Protein AF-A0A3N4II08-F1 (afdb_monomer_lite)

pLDDT: mean 75.91, std 25.66, range [23.97, 98.81]

Organism: NCBI:txid1160509

Structure (mmCIF, N/CA/C/O backbone):
data_AF-A0A3N4II08-F1
#
_entry.id   AF-A0A3N4II08-F1
#
loop_
_atom_site.group_PDB
_atom_site.id
_atom_site.type_symbol
_atom_site.label_atom_id
_atom_site.label_alt_id
_atom_site.label_comp_id
_atom_site.label_asym_id
_atom_site.label_entity_id
_atom_site.label_seq_id
_atom_site.pdbx_PDB_ins_code
_atom_site.Cartn_x
_atom_site.Cartn_y
_atom_site.Cartn_z
_atom_site.occupancy
_atom_site.B_iso_or_equiv
_atom_site.auth_seq_id
_atom_site.auth_comp_id
_atom_site.auth_asym_id
_atom_site.auth_atom_id
_atom_site.pdbx_PDB_model_num
ATOM 1 N N . MET A 1 1 ? 19.572 -27.615 -9.759 1.00 36.31 1 MET A N 1
ATOM 2 C CA . MET A 1 1 ? 18.400 -26.920 -10.346 1.00 36.31 1 MET A CA 1
ATOM 3 C C . MET A 1 1 ? 18.268 -25.563 -9.667 1.00 36.31 1 MET A C 1
ATOM 5 O O . MET A 1 1 ? 18.667 -25.467 -8.514 1.00 36.31 1 MET A O 1
ATOM 9 N N . ALA A 1 2 ? 17.788 -24.518 -10.346 1.00 41.88 2 ALA A N 1
ATOM 10 C CA . ALA A 1 2 ? 17.534 -23.240 -9.673 1.00 41.88 2 ALA A CA 1
ATOM 11 C C . ALA A 1 2 ? 16.287 -23.366 -8.784 1.00 41.88 2 ALA A C 1
ATOM 13 O O . ALA A 1 2 ? 15.303 -23.960 -9.222 1.00 41.88 2 ALA A O 1
ATOM 14 N N . ASN A 1 3 ? 16.321 -22.811 -7.568 1.00 57.97 3 ASN A N 1
ATOM 15 C CA . ASN A 1 3 ? 15.111 -22.661 -6.761 1.00 57.97 3 ASN A CA 1
ATOM 16 C C . ASN A 1 3 ? 14.089 -21.837 -7.569 1.00 57.97 3 ASN A C 1
ATOM 18 O O . ASN A 1 3 ? 14.426 -20.754 -8.053 1.00 57.97 3 ASN A O 1
ATOM 22 N N . SER A 1 4 ? 12.866 -22.346 -7.717 1.00 80.56 4 SER A N 1
ATOM 23 C CA . SER A 1 4 ? 11.749 -21.574 -8.267 1.00 80.56 4 SER A CA 1
ATOM 24 C C . SER A 1 4 ? 11.118 -20.726 -7.168 1.00 80.56 4 SER A C 1
ATOM 26 O O . SER A 1 4 ? 11.088 -21.140 -6.012 1.00 80.56 4 SER A O 1
ATOM 28 N N . THR A 1 5 ? 10.557 -19.581 -7.546 1.00 88.38 5 THR A N 1
ATOM 29 C CA . THR A 1 5 ? 9.548 -18.885 -6.742 1.00 88.38 5 THR A CA 1
ATOM 30 C C . THR A 1 5 ? 8.399 -19.847 -6.437 1.00 88.38 5 THR A C 1
ATOM 32 O O . THR A 1 5 ? 7.884 -20.476 -7.369 1.00 88.38 5 THR A O 1
ATOM 35 N N . THR A 1 6 ? 8.009 -19.975 -5.167 1.00 92.44 6 THR A N 1
ATOM 36 C CA . THR A 1 6 ? 6.783 -20.688 -4.758 1.00 92.44 6 THR A CA 1
ATOM 37 C C . THR A 1 6 ? 5.613 -19.710 -4.687 1.00 92.44 6 THR A C 1
ATOM 39 O O . THR A 1 6 ? 5.810 -18.489 -4.690 1.00 92.44 6 THR A O 1
ATOM 42 N N . SER A 1 7 ? 4.377 -20.205 -4.748 1.00 94.56 7 SER A N 1
ATOM 43 C CA . SER A 1 7 ? 3.178 -19.361 -4.789 1.00 94.56 7 SER A CA 1
ATOM 44 C C . SER A 1 7 ? 1.984 -20.107 -4.212 1.00 94.56 7 SER A C 1
ATOM 46 O O . SER A 1 7 ? 1.568 -21.103 -4.794 1.00 94.56 7 SER A O 1
ATOM 48 N N . GLU A 1 8 ? 1.440 -19.608 -3.107 1.00 96.25 8 GLU A N 1
ATOM 49 C CA . GLU A 1 8 ? 0.337 -20.236 -2.373 1.00 96.25 8 GLU A CA 1
ATOM 50 C C . GLU A 1 8 ? -0.864 -19.295 -2.265 1.00 96.25 8 GLU A C 1
ATOM 52 O O . GLU A 1 8 ? -0.706 -18.072 -2.235 1.00 96.25 8 GLU A O 1
ATOM 57 N N . LYS A 1 9 ? -2.077 -19.854 -2.204 1.00 96.81 9 LYS A N 1
ATOM 58 C CA . LYS A 1 9 ? -3.325 -19.082 -2.245 1.00 96.81 9 LYS A CA 1
ATOM 59 C C . LYS A 1 9 ? -4.321 -19.529 -1.181 1.00 96.81 9 LYS A C 1
ATOM 61 O O . LYS A 1 9 ? -4.574 -20.719 -1.031 1.00 96.81 9 LYS A O 1
ATOM 66 N N . LEU A 1 10 ? -4.954 -18.553 -0.535 1.00 98.19 10 LEU A N 1
ATOM 67 C CA . LEU A 1 10 ? -6.048 -18.744 0.418 1.00 98.19 10 LEU A CA 1
ATOM 68 C C . LEU A 1 10 ? -7.271 -17.918 0.000 1.00 98.19 10 LEU A C 1
ATOM 70 O O . LEU A 1 10 ? -7.139 -16.828 -0.562 1.00 98.19 10 LEU A O 1
ATOM 74 N N . THR A 1 11 ? -8.460 -18.440 0.293 1.00 98.25 11 THR A N 1
ATOM 75 C CA . THR A 1 11 ? -9.747 -17.754 0.123 1.00 98.25 11 THR A CA 1
ATOM 76 C C . THR A 1 11 ? -10.347 -17.511 1.505 1.00 98.25 11 THR A C 1
ATOM 78 O O . THR A 1 11 ? -10.408 -18.438 2.308 1.00 98.25 11 THR A O 1
ATOM 81 N N . LEU A 1 12 ? -10.781 -16.280 1.779 1.00 97.81 12 LEU A N 1
ATOM 82 C CA . LEU A 1 12 ? -11.348 -15.845 3.059 1.00 97.81 12 LEU A CA 1
ATOM 83 C C . LEU A 1 12 ? -12.847 -15.517 2.939 1.00 97.81 12 LEU A C 1
ATOM 85 O O . LEU A 1 12 ? -13.435 -15.558 1.858 1.00 97.81 12 LEU A O 1
ATOM 89 N N . SER A 1 13 ? -13.480 -15.197 4.066 1.00 95.50 13 SER A N 1
ATOM 90 C CA . SER A 1 13 ? -14.927 -14.958 4.180 1.00 95.50 13 SER A CA 1
ATOM 91 C C . SER A 1 13 ? -15.421 -13.626 3.600 1.00 95.50 13 SER A C 1
ATOM 93 O O . SER A 1 13 ? -16.626 -13.464 3.419 1.00 95.50 13 SER A O 1
ATOM 95 N N . CYS A 1 14 ? -14.535 -12.665 3.328 1.00 96.19 14 CYS A N 1
ATOM 96 C CA . CYS A 1 14 ? -14.899 -11.319 2.878 1.00 96.19 14 CYS A CA 1
ATOM 97 C C . CYS A 1 14 ? -13.927 -10.760 1.820 1.00 96.19 14 CYS A C 1
ATOM 99 O O . CYS A 1 14 ? -12.774 -11.199 1.757 1.00 96.19 14 CYS A O 1
ATOM 101 N N . PRO A 1 15 ? -14.358 -9.780 0.997 1.00 97.31 15 PRO A N 1
ATOM 102 C CA . PRO A 1 15 ? -13.470 -8.945 0.190 1.00 97.31 15 PRO A CA 1
ATOM 103 C C . PRO A 1 15 ? -12.305 -8.396 1.008 1.00 97.31 15 PRO A C 1
ATOM 105 O O . PRO A 1 15 ? -12.484 -8.019 2.165 1.00 97.31 15 PRO A O 1
ATOM 108 N N . LEU A 1 16 ? -11.121 -8.329 0.402 1.00 98.19 16 LEU A N 1
ATOM 109 C CA . LEU A 1 16 ? -9.926 -7.797 1.047 1.00 98.19 16 LEU A CA 1
ATOM 110 C C . LEU A 1 16 ? -9.505 -6.509 0.350 1.00 98.19 16 LEU A C 1
ATOM 112 O O . LEU A 1 16 ? -9.415 -6.463 -0.879 1.00 98.19 16 LEU A O 1
ATOM 116 N N . PHE A 1 17 ? -9.195 -5.484 1.135 1.00 97.81 17 PHE A N 1
ATOM 117 C CA . PHE A 1 17 ? -8.649 -4.212 0.648 1.00 97.81 17 PHE A CA 1
ATOM 118 C C . PHE A 1 17 ? -7.240 -3.958 1.190 1.00 97.81 17 PHE A C 1
ATOM 120 O O . PHE A 1 17 ? -6.463 -3.222 0.586 1.00 97.81 17 PHE A O 1
ATOM 127 N N . CYS A 1 18 ? -6.891 -4.622 2.293 1.00 98.25 18 CYS A N 1
ATOM 128 C CA . CYS A 1 18 ? -5.690 -4.368 3.064 1.00 98.25 18 CYS A CA 1
ATOM 129 C C . CYS A 1 18 ? -4.860 -5.638 3.282 1.00 98.25 18 CYS A C 1
ATOM 131 O O . CYS A 1 18 ? -5.403 -6.722 3.506 1.00 98.25 18 CYS A O 1
ATOM 133 N N . ALA A 1 19 ? -3.539 -5.474 3.264 1.00 98.38 19 ALA A N 1
ATOM 134 C CA . ALA A 1 19 ? -2.553 -6.486 3.620 1.00 98.38 19 ALA A CA 1
ATOM 135 C C . ALA A 1 19 ? -1.270 -5.783 4.080 1.00 98.38 19 ALA A C 1
ATOM 137 O O . ALA A 1 19 ? -0.840 -4.846 3.402 1.00 98.38 19 ALA A O 1
ATOM 138 N N . GLU A 1 20 ? -0.684 -6.236 5.191 1.00 97.75 20 GLU A N 1
ATOM 139 C CA . GLU A 1 20 ? 0.557 -5.699 5.765 1.00 97.75 20 GLU A CA 1
ATOM 140 C C . GLU A 1 20 ? 1.294 -6.792 6.570 1.00 97.75 20 GLU A C 1
ATOM 142 O O . GLU A 1 20 ? 0.680 -7.525 7.351 1.00 97.75 20 GLU A O 1
ATOM 147 N N . PHE A 1 21 ? 2.606 -6.946 6.368 1.00 96.31 21 PHE A N 1
ATOM 148 C CA . PHE A 1 21 ? 3.403 -8.005 7.005 1.00 96.31 21 PHE A CA 1
ATOM 149 C C . PHE A 1 21 ? 3.892 -7.621 8.410 1.00 96.31 21 PHE A C 1
ATOM 151 O O . PHE A 1 21 ? 4.597 -6.624 8.590 1.00 96.31 21 PHE A O 1
ATOM 158 N N . LEU A 1 22 ? 3.612 -8.470 9.405 1.00 93.38 22 LEU A N 1
ATOM 159 C CA . LEU A 1 22 ? 4.205 -8.351 10.741 1.00 93.38 22 LEU A CA 1
ATOM 160 C C . LEU A 1 22 ? 5.618 -8.955 10.779 1.00 93.38 22 LEU A C 1
ATOM 162 O O . LEU A 1 22 ? 6.529 -8.361 11.351 1.00 93.38 22 LEU A O 1
ATOM 166 N N . THR A 1 23 ? 5.821 -10.102 10.131 1.00 91.75 23 THR A N 1
ATOM 167 C CA . THR A 1 23 ? 7.131 -10.759 9.963 1.00 91.75 23 THR A CA 1
ATOM 168 C C . THR A 1 23 ? 7.268 -11.275 8.525 1.00 91.75 23 THR A C 1
ATOM 170 O O . THR A 1 23 ? 6.438 -10.972 7.676 1.00 91.75 23 THR A O 1
ATOM 173 N N . ASP A 1 24 ? 8.294 -12.066 8.214 1.00 90.44 24 ASP A N 1
ATOM 174 C CA . ASP A 1 24 ? 8.406 -12.793 6.935 1.00 90.44 24 ASP A CA 1
ATOM 175 C C . ASP A 1 24 ? 7.344 -13.908 6.773 1.00 90.44 24 ASP A C 1
ATOM 177 O O . ASP A 1 24 ? 7.155 -14.466 5.690 1.00 90.44 24 ASP A O 1
ATOM 181 N N . SER A 1 25 ? 6.680 -14.233 7.882 1.00 93.00 25 SER A N 1
ATOM 182 C CA . SER A 1 25 ? 5.889 -15.434 8.138 1.00 93.00 25 SER A CA 1
ATOM 183 C C . SER A 1 25 ? 4.483 -15.133 8.667 1.00 93.00 25 SER A C 1
ATOM 185 O O . SER A 1 25 ? 3.627 -16.011 8.612 1.00 93.00 25 SER A O 1
ATOM 187 N N . LEU A 1 26 ? 4.227 -13.909 9.135 1.00 95.81 26 LEU A N 1
ATOM 188 C CA . LEU A 1 26 ? 2.947 -13.448 9.667 1.00 95.81 26 LEU A CA 1
ATOM 189 C C . LEU A 1 26 ? 2.437 -12.253 8.861 1.00 95.81 26 LEU A C 1
ATOM 191 O O . LEU A 1 26 ? 3.111 -11.223 8.763 1.00 95.81 26 LEU A O 1
ATOM 195 N N . LEU A 1 27 ? 1.232 -12.384 8.311 1.00 98.25 27 LEU A N 1
ATOM 196 C CA . LEU A 1 27 ? 0.577 -11.376 7.478 1.00 98.25 27 LEU A CA 1
ATOM 197 C C . LEU A 1 27 ? -0.772 -10.993 8.090 1.00 98.25 27 LEU A C 1
ATOM 199 O O . LEU A 1 27 ? -1.617 -11.860 8.299 1.00 98.25 27 LEU A O 1
ATOM 203 N N . VAL A 1 28 ? -1.005 -9.701 8.317 1.00 98.69 28 VAL A N 1
ATOM 204 C CA . VAL A 1 28 ? -2.339 -9.193 8.655 1.00 98.69 28 VAL A CA 1
ATOM 205 C C . VAL A 1 28 ? -3.047 -8.812 7.360 1.00 98.69 28 VAL A C 1
ATOM 207 O O . VAL A 1 28 ? -2.496 -8.077 6.539 1.00 98.69 28 VAL A O 1
ATOM 210 N N . VAL A 1 29 ? -4.270 -9.301 7.169 1.00 98.81 29 VAL A N 1
ATOM 211 C CA . VAL A 1 29 ? -5.155 -8.912 6.062 1.00 98.81 29 VAL A CA 1
ATOM 212 C C . VAL A 1 29 ? -6.479 -8.396 6.605 1.00 98.81 29 VAL A C 1
ATOM 214 O O . VAL A 1 29 ? -6.922 -8.811 7.675 1.00 98.81 29 VAL A O 1
ATOM 217 N N . ALA A 1 30 ? -7.114 -7.479 5.879 1.00 98.62 30 ALA A N 1
ATOM 218 C CA . ALA A 1 30 ? -8.387 -6.912 6.304 1.00 98.62 30 ALA A CA 1
ATOM 219 C C . ALA A 1 30 ? -9.261 -6.444 5.133 1.00 98.62 30 ALA A C 1
ATOM 221 O O . ALA A 1 30 ? -8.777 -6.139 4.034 1.00 98.62 30 ALA A O 1
ATOM 222 N N . GLY A 1 31 ? -10.562 -6.372 5.393 1.00 98.06 31 GLY A N 1
ATOM 223 C CA . GLY A 1 31 ? -11.557 -5.844 4.469 1.00 98.06 31 GLY A CA 1
ATOM 224 C C . GLY A 1 31 ? -12.973 -6.103 4.970 1.00 98.06 31 GLY A C 1
ATOM 225 O O . GLY A 1 31 ? -13.214 -6.138 6.179 1.00 98.06 31 GLY A O 1
ATOM 226 N N . GLY A 1 32 ? -13.928 -6.254 4.056 1.00 97.25 32 GLY A N 1
ATOM 227 C CA . GLY A 1 32 ? -15.315 -6.462 4.443 1.00 97.25 32 GLY A CA 1
ATOM 228 C C . GLY A 1 32 ? -16.348 -6.289 3.339 1.00 97.25 32 GLY A C 1
ATOM 229 O O . GLY A 1 32 ? -16.014 -6.010 2.189 1.00 97.25 32 GLY A O 1
ATOM 230 N N . GLY A 1 33 ? -17.615 -6.468 3.712 1.00 94.69 33 GLY A N 1
ATOM 231 C CA . GLY A 1 33 ? -18.780 -6.191 2.866 1.00 94.69 33 GLY A CA 1
ATOM 232 C C . GLY A 1 33 ? -19.330 -4.762 2.981 1.00 94.69 33 GLY A C 1
ATOM 233 O O . GLY A 1 33 ? -20.227 -4.416 2.211 1.00 94.69 33 GLY A O 1
ATOM 234 N N . GLY A 1 34 ? -18.823 -3.961 3.925 1.00 92.06 34 GLY A N 1
ATOM 235 C CA . GLY A 1 34 ? -19.355 -2.642 4.276 1.00 92.06 34 GLY A CA 1
ATOM 236 C C . GLY A 1 34 ? -20.670 -2.720 5.060 1.00 92.06 34 GLY A C 1
ATOM 237 O O . GLY A 1 34 ? -21.149 -3.811 5.373 1.00 92.06 34 GLY A O 1
ATOM 238 N N . ALA A 1 35 ? -21.288 -1.565 5.321 1.00 84.38 35 ALA A N 1
ATOM 239 C CA . ALA A 1 35 ? -22.511 -1.415 6.129 1.00 84.38 35 ALA A CA 1
ATOM 240 C C . ALA A 1 35 ? -23.804 -1.939 5.447 1.00 84.38 35 ALA A C 1
ATOM 242 O O . ALA A 1 35 ? -24.910 -1.441 5.670 1.00 84.38 35 ALA A O 1
ATOM 243 N N . GLY A 1 36 ? -23.675 -2.890 4.519 1.00 76.56 36 GLY A N 1
ATOM 244 C CA . GLY A 1 36 ? -24.751 -3.379 3.665 1.00 76.56 36 GLY A CA 1
ATOM 245 C C . GLY A 1 36 ? -25.385 -4.677 4.164 1.00 76.56 36 GLY A C 1
ATOM 246 O O . GLY A 1 36 ? -24.736 -5.539 4.751 1.00 76.56 36 GLY A O 1
ATOM 247 N N . LYS A 1 37 ? -26.652 -4.905 3.795 1.00 72.94 37 LYS A N 1
ATOM 248 C CA . LYS A 1 37 ? -27.383 -6.169 4.041 1.00 72.94 37 LYS A CA 1
ATOM 249 C C . LYS A 1 37 ? -26.904 -7.341 3.157 1.00 72.94 37 LYS A C 1
ATOM 251 O O . LYS A 1 37 ? -27.694 -8.203 2.787 1.00 72.94 37 LYS A O 1
ATOM 256 N N . SER A 1 38 ? -25.619 -7.374 2.801 1.00 81.44 38 SER A N 1
ATOM 257 C CA . SER A 1 38 ? -24.989 -8.409 1.968 1.00 81.44 38 SER A CA 1
ATOM 258 C C . SER A 1 38 ? -24.777 -9.734 2.710 1.00 81.44 38 SER A C 1
ATOM 260 O O . SER A 1 38 ? -24.566 -10.767 2.082 1.00 81.44 38 SER A O 1
ATOM 262 N N . GLY A 1 39 ? -24.788 -9.707 4.048 1.00 86.44 39 GLY A N 1
ATOM 263 C CA . GLY A 1 39 ? -24.458 -10.852 4.903 1.00 86.44 39 GLY A CA 1
ATOM 264 C C . GLY A 1 39 ? -22.953 -11.122 5.045 1.00 86.44 39 GLY A C 1
ATOM 265 O O . GLY A 1 39 ? -22.561 -11.872 5.943 1.00 86.44 39 GLY A O 1
ATOM 266 N N . ILE A 1 40 ? -22.115 -10.472 4.234 1.00 93.44 40 ILE A N 1
ATOM 267 C CA . ILE A 1 40 ? -20.651 -10.580 4.253 1.00 93.44 40 ILE A CA 1
ATOM 268 C C . ILE A 1 40 ? -20.107 -9.843 5.494 1.00 93.44 40 ILE A C 1
ATOM 270 O O . ILE A 1 40 ? -20.506 -8.703 5.726 1.00 93.44 40 ILE A O 1
ATOM 274 N N . PRO A 1 41 ? -19.225 -10.453 6.309 1.00 95.00 41 PRO A N 1
ATOM 275 C CA . PRO A 1 41 ? -18.659 -9.796 7.487 1.00 95.00 41 PRO A CA 1
ATOM 276 C C . PRO A 1 41 ? -17.615 -8.732 7.113 1.00 95.00 41 PRO A C 1
ATOM 278 O O . PRO A 1 41 ? -16.980 -8.813 6.061 1.00 95.00 41 PRO A O 1
ATOM 281 N N . ASN A 1 42 ? -17.399 -7.775 8.015 1.00 97.38 42 ASN A N 1
ATOM 282 C CA . ASN A 1 42 ? -16.216 -6.912 8.053 1.00 97.38 42 ASN A CA 1
ATOM 283 C C . ASN A 1 42 ? -15.208 -7.547 9.023 1.00 97.38 42 ASN A C 1
ATOM 285 O O . ASN A 1 42 ? -15.614 -7.969 10.106 1.00 97.38 42 ASN A O 1
ATOM 289 N N . ARG A 1 43 ? -13.928 -7.679 8.649 1.00 97.81 43 ARG A N 1
ATOM 290 C CA . ARG A 1 43 ? -12.989 -8.541 9.391 1.00 97.81 43 ARG A CA 1
ATOM 291 C C . ARG A 1 43 ? -11.525 -8.115 9.259 1.00 97.81 43 ARG A C 1
ATOM 293 O O . ARG A 1 43 ? -11.101 -7.626 8.208 1.00 97.81 43 ARG A O 1
ATOM 300 N N . ILE A 1 44 ? -10.757 -8.365 10.320 1.00 98.69 44 ILE A N 1
ATOM 301 C CA . ILE A 1 44 ? -9.285 -8.333 10.336 1.00 98.69 44 ILE A CA 1
ATOM 302 C C . ILE A 1 44 ? -8.791 -9.732 10.726 1.00 98.69 44 ILE A C 1
ATOM 304 O O . ILE A 1 44 ? -9.275 -10.293 11.710 1.00 98.69 44 ILE A O 1
ATOM 308 N N . SER A 1 45 ? -7.834 -10.279 9.976 1.00 98.69 45 SER A N 1
ATOM 309 C CA . SER A 1 45 ? -7.325 -11.647 10.140 1.00 98.69 45 SER A CA 1
ATOM 310 C C . SER A 1 45 ? -5.796 -11.661 10.188 1.00 98.69 45 SER A C 1
ATOM 312 O O . SER A 1 45 ? -5.142 -11.073 9.323 1.00 98.69 45 SER A O 1
ATOM 314 N N . LEU A 1 46 ? -5.217 -12.378 11.154 1.00 98.56 46 LEU A N 1
ATOM 315 C CA . LEU A 1 46 ? -3.798 -12.743 11.159 1.00 98.56 46 LEU A CA 1
ATOM 316 C C . LEU A 1 46 ? -3.623 -14.097 10.467 1.00 98.56 46 LEU A C 1
ATOM 318 O O . LEU A 1 46 ? -4.258 -15.084 10.849 1.00 98.56 46 LEU A O 1
ATOM 322 N N . LEU A 1 47 ? -2.721 -14.153 9.492 1.00 98.50 47 LEU A N 1
ATOM 323 C CA . LEU A 1 47 ? -2.374 -15.360 8.751 1.00 98.50 47 LEU A CA 1
ATOM 324 C C . LEU A 1 47 ? -0.942 -15.806 9.060 1.00 98.50 47 LEU A C 1
ATOM 326 O O . LEU A 1 47 ? -0.020 -14.989 9.036 1.00 98.50 47 LEU A O 1
ATOM 330 N N . ASP A 1 48 ? -0.752 -17.110 9.252 1.00 96.62 48 ASP A N 1
ATOM 331 C CA . ASP A 1 48 ? 0.548 -17.762 9.082 1.00 96.62 48 ASP A CA 1
ATOM 332 C C . ASP A 1 48 ? 0.745 -18.058 7.598 1.00 96.62 48 ASP A C 1
ATOM 334 O O . ASP A 1 48 ? -0.109 -18.682 6.968 1.00 96.62 48 ASP A O 1
ATOM 338 N N . VAL A 1 49 ? 1.864 -17.605 7.039 1.00 95.81 49 VAL A N 1
ATOM 339 C CA . VAL A 1 49 ? 2.226 -17.777 5.629 1.00 95.81 49 VAL A CA 1
ATOM 340 C C . VAL A 1 49 ? 3.573 -18.487 5.455 1.00 95.81 49 VAL A C 1
ATOM 342 O O . VAL A 1 49 ? 4.226 -18.327 4.422 1.00 95.81 49 VAL A O 1
ATOM 345 N N . ARG A 1 50 ? 4.035 -19.260 6.450 1.00 91.00 50 ARG A N 1
ATOM 346 C CA . ARG A 1 50 ? 5.265 -20.080 6.358 1.00 91.00 50 ARG A CA 1
ATOM 347 C C . ARG A 1 50 ? 5.167 -21.171 5.297 1.00 91.00 50 ARG A C 1
ATOM 349 O O . ARG A 1 50 ? 6.076 -21.271 4.472 1.00 91.00 50 ARG A O 1
ATOM 356 N N . ASP A 1 51 ? 4.041 -21.866 5.263 1.00 88.94 51 ASP A N 1
ATOM 357 C CA . ASP A 1 51 ? 3.708 -22.886 4.269 1.00 88.94 51 ASP A CA 1
ATOM 358 C C . ASP A 1 51 ? 2.476 -22.434 3.461 1.00 88.94 51 ASP A C 1
ATOM 360 O O . ASP A 1 51 ? 2.381 -21.263 3.079 1.00 88.94 51 ASP A O 1
ATOM 364 N N . ALA A 1 52 ? 1.520 -23.333 3.206 1.00 92.56 52 ALA A N 1
ATOM 365 C CA . ALA A 1 52 ? 0.193 -22.954 2.732 1.00 92.56 52 ALA A CA 1
ATOM 366 C C . ALA A 1 52 ? -0.464 -21.992 3.750 1.00 92.56 52 ALA A C 1
ATOM 368 O O . ALA A 1 52 ? -0.509 -22.331 4.935 1.00 92.56 52 ALA A O 1
ATOM 369 N N . PRO A 1 53 ? -0.965 -20.810 3.337 1.00 96.25 53 PRO A N 1
ATOM 370 C CA . PRO A 1 53 ? -1.488 -19.827 4.272 1.00 96.25 53 PRO A CA 1
ATOM 371 C C . PRO A 1 53 ? -2.654 -20.354 5.108 1.00 96.25 53 PRO A C 1
ATOM 373 O O . PRO A 1 53 ? -3.629 -20.876 4.564 1.00 96.25 53 PRO A O 1
ATOM 376 N N . THR A 1 54 ? -2.582 -20.155 6.422 1.00 97.56 54 THR A N 1
ATOM 377 C CA . THR A 1 54 ? -3.642 -20.525 7.371 1.00 97.56 54 THR A CA 1
ATOM 378 C C . THR A 1 54 ? -4.024 -19.342 8.251 1.00 97.56 54 THR A C 1
ATOM 380 O O . THR A 1 54 ? -3.206 -18.471 8.541 1.00 97.56 54 THR A O 1
ATOM 383 N N . VAL A 1 55 ? -5.289 -19.296 8.663 1.00 98.19 55 VAL A N 1
ATOM 384 C CA . VAL A 1 55 ? -5.800 -18.289 9.599 1.00 98.19 55 VAL A CA 1
ATOM 385 C C . VAL A 1 55 ? -5.392 -18.681 11.019 1.00 98.19 55 VAL A C 1
ATOM 387 O O . VAL A 1 55 ? -5.710 -19.784 11.458 1.00 98.19 55 VAL A O 1
ATOM 390 N N . LEU A 1 56 ? -4.718 -17.780 11.736 1.00 97.44 56 LEU A N 1
ATOM 391 C CA . LEU A 1 56 ? -4.353 -17.972 13.145 1.00 97.44 56 LEU A CA 1
ATOM 392 C C . LEU A 1 56 ? -5.407 -17.402 14.097 1.00 97.44 56 LEU A C 1
ATOM 394 O O . LEU A 1 56 ? -5.752 -18.035 15.090 1.00 97.44 56 LEU A O 1
ATOM 398 N N . THR A 1 57 ? -5.890 -16.193 13.811 1.00 98.06 57 THR A N 1
ATOM 399 C CA . THR A 1 57 ? -6.896 -15.490 14.614 1.00 98.06 57 THR A CA 1
ATOM 400 C C . THR A 1 57 ? -7.577 -14.416 13.773 1.00 98.06 57 THR A C 1
ATOM 402 O O . THR A 1 57 ? -6.982 -13.896 12.826 1.00 98.06 57 THR A O 1
ATOM 405 N N . GLU A 1 58 ? -8.823 -14.090 14.101 1.00 98.06 58 GLU A N 1
ATOM 406 C CA . GLU A 1 58 ? -9.622 -13.079 13.409 1.00 98.06 58 GLU A CA 1
ATOM 407 C C . GLU A 1 58 ? -10.478 -12.308 14.415 1.00 98.06 58 GLU A C 1
ATOM 409 O O . GLU A 1 58 ? -10.891 -12.861 15.436 1.00 98.06 58 GLU A O 1
ATOM 414 N N . ILE A 1 59 ? -10.797 -11.056 14.094 1.00 98.19 59 ILE A N 1
ATOM 415 C CA . ILE A 1 59 ? -11.835 -10.280 14.775 1.00 98.19 59 ILE A CA 1
ATOM 416 C C . ILE A 1 59 ? -12.918 -9.888 13.767 1.00 98.19 59 ILE A C 1
ATOM 418 O O . ILE A 1 59 ? -12.636 -9.278 12.732 1.00 98.19 59 ILE A O 1
ATOM 422 N N . ASP A 1 60 ? -14.164 -10.252 14.075 1.00 97.44 60 ASP A N 1
ATOM 423 C CA . ASP A 1 60 ? -15.337 -9.742 13.369 1.00 97.44 60 ASP A CA 1
ATOM 424 C C . ASP A 1 60 ? -15.651 -8.324 13.854 1.00 97.44 60 ASP A C 1
ATOM 426 O O . ASP A 1 60 ? -15.741 -8.056 15.053 1.00 97.44 60 ASP A O 1
ATOM 430 N N . LEU A 1 61 ? -15.817 -7.416 12.899 1.00 96.88 61 LEU A N 1
ATOM 431 C CA . LEU A 1 61 ? -16.203 -6.027 13.121 1.00 96.88 61 LEU A CA 1
ATOM 432 C C . LEU A 1 61 ? -17.724 -5.876 12.970 1.00 96.88 61 LEU A C 1
ATOM 434 O O . LEU A 1 61 ? -18.414 -6.784 12.494 1.00 96.88 61 LEU A O 1
ATOM 438 N N . SER A 1 62 ? -18.263 -4.715 13.353 1.00 94.75 62 SER A N 1
ATOM 439 C CA . SER A 1 62 ? -19.695 -4.457 13.194 1.00 94.75 62 SER A CA 1
ATOM 440 C C . SER A 1 62 ? -20.133 -4.547 11.728 1.00 94.75 62 SER A C 1
ATOM 442 O O . SER A 1 62 ? -19.414 -4.148 10.807 1.00 94.75 62 SER A O 1
ATOM 444 N N . ARG A 1 63 ? -21.350 -5.057 11.524 1.00 93.00 63 ARG A N 1
ATOM 445 C CA . ARG A 1 63 ? -22.024 -5.141 10.218 1.00 93.00 63 ARG A CA 1
ATOM 446 C C . ARG A 1 63 ? -22.727 -3.840 9.828 1.00 93.00 63 ARG A C 1
ATOM 448 O O . ARG A 1 63 ? -23.083 -3.682 8.667 1.00 93.00 63 ARG A O 1
ATOM 455 N N . ASP A 1 64 ? -22.914 -2.932 10.784 1.00 93.00 64 ASP A N 1
ATOM 456 C CA . ASP A 1 64 ? -23.531 -1.616 10.569 1.00 93.00 64 ASP A CA 1
ATOM 457 C C . ASP A 1 64 ? -22.494 -0.542 10.188 1.00 93.00 64 ASP A C 1
ATOM 459 O O . ASP A 1 64 ? -22.838 0.617 9.966 1.00 93.00 64 ASP A O 1
ATOM 463 N N . GLU A 1 65 ? -21.216 -0.922 10.135 1.00 93.81 65 GLU A N 1
ATOM 464 C CA . GLU A 1 65 ? -20.063 -0.059 9.876 1.00 93.81 65 GLU A CA 1
ATOM 465 C C . GLU A 1 65 ? -19.407 -0.404 8.536 1.00 93.81 65 GLU A C 1
ATOM 467 O O . GLU A 1 65 ? -19.704 -1.432 7.920 1.00 93.81 65 GLU A O 1
ATOM 472 N N . ASP A 1 66 ? -18.529 0.472 8.050 1.00 94.38 66 ASP A N 1
ATOM 473 C CA . ASP A 1 66 ? -17.863 0.249 6.770 1.00 94.38 66 ASP A CA 1
ATOM 474 C C . ASP A 1 66 ? -16.780 -0.847 6.857 1.00 94.38 66 ASP A C 1
ATOM 476 O O . ASP A 1 66 ? -16.392 -1.323 7.926 1.00 94.38 66 ASP A O 1
ATOM 480 N N . SER A 1 67 ? -16.292 -1.276 5.700 1.00 96.00 67 SER A N 1
ATOM 481 C CA . SER A 1 67 ? -15.183 -2.214 5.571 1.00 96.00 67 SER A CA 1
ATOM 482 C C . SER A 1 67 ? -13.833 -1.573 5.925 1.00 96.00 67 SER A C 1
ATOM 484 O O . SER A 1 67 ? -13.688 -0.351 5.986 1.00 96.00 67 SER A O 1
ATOM 486 N N . VAL A 1 68 ? -12.811 -2.403 6.159 1.00 98.00 68 VAL A N 1
ATOM 487 C CA . VAL A 1 68 ? -11.450 -1.917 6.443 1.00 98.00 68 VAL A CA 1
ATOM 488 C C . VAL A 1 68 ? -10.781 -1.426 5.155 1.00 98.00 68 VAL A C 1
ATOM 490 O O . VAL A 1 68 ? -10.342 -2.239 4.339 1.00 98.00 68 VAL A O 1
ATOM 493 N N . MET A 1 69 ? -10.684 -0.105 4.983 1.00 96.88 69 MET A N 1
ATOM 494 C CA . MET A 1 69 ? -10.225 0.542 3.741 1.00 96.88 69 MET A CA 1
ATOM 495 C C . MET A 1 69 ? -8.743 0.938 3.737 1.00 96.88 69 MET A C 1
ATOM 497 O O . MET A 1 69 ? -8.161 1.136 2.671 1.00 96.88 69 MET A O 1
ATOM 501 N N . SER A 1 70 ? -8.116 1.039 4.909 1.00 98.00 70 SER A N 1
ATOM 502 C CA . SER A 1 70 ? -6.667 1.220 5.049 1.00 98.00 70 SER A CA 1
ATOM 503 C C . SER A 1 70 ? -6.145 0.525 6.309 1.00 98.00 70 SER A C 1
ATOM 505 O O . SER A 1 70 ? -6.892 0.331 7.268 1.00 98.00 70 SER A O 1
ATOM 507 N N . LEU A 1 71 ? -4.871 0.119 6.292 1.00 98.12 71 LEU A N 1
ATOM 508 C CA . LEU A 1 71 ? -4.234 -0.694 7.331 1.00 98.12 71 LEU A CA 1
ATOM 509 C C . LEU A 1 71 ? -2.756 -0.313 7.476 1.00 98.12 71 LEU A C 1
ATOM 511 O O . LEU A 1 71 ? -2.100 0.004 6.482 1.00 98.12 71 LEU A O 1
ATOM 515 N N . GLY A 1 72 ? -2.232 -0.402 8.695 1.00 97.25 72 GLY A N 1
ATOM 516 C CA . GLY A 1 72 ? -0.802 -0.395 8.993 1.00 97.25 72 GLY A CA 1
ATOM 517 C C . GLY A 1 72 ? -0.514 -1.106 10.312 1.00 97.25 72 GLY A C 1
ATOM 518 O O . GLY A 1 72 ? -1.431 -1.405 11.075 1.00 97.25 72 GLY A O 1
ATOM 519 N N . LEU A 1 73 ? 0.761 -1.376 10.586 1.00 95.44 73 LEU A N 1
ATOM 520 C CA . LEU A 1 73 ? 1.207 -2.034 11.814 1.00 95.44 73 LEU A CA 1
ATOM 521 C C . LEU A 1 73 ? 2.208 -1.136 12.540 1.00 95.44 73 LEU A C 1
ATOM 523 O O . LEU A 1 73 ? 3.277 -0.839 12.006 1.00 95.44 73 LEU A O 1
ATOM 527 N N . SER A 1 74 ? 1.879 -0.734 13.765 1.00 90.94 74 SER A N 1
ATOM 528 C CA . SER A 1 74 ? 2.823 -0.089 14.673 1.00 90.94 74 SER A CA 1
ATOM 529 C C . SER A 1 74 ? 3.381 -1.135 15.627 1.00 90.94 74 SER A C 1
ATOM 531 O O . SER A 1 74 ? 2.637 -1.764 16.376 1.00 90.94 74 SER A O 1
ATOM 533 N N . ARG A 1 75 ? 4.698 -1.333 15.612 1.00 82.19 75 ARG A N 1
ATOM 534 C CA . ARG A 1 75 ? 5.378 -2.217 16.565 1.00 82.19 75 ARG A CA 1
ATOM 535 C C . ARG A 1 75 ? 5.753 -1.402 17.796 1.00 82.19 75 ARG A C 1
ATOM 537 O O . ARG A 1 75 ? 6.311 -0.314 17.650 1.00 82.19 75 ARG A O 1
ATOM 544 N N . THR A 1 76 ? 5.476 -1.923 18.983 1.00 58.22 76 THR A N 1
ATOM 545 C CA . THR A 1 76 ? 6.055 -1.418 20.230 1.00 58.22 76 THR A CA 1
ATOM 546 C C . THR A 1 76 ? 7.560 -1.659 20.184 1.00 58.22 76 THR A C 1
ATOM 548 O O . THR A 1 76 ? 8.026 -2.783 20.333 1.00 58.22 76 THR A O 1
ATOM 551 N N . ARG A 1 77 ? 8.324 -0.602 19.891 1.00 53.53 77 ARG A N 1
ATOM 552 C CA . ARG A 1 77 ? 9.756 -0.554 20.192 1.00 53.53 77 ARG A CA 1
ATOM 553 C C . ARG A 1 77 ? 9.876 -0.086 21.634 1.00 53.53 77 ARG A C 1
ATOM 555 O O . ARG A 1 77 ? 9.848 1.120 21.872 1.00 53.53 77 ARG A O 1
ATOM 562 N N . ASP A 1 78 ? 9.972 -1.028 22.561 1.00 46.28 78 ASP A N 1
ATOM 563 C CA . ASP A 1 78 ? 10.474 -0.703 23.890 1.00 46.28 78 ASP A CA 1
ATOM 564 C C . ASP A 1 78 ? 11.950 -0.320 23.732 1.00 46.28 78 ASP A C 1
ATOM 566 O O . ASP A 1 78 ? 12.705 -1.004 23.041 1.00 46.28 78 ASP A O 1
ATOM 570 N N . GLU A 1 79 ? 12.350 0.826 24.289 1.00 42.84 79 GLU A N 1
ATOM 571 C CA . GLU A 1 79 ? 13.662 1.438 24.009 1.00 42.84 79 GLU A CA 1
ATOM 572 C C . GLU A 1 79 ? 14.844 0.596 24.558 1.00 42.84 79 GLU A C 1
ATOM 574 O O . GLU A 1 79 ? 15.987 0.821 24.158 1.00 42.84 79 GLU A O 1
ATOM 579 N N . ASP A 1 80 ? 14.547 -0.423 25.380 1.00 40.53 80 ASP A N 1
ATOM 580 C CA . ASP A 1 80 ? 15.499 -1.306 26.067 1.00 40.53 80 ASP A CA 1
ATOM 581 C C . ASP A 1 80 ? 15.590 -2.752 25.511 1.00 40.53 80 ASP A C 1
ATOM 583 O O . ASP A 1 80 ? 16.552 -3.450 25.840 1.00 40.53 80 ASP A O 1
ATOM 587 N N . ASP A 1 81 ? 14.650 -3.232 24.673 1.00 39.81 81 ASP A N 1
ATOM 588 C CA . ASP A 1 81 ? 14.687 -4.608 24.122 1.00 39.81 81 ASP A CA 1
ATOM 589 C C . ASP A 1 81 ? 15.152 -4.636 22.655 1.00 39.81 81 ASP A C 1
ATOM 591 O O . ASP A 1 81 ? 14.391 -4.434 21.707 1.00 39.81 81 ASP A O 1
ATOM 595 N N . TYR A 1 82 ? 16.450 -4.892 22.471 1.00 42.25 82 TYR A N 1
ATOM 596 C CA . TYR A 1 82 ? 17.096 -5.016 21.161 1.00 42.25 82 TYR A CA 1
ATOM 597 C C . TYR A 1 82 ? 17.036 -6.438 20.559 1.00 42.25 82 TYR A C 1
ATOM 599 O O . TYR A 1 82 ? 17.666 -6.668 19.520 1.00 42.25 82 TYR A O 1
ATOM 607 N N . ASP A 1 83 ? 16.323 -7.405 21.156 1.00 43.31 83 ASP A N 1
ATOM 608 C CA . ASP A 1 83 ? 16.189 -8.738 20.550 1.00 43.31 83 ASP A CA 1
ATOM 609 C C . ASP A 1 83 ? 15.125 -8.734 19.432 1.00 43.31 83 ASP A C 1
ATOM 611 O O . ASP A 1 83 ? 13.923 -8.656 19.665 1.00 43.31 83 ASP A O 1
ATOM 615 N N . GLU A 1 84 ? 15.554 -8.900 18.173 1.00 46.62 84 GLU A N 1
ATOM 616 C CA . GLU A 1 84 ? 14.698 -8.976 16.962 1.00 46.62 84 GLU A CA 1
ATOM 617 C C . GLU A 1 84 ? 13.722 -10.193 16.981 1.00 46.62 84 GLU A C 1
ATOM 619 O O . GLU A 1 84 ? 13.060 -10.489 15.984 1.00 46.62 84 GLU A O 1
ATOM 624 N N . LYS A 1 85 ? 13.635 -10.924 18.106 1.00 44.66 85 LYS A N 1
ATOM 625 C CA . LYS A 1 85 ? 12.908 -12.189 18.311 1.00 44.66 85 LYS A CA 1
ATOM 626 C C . LYS A 1 85 ? 11.665 -12.108 19.200 1.00 44.66 85 LYS A C 1
ATOM 628 O O . LYS A 1 85 ? 10.865 -13.042 19.145 1.00 44.66 85 LYS A O 1
ATOM 633 N N . SER A 1 86 ? 11.473 -11.048 19.981 1.00 53.66 86 SER A N 1
ATOM 634 C CA . SER A 1 86 ? 10.350 -10.877 20.921 1.00 53.66 86 SER A CA 1
ATOM 635 C C . SER A 1 86 ? 9.175 -10.087 20.316 1.00 53.66 86 SER A C 1
ATOM 637 O O . SER A 1 86 ? 8.542 -9.273 20.984 1.00 53.66 86 SER A O 1
ATOM 639 N N . LEU A 1 87 ? 8.805 -10.351 19.051 1.00 66.25 87 LEU A N 1
ATOM 640 C CA . LEU A 1 87 ? 7.547 -9.840 18.467 1.00 66.25 87 LEU A CA 1
ATOM 641 C C . LEU A 1 87 ? 6.328 -10.595 19.024 1.00 66.25 87 LEU A C 1
ATOM 643 O O . LEU A 1 87 ? 5.618 -11.304 18.309 1.00 66.25 87 LEU A O 1
ATOM 647 N N . GLU A 1 88 ? 6.108 -10.448 20.329 1.00 77.81 88 GLU A N 1
ATOM 648 C CA . GLU A 1 88 ? 4.977 -11.022 21.055 1.00 77.81 88 GLU A CA 1
ATOM 649 C C . GLU A 1 88 ? 3.696 -10.203 20.859 1.00 77.81 88 GLU A C 1
ATOM 651 O O . GLU A 1 88 ? 2.603 -10.768 20.941 1.00 77.81 88 GLU A O 1
ATOM 656 N N . SER A 1 89 ? 3.814 -8.909 20.537 1.00 86.69 89 SER A N 1
ATOM 657 C CA . SER A 1 89 ? 2.683 -8.021 20.263 1.00 86.69 89 SER A CA 1
ATOM 658 C C . SER A 1 89 ? 2.974 -6.926 19.223 1.00 86.69 89 SER A C 1
ATOM 660 O O . SER A 1 89 ? 4.119 -6.650 18.854 1.00 86.69 89 SER A O 1
ATOM 662 N N . ALA A 1 90 ? 1.904 -6.316 18.711 1.00 92.50 90 ALA A N 1
ATOM 663 C CA . ALA A 1 90 ? 1.905 -5.109 17.886 1.00 92.50 90 ALA A CA 1
ATOM 664 C C . ALA A 1 90 ? 0.544 -4.394 17.997 1.00 92.50 90 ALA A C 1
ATOM 666 O O . ALA A 1 90 ? -0.426 -4.961 18.496 1.00 92.50 90 ALA A O 1
ATOM 667 N N . VAL A 1 91 ? 0.442 -3.171 17.476 1.00 94.81 91 VAL A N 1
ATOM 668 C CA . VAL A 1 91 ? -0.831 -2.454 17.319 1.00 94.81 91 VAL A CA 1
ATOM 669 C C . VAL A 1 91 ? -1.190 -2.386 15.836 1.00 94.81 91 VAL A C 1
ATOM 671 O O . VAL A 1 91 ? -0.440 -1.842 15.021 1.00 94.81 91 VAL A O 1
ATOM 674 N N . ILE A 1 92 ? -2.352 -2.927 15.479 1.00 97.81 92 ILE A N 1
ATOM 675 C CA . ILE A 1 92 ? -2.947 -2.776 14.151 1.00 97.81 92 ILE A CA 1
ATOM 676 C C . ILE A 1 92 ? -3.635 -1.414 14.094 1.00 97.81 92 ILE A C 1
ATOM 678 O O . ILE A 1 92 ? -4.446 -1.089 14.958 1.00 97.81 92 ILE A O 1
ATOM 682 N N . LEU A 1 93 ? -3.338 -0.638 13.057 1.00 98.31 93 LEU A N 1
ATOM 683 C CA . LEU A 1 93 ? -3.973 0.643 12.759 1.00 98.31 93 LEU A CA 1
ATOM 684 C C . LEU A 1 93 ? -4.901 0.450 11.559 1.00 98.31 93 LEU A C 1
ATOM 686 O O . LEU A 1 93 ? -4.468 -0.112 10.552 1.00 98.31 93 LEU A O 1
ATOM 690 N N . ALA A 1 94 ? -6.145 0.916 11.637 1.00 98.44 94 ALA A N 1
ATOM 691 C CA . ALA A 1 94 ? -7.158 0.665 10.616 1.00 98.44 94 ALA A CA 1
ATOM 692 C C . ALA A 1 94 ? -8.005 1.906 10.294 1.00 98.44 94 ALA A C 1
ATOM 694 O O . ALA A 1 94 ? -8.324 2.708 11.171 1.00 98.44 94 ALA A O 1
ATOM 695 N N . GLY A 1 95 ? -8.388 2.043 9.023 1.00 98.06 95 GLY A N 1
ATOM 696 C CA . GLY A 1 95 ? -9.379 3.009 8.546 1.00 98.06 95 GLY A CA 1
ATOM 697 C C . GLY A 1 95 ? -10.725 2.339 8.304 1.00 98.06 95 GLY A C 1
ATOM 698 O O . GLY A 1 95 ? -10.853 1.579 7.344 1.00 98.06 95 GLY A O 1
ATOM 699 N N . ILE A 1 96 ? -11.696 2.599 9.181 1.00 97.44 96 ILE A N 1
ATOM 700 C CA . ILE A 1 96 ? -13.017 1.952 9.221 1.00 97.44 96 ILE A CA 1
ATOM 701 C C . ILE A 1 96 ? -14.063 3.003 9.616 1.00 97.44 96 ILE A C 1
ATOM 703 O O . ILE A 1 96 ? -14.218 3.306 10.804 1.00 97.44 96 ILE A O 1
ATOM 707 N N . ASN A 1 97 ? -14.789 3.556 8.640 1.00 95.25 97 ASN A N 1
ATOM 708 C CA . ASN A 1 97 ? -15.849 4.531 8.913 1.00 95.25 97 ASN A CA 1
ATOM 709 C C . ASN A 1 97 ? -16.907 3.962 9.880 1.00 95.25 97 ASN A C 1
ATOM 711 O O . ASN A 1 97 ? -17.260 2.781 9.821 1.00 95.25 97 ASN A O 1
ATOM 715 N N . SER A 1 98 ? -17.414 4.814 10.773 1.00 94.56 98 SER A N 1
ATOM 716 C CA . SER A 1 98 ? -18.566 4.503 11.630 1.00 94.56 98 SER A CA 1
ATOM 717 C C . SER A 1 98 ? -19.843 4.282 10.806 1.00 94.56 98 SER A C 1
ATOM 719 O O . SER A 1 98 ? -19.868 4.508 9.595 1.00 94.56 98 SER A O 1
ATOM 721 N N . SER A 1 99 ? -20.923 3.853 11.466 1.00 93.19 99 SER A N 1
ATOM 722 C CA . SER A 1 99 ? -22.218 3.651 10.806 1.00 93.19 99 SER A CA 1
ATOM 723 C C . SER A 1 99 ? -22.706 4.902 10.066 1.00 93.19 99 SER A C 1
ATOM 725 O O . SER A 1 99 ? -22.443 6.025 10.500 1.00 93.19 99 SER A O 1
ATOM 727 N N . MET A 1 100 ? -23.468 4.712 8.984 1.00 89.88 100 MET A N 1
ATOM 728 C CA . MET A 1 100 ? -24.001 5.808 8.159 1.00 89.88 100 MET A CA 1
ATOM 729 C C . MET A 1 100 ? -24.729 6.875 8.995 1.00 89.88 100 MET A C 1
ATOM 731 O O . MET A 1 100 ? -24.466 8.060 8.819 1.00 89.88 100 MET A O 1
ATOM 735 N N . ALA A 1 101 ? -25.541 6.456 9.971 1.00 90.44 101 ALA A N 1
ATOM 736 C CA . ALA A 1 101 ? -26.238 7.361 10.887 1.00 90.44 101 ALA A CA 1
ATOM 737 C C . ALA A 1 101 ? -25.274 8.171 11.780 1.00 90.44 101 ALA A C 1
ATOM 739 O O . ALA A 1 101 ? -25.480 9.359 12.006 1.00 90.44 101 ALA A O 1
ATOM 740 N N . SER A 1 102 ? -24.185 7.559 12.260 1.00 91.19 102 SER A N 1
ATOM 741 C CA . SER A 1 102 ? -23.153 8.276 13.026 1.00 91.19 102 SER A CA 1
ATOM 742 C C . SER A 1 102 ? -22.422 9.308 12.162 1.00 91.19 102 SER A C 1
ATOM 744 O O . SER A 1 102 ? -22.181 10.430 12.609 1.00 91.19 102 SER A O 1
ATOM 746 N N . VAL A 1 103 ? -22.107 8.949 10.914 1.00 89.88 103 VAL A N 1
ATOM 747 C CA . VAL A 1 103 ? -21.452 9.845 9.950 1.00 89.88 103 VAL A CA 1
ATOM 748 C C . VAL A 1 103 ? -22.367 11.023 9.583 1.00 89.88 103 VAL A C 1
ATOM 750 O O . VAL A 1 103 ? -21.893 12.157 9.541 1.00 89.88 103 VAL A O 1
ATOM 753 N N . GLU A 1 104 ? -23.671 10.788 9.410 1.00 88.00 104 GLU A N 1
ATOM 754 C CA . GLU A 1 104 ? -24.695 11.829 9.202 1.00 88.00 104 GLU A CA 1
ATOM 755 C C . GLU A 1 104 ? -24.795 12.811 10.380 1.00 88.00 104 GLU A C 1
ATOM 757 O O . GLU A 1 104 ? -24.864 14.025 10.171 1.00 88.00 104 GLU A O 1
ATOM 762 N N . ASP A 1 105 ? -24.681 12.313 11.614 1.00 88.88 105 ASP A N 1
ATOM 763 C CA . ASP A 1 105 ? -24.577 13.125 12.836 1.00 88.88 105 ASP A CA 1
ATOM 764 C C . ASP A 1 105 ? -23.242 13.902 12.960 1.00 88.88 105 ASP A C 1
ATOM 766 O O . ASP A 1 105 ? -23.044 14.663 13.915 1.00 88.88 105 ASP A O 1
ATOM 770 N N . GLY A 1 106 ? -22.309 13.735 12.014 1.00 87.69 106 GLY A N 1
ATOM 771 C CA . GLY A 1 106 ? -20.975 14.348 12.024 1.00 87.69 106 GLY A CA 1
ATOM 772 C C . GLY A 1 106 ? -19.965 13.649 12.943 1.00 87.69 106 GLY A C 1
ATOM 773 O O . GLY A 1 106 ? -18.944 14.247 13.291 1.00 87.69 106 GLY A O 1
ATOM 774 N N . LYS A 1 107 ? -20.246 12.404 13.354 1.00 91.00 107 LYS A N 1
ATOM 775 C CA . LYS A 1 107 ? -19.421 11.580 14.251 1.00 91.00 107 LYS A CA 1
ATOM 776 C C . LYS A 1 107 ? -18.888 10.355 13.512 1.00 91.00 107 LYS A C 1
ATOM 778 O O . LYS A 1 107 ? -19.560 9.330 13.404 1.00 91.00 107 LYS A O 1
ATOM 783 N N . ASN A 1 108 ? -17.653 10.441 13.038 1.00 93.25 108 ASN A N 1
ATOM 784 C CA . ASN A 1 108 ? -16.982 9.360 12.330 1.00 93.25 108 ASN A CA 1
ATOM 785 C C . ASN A 1 108 ? -15.691 8.962 13.058 1.00 93.25 108 ASN A C 1
ATOM 787 O O . ASN A 1 108 ? -14.636 9.553 12.832 1.00 93.25 108 ASN A O 1
ATOM 791 N N . LEU A 1 109 ? -15.760 7.944 13.920 1.00 95.19 109 LEU A N 1
ATOM 792 C CA . LEU A 1 109 ? -14.604 7.373 14.626 1.00 95.19 109 LEU A CA 1
ATOM 793 C C . LEU A 1 109 ? -13.808 6.445 13.685 1.00 95.19 109 LEU A C 1
ATOM 795 O O . LEU A 1 109 ? -13.684 5.241 13.913 1.00 95.19 109 LEU A O 1
ATOM 799 N N . HIS A 1 110 ? -13.334 7.011 12.572 1.00 95.25 110 HIS A N 1
ATOM 800 C CA . HIS A 1 110 ? -12.793 6.258 11.440 1.00 95.25 110 HIS A CA 1
ATOM 801 C C . HIS A 1 110 ? -11.412 5.648 11.695 1.00 95.25 110 HIS A C 1
ATOM 803 O O . HIS A 1 110 ? -11.070 4.650 11.060 1.00 95.25 110 HIS A O 1
ATOM 809 N N . PHE A 1 111 ? -10.596 6.251 12.565 1.00 97.31 111 PHE A N 1
ATOM 810 C CA . PHE A 1 111 ? -9.259 5.758 12.868 1.00 97.31 111 PHE A CA 1
ATOM 811 C C . PHE A 1 111 ? -9.338 4.835 14.076 1.00 97.31 111 PHE A C 1
ATOM 813 O O . PHE A 1 111 ? -9.654 5.278 15.181 1.00 97.31 111 PHE A O 1
ATOM 820 N N . ARG A 1 112 ? -9.070 3.547 13.866 1.00 97.56 112 ARG A N 1
ATOM 821 C CA . ARG A 1 112 ? -9.200 2.520 14.903 1.00 97.56 112 ARG A CA 1
ATOM 822 C C . ARG A 1 112 ? -7.884 1.829 15.157 1.00 97.56 112 ARG A C 1
ATOM 824 O O . ARG A 1 112 ? -7.101 1.614 14.229 1.00 97.56 112 ARG A O 1
ATOM 831 N N . THR A 1 113 ? -7.682 1.434 16.402 1.00 97.25 113 THR A N 1
ATOM 832 C CA . THR A 1 113 ? -6.538 0.629 16.808 1.00 97.25 113 THR A CA 1
ATOM 833 C C . THR A 1 113 ? -7.000 -0.688 17.414 1.00 97.25 113 THR A C 1
ATOM 835 O O . THR A 1 113 ? -8.057 -0.777 18.044 1.00 97.25 113 THR A O 1
ATOM 838 N N . PHE A 1 114 ? -6.211 -1.732 17.188 1.00 97.88 114 PHE A N 1
ATOM 839 C CA . PHE A 1 114 ? -6.431 -3.055 17.755 1.00 97.88 114 PHE A CA 1
ATOM 840 C C . PHE A 1 114 ? -5.110 -3.571 18.308 1.00 97.88 114 PHE A C 1
ATOM 842 O O . PHE A 1 114 ? -4.091 -3.515 17.617 1.00 97.88 114 PHE A O 1
ATOM 849 N N . ASP A 1 115 ? -5.129 -4.094 19.527 1.00 96.00 115 ASP A N 1
ATOM 850 C CA . ASP A 1 115 ? -3.985 -4.811 20.073 1.00 96.00 115 ASP A CA 1
ATOM 851 C C . ASP A 1 115 ? -3.927 -6.201 19.427 1.00 96.00 115 ASP A C 1
ATOM 853 O O . ASP A 1 115 ? -4.916 -6.939 19.402 1.00 96.00 115 ASP A O 1
ATOM 857 N N . LEU A 1 116 ? -2.767 -6.533 18.866 1.00 96.00 116 LEU A N 1
ATOM 858 C CA . LEU A 1 116 ? -2.454 -7.823 18.270 1.00 96.00 116 LEU A CA 1
ATOM 859 C C . LEU A 1 116 ? -1.429 -8.518 19.159 1.00 96.00 116 LEU A C 1
ATOM 861 O O . LEU A 1 116 ? -0.279 -8.092 19.222 1.00 96.00 116 LEU A O 1
ATOM 865 N N . THR A 1 117 ? -1.831 -9.613 19.789 1.00 94.06 117 THR A N 1
ATOM 866 C CA . THR A 1 117 ? -0.930 -10.522 20.503 1.00 94.06 117 THR A CA 1
ATOM 867 C C . THR A 1 117 ? -0.637 -11.716 19.602 1.00 94.06 117 THR A C 1
ATOM 869 O O . THR A 1 117 ? -1.538 -12.237 18.947 1.00 94.06 117 THR A O 1
ATOM 872 N N . VAL A 1 118 ? 0.619 -12.157 19.549 1.00 90.69 118 VAL A N 1
ATOM 873 C CA . VAL A 1 118 ? 1.087 -13.300 18.741 1.00 90.69 118 VAL A CA 1
ATOM 874 C C . VAL A 1 118 ? 1.414 -14.508 19.624 1.00 90.69 118 VAL A C 1
ATOM 876 O O . VAL A 1 118 ? 1.151 -15.647 19.242 1.00 90.69 118 VAL A O 1
ATOM 879 N N . SER A 1 119 ? 1.975 -14.259 20.809 1.00 84.06 119 SER A N 1
ATOM 880 C CA . SER A 1 119 ? 2.443 -15.259 21.776 1.00 84.06 119 SER A CA 1
ATOM 881 C C . SER A 1 119 ? 1.814 -14.985 23.150 1.00 84.06 119 SER A C 1
ATOM 883 O O . SER A 1 119 ? 1.669 -13.819 23.505 1.00 84.06 119 SER A O 1
ATOM 885 N N . PRO A 1 120 ? 1.420 -16.004 23.942 1.00 82.06 120 PRO A N 1
ATOM 886 C CA . PRO A 1 120 ? 1.466 -17.440 23.646 1.00 82.06 120 PRO A CA 1
ATOM 887 C C . PRO A 1 120 ? 0.329 -17.927 22.732 1.00 82.06 120 PRO A C 1
ATOM 889 O O . PRO A 1 120 ? 0.418 -19.027 22.189 1.00 82.06 120 PRO A O 1
ATOM 892 N N . PHE A 1 121 ? -0.727 -17.127 22.556 1.00 89.19 121 PHE A N 1
ATOM 893 C CA . PHE A 1 121 ? -1.870 -17.431 21.695 1.00 89.19 121 PHE A CA 1
ATOM 894 C C . PHE A 1 121 ? -2.207 -16.209 20.831 1.00 89.19 121 PHE A C 1
ATOM 896 O O . PHE A 1 121 ? -2.383 -15.128 21.396 1.00 89.19 121 PHE A O 1
ATOM 903 N N . PRO A 1 122 ? -2.330 -16.355 19.498 1.00 94.69 122 PRO A N 1
ATOM 904 C CA . PRO A 1 122 ? -2.713 -15.251 18.632 1.00 94.69 122 PRO A CA 1
ATOM 905 C C . PRO A 1 122 ? -4.109 -14.696 18.951 1.00 94.69 122 PRO A C 1
ATOM 907 O O . PRO A 1 122 ? -5.106 -15.417 18.866 1.00 94.69 122 PRO A O 1
ATOM 910 N N . THR A 1 123 ? -4.205 -13.404 19.264 1.00 96.94 123 THR A N 1
ATOM 911 C CA . THR A 1 123 ? -5.478 -12.700 19.490 1.00 96.94 123 THR A CA 1
ATOM 912 C C . THR A 1 123 ? -5.449 -11.293 18.901 1.00 96.94 123 THR A C 1
ATOM 914 O O . THR A 1 123 ? -4.406 -10.645 18.860 1.00 96.94 123 THR A O 1
ATOM 917 N N . ILE A 1 124 ? -6.611 -10.814 18.449 1.00 98.06 124 ILE A N 1
ATOM 918 C CA . ILE A 1 124 ? -6.828 -9.417 18.056 1.00 98.06 124 ILE A CA 1
ATOM 919 C C . ILE A 1 124 ? -7.948 -8.863 18.936 1.00 98.06 124 ILE A C 1
ATOM 921 O O . ILE A 1 124 ? -9.031 -9.448 18.989 1.00 98.06 124 ILE A O 1
ATOM 925 N N . ALA A 1 125 ? -7.702 -7.744 19.614 1.00 97.44 125 ALA A N 1
ATOM 926 C CA . ALA A 1 125 ? -8.674 -7.068 20.470 1.00 97.44 125 ALA A CA 1
ATOM 927 C C . ALA A 1 125 ? -8.841 -5.606 20.042 1.00 97.44 125 ALA A C 1
ATOM 929 O O . ALA A 1 125 ? -7.859 -4.922 19.772 1.00 97.44 125 ALA A O 1
ATOM 930 N N . ALA A 1 126 ? -10.080 -5.112 19.979 1.00 97.38 126 ALA A N 1
ATOM 931 C CA . ALA A 1 126 ? -10.334 -3.693 19.732 1.00 97.38 126 ALA A CA 1
ATOM 932 C C . ALA A 1 126 ? -9.829 -2.845 20.910 1.00 97.38 126 ALA A C 1
ATOM 934 O O . ALA A 1 126 ? -10.058 -3.207 22.065 1.00 97.38 126 ALA A O 1
ATOM 935 N N . ARG A 1 127 ? -9.158 -1.731 20.601 1.00 94.62 127 ARG A N 1
ATOM 936 C CA . ARG A 1 127 ? -8.492 -0.869 21.580 1.00 94.62 127 ARG A CA 1
ATOM 937 C C . ARG A 1 127 ? -9.117 0.528 21.597 1.00 94.62 127 ARG A C 1
ATOM 939 O O . ARG A 1 127 ? -9.984 0.782 22.426 1.00 94.62 127 ARG A O 1
ATOM 946 N N . ASP A 1 128 ? -8.743 1.397 20.657 1.00 94.50 128 ASP A N 1
ATOM 947 C CA . ASP A 1 128 ? -9.238 2.776 20.566 1.00 94.50 128 ASP A CA 1
ATOM 948 C C . ASP A 1 128 ? -9.983 3.033 19.241 1.00 94.50 128 ASP A C 1
ATOM 950 O O . ASP A 1 128 ? -9.834 2.319 18.244 1.00 94.50 128 ASP A O 1
ATOM 954 N N . SER A 1 129 ? -10.820 4.071 19.211 1.00 95.81 129 SER A N 1
ATOM 955 C CA . SER A 1 129 ? -11.500 4.551 17.999 1.00 95.81 129 SER A CA 1
ATOM 956 C C . SER A 1 129 ? -11.664 6.067 18.069 1.00 95.81 129 SER A C 1
ATOM 958 O O . SER A 1 129 ? -12.282 6.591 18.994 1.00 95.81 129 SER A O 1
ATOM 960 N N . ILE A 1 130 ? -11.070 6.776 17.109 1.00 94.94 130 ILE A N 1
ATOM 961 C CA . ILE A 1 130 ? -10.843 8.224 17.151 1.00 94.94 130 ILE A CA 1
ATOM 962 C C . ILE A 1 130 ? -11.301 8.850 15.828 1.00 94.94 130 ILE A C 1
ATOM 964 O O . ILE A 1 130 ? -11.046 8.325 14.742 1.00 94.94 130 ILE A O 1
ATOM 968 N N . GLN A 1 131 ? -11.962 10.005 15.912 1.00 94.25 131 GLN A N 1
ATOM 969 C CA . GLN A 1 131 ? -12.190 10.879 14.762 1.00 94.25 131 GLN A CA 1
ATOM 970 C C . GLN A 1 131 ? -10.982 11.804 14.613 1.00 94.25 131 GLN A C 1
ATOM 972 O O . GLN A 1 131 ? -10.772 12.693 15.436 1.00 94.25 131 GLN A O 1
ATOM 977 N N . LEU A 1 132 ? -10.175 11.577 13.577 1.00 94.31 132 LEU A N 1
ATOM 978 C CA . LEU A 1 132 ? -9.004 12.403 13.280 1.00 94.31 132 LEU A CA 1
ATOM 979 C C . LEU A 1 132 ? -9.257 13.368 12.121 1.00 94.31 132 LEU A C 1
ATOM 981 O O . LEU A 1 132 ? -8.713 14.469 12.140 1.00 94.31 132 LEU A O 1
ATOM 985 N N . PHE A 1 133 ? -10.093 13.014 11.147 1.00 92.06 133 PHE A N 1
ATOM 986 C CA . PHE A 1 133 ? -10.503 13.913 10.074 1.00 92.06 133 PHE A CA 1
ATOM 987 C C . PHE A 1 133 ? -11.511 14.962 10.551 1.00 92.06 133 PHE A C 1
ATOM 989 O O . PHE A 1 133 ? -12.365 14.730 11.410 1.00 92.06 133 PHE A O 1
ATOM 996 N N . SER A 1 134 ? -11.414 16.129 9.932 1.00 85.81 134 SER A N 1
ATOM 997 C CA . SER A 1 134 ? -12.263 17.302 10.091 1.00 85.81 134 SER A CA 1
ATOM 998 C C . SER A 1 134 ? -13.582 17.101 9.339 1.00 85.81 134 SER A C 1
ATOM 1000 O O . SER A 1 134 ? -13.942 17.934 8.517 1.00 85.81 134 SER A O 1
ATOM 1002 N N . THR A 1 135 ? -14.272 15.976 9.568 1.00 69.75 135 THR A N 1
ATOM 1003 C CA . THR A 1 135 ? -15.450 15.542 8.795 1.00 69.75 135 THR A CA 1
ATOM 1004 C C . THR A 1 135 ? -16.513 16.646 8.738 1.00 69.75 135 THR A C 1
ATOM 1006 O O . THR A 1 135 ? -17.162 16.914 9.754 1.00 69.75 135 THR A O 1
ATOM 1009 N N . PRO A 1 136 ? -16.731 17.295 7.580 1.00 62.28 136 PRO A N 1
ATOM 1010 C CA . PRO A 1 136 ? -17.794 18.274 7.447 1.00 62.28 136 PRO A CA 1
ATOM 1011 C C . PRO A 1 136 ? -19.132 17.539 7.379 1.00 62.28 136 PRO A C 1
ATOM 1013 O O . PRO A 1 136 ? -19.226 16.438 6.825 1.00 62.28 136 PRO A O 1
ATOM 1016 N N . LYS A 1 137 ? -20.189 18.159 7.909 1.00 65.12 137 LYS A N 1
ATOM 1017 C CA . LYS A 1 137 ? -21.552 17.659 7.693 1.00 65.12 137 LYS A CA 1
ATOM 1018 C C . LYS A 1 137 ? -21.809 17.521 6.186 1.00 65.12 137 LYS A C 1
ATOM 1020 O O . LYS A 1 137 ? -21.287 18.307 5.400 1.00 65.12 137 LYS A O 1
ATOM 1025 N N . GLU A 1 138 ? -22.602 16.518 5.807 1.00 67.69 138 GLU A N 1
ATOM 1026 C CA . GLU A 1 138 ? -22.978 16.194 4.416 1.00 67.69 138 GLU A CA 1
ATOM 1027 C C . GLU A 1 138 ? -21.871 15.541 3.552 1.00 67.69 138 GLU A C 1
ATOM 1029 O O . GLU A 1 138 ? -22.104 15.232 2.376 1.00 67.69 138 GLU A O 1
ATOM 1034 N N . GLN A 1 139 ? -20.686 15.252 4.106 1.00 72.62 139 GLN A N 1
ATOM 1035 C CA . GLN A 1 139 ? -19.574 14.596 3.393 1.00 72.62 139 GLN A CA 1
ATOM 1036 C C . GLN A 1 139 ? -19.455 13.085 3.664 1.00 72.62 139 GLN A C 1
ATOM 1038 O O . GLN A 1 139 ? -18.362 12.526 3.725 1.00 72.62 139 GLN A O 1
ATOM 1043 N N . ASN A 1 140 ? -20.597 12.403 3.763 1.00 77.06 140 ASN A N 1
ATOM 1044 C CA . ASN A 1 140 ? -20.713 10.995 4.171 1.00 77.06 140 ASN A CA 1
ATOM 1045 C C . ASN A 1 140 ? -20.002 9.988 3.239 1.00 77.06 140 ASN A C 1
ATOM 1047 O O . ASN A 1 140 ? -19.820 8.831 3.600 1.00 77.06 140 ASN A O 1
ATOM 1051 N N . GLU A 1 141 ? -19.608 10.419 2.038 1.00 83.12 141 GLU A N 1
ATOM 1052 C CA . GLU A 1 141 ? -18.845 9.629 1.060 1.00 83.12 141 GLU A CA 1
ATOM 1053 C C . GLU A 1 141 ? -17.329 9.611 1.325 1.00 83.12 141 GLU A C 1
ATOM 1055 O O . GLU A 1 141 ? -16.596 8.930 0.606 1.00 83.12 141 GLU A O 1
ATOM 1060 N N . ILE A 1 142 ? -16.837 10.383 2.301 1.00 88.62 142 ILE A N 1
ATOM 1061 C CA . ILE A 1 142 ? -15.410 10.453 2.630 1.00 88.62 142 ILE A CA 1
ATOM 1062 C C . ILE A 1 142 ? -15.041 9.365 3.635 1.00 88.62 142 ILE A C 1
ATOM 1064 O O . ILE A 1 142 ? -15.671 9.207 4.681 1.00 88.62 142 ILE A O 1
ATOM 1068 N N . TYR A 1 143 ? -13.969 8.642 3.328 1.00 92.31 143 TYR A N 1
ATOM 1069 C CA . TYR A 1 143 ? -13.416 7.582 4.163 1.00 92.31 143 TYR A CA 1
ATOM 1070 C C . TYR A 1 143 ? -11.889 7.670 4.241 1.00 92.31 143 TYR A C 1
ATOM 1072 O O . TYR A 1 143 ? -11.229 8.362 3.459 1.00 92.31 143 TYR A O 1
ATOM 1080 N N . GLN A 1 144 ? -11.303 6.938 5.188 1.00 95.44 144 GLN A N 1
ATOM 1081 C CA . GLN A 1 144 ? -9.853 6.829 5.330 1.00 95.44 144 GLN A CA 1
ATOM 1082 C C . GLN A 1 144 ? -9.263 5.861 4.296 1.00 95.44 144 GLN A C 1
ATOM 1084 O O . GLN A 1 144 ? -9.119 4.661 4.547 1.00 95.44 144 GLN A O 1
ATOM 1089 N N . ARG A 1 145 ? -8.904 6.397 3.126 1.00 95.00 145 ARG A N 1
ATOM 1090 C CA . ARG A 1 145 ? -8.353 5.625 2.003 1.00 95.00 145 ARG A CA 1
ATOM 1091 C C . ARG A 1 145 ? -6.860 5.320 2.140 1.00 95.00 145 ARG A C 1
ATOM 1093 O O . ARG A 1 145 ? -6.390 4.336 1.575 1.00 95.00 145 ARG A O 1
ATOM 1100 N N . LEU A 1 146 ? -6.103 6.159 2.846 1.00 97.31 146 LEU A N 1
ATOM 1101 C CA . LEU A 1 146 ? -4.647 6.038 2.961 1.00 97.31 146 LEU A CA 1
ATOM 1102 C C . LEU A 1 146 ? -4.209 5.931 4.424 1.00 97.31 146 LEU A C 1
ATOM 1104 O O . LEU A 1 146 ? -4.749 6.624 5.283 1.00 97.31 146 LEU A O 1
ATOM 1108 N N . LEU A 1 147 ? -3.204 5.087 4.673 1.00 98.12 147 LEU A N 1
ATOM 1109 C CA . LEU A 1 147 ? -2.503 4.938 5.950 1.00 98.12 147 LEU A CA 1
ATOM 1110 C C . LEU A 1 147 ? -1.052 4.510 5.675 1.00 98.12 147 LEU A C 1
ATOM 1112 O O . LEU A 1 147 ? -0.810 3.543 4.944 1.00 98.12 147 LEU A O 1
ATOM 1116 N N . ARG A 1 148 ? -0.084 5.224 6.253 1.00 97.44 148 ARG A N 1
ATOM 1117 C CA . ARG A 1 148 ? 1.336 4.840 6.296 1.00 97.44 148 ARG A CA 1
ATOM 1118 C C . ARG A 1 148 ? 1.899 5.011 7.698 1.00 97.44 148 ARG A C 1
ATOM 1120 O O . ARG A 1 148 ? 1.544 5.955 8.399 1.00 97.44 148 ARG A O 1
ATOM 1127 N N . VAL A 1 149 ? 2.797 4.106 8.066 1.00 96.06 149 VAL A N 1
ATOM 1128 C CA . VAL A 1 149 ? 3.612 4.146 9.286 1.00 96.06 149 VAL A CA 1
ATOM 1129 C C . VAL A 1 149 ? 5.044 4.457 8.854 1.00 96.06 149 VAL A C 1
ATOM 1131 O O . VAL A 1 149 ? 5.520 3.876 7.880 1.00 96.06 149 VAL A O 1
ATOM 1134 N N . SER A 1 150 ? 5.723 5.380 9.533 1.00 94.31 150 SER A N 1
ATOM 1135 C CA . SER A 1 150 ? 7.119 5.705 9.234 1.00 94.31 150 SER A CA 1
ATOM 1136 C C . SER A 1 150 ? 8.060 4.523 9.527 1.00 94.31 150 SER A C 1
ATOM 1138 O O . SER A 1 150 ? 7.797 3.744 10.445 1.00 94.31 150 SER A O 1
ATOM 1140 N N . PRO A 1 151 ? 9.215 4.403 8.844 1.00 90.75 151 PRO A N 1
ATOM 1141 C CA . PRO A 1 151 ? 10.250 3.420 9.201 1.00 90.75 151 PRO A CA 1
ATOM 1142 C C . PRO A 1 151 ? 10.768 3.535 10.655 1.00 90.75 151 PRO A C 1
ATOM 1144 O O . PRO A 1 151 ? 11.195 2.546 11.269 1.00 90.75 151 PRO A O 1
ATOM 1147 N N . SER A 1 152 ? 10.707 4.734 11.244 1.00 88.50 152 SER A N 1
ATOM 1148 C CA . SER A 1 152 ? 10.965 4.973 12.671 1.00 88.50 152 SER A CA 1
ATOM 1149 C C . SER A 1 152 ? 9.862 4.451 13.604 1.00 88.50 152 SER A C 1
ATOM 1151 O O . SER A 1 152 ? 10.122 4.260 14.791 1.00 88.50 152 SER A O 1
ATOM 1153 N N . GLY A 1 153 ? 8.650 4.212 13.097 1.00 88.81 153 GLY A N 1
ATOM 1154 C CA . GLY A 1 153 ? 7.458 3.866 13.875 1.00 88.81 153 GLY A CA 1
ATOM 1155 C C . GLY A 1 153 ? 6.849 5.033 14.662 1.00 88.81 153 GLY A C 1
ATOM 1156 O O . GLY A 1 153 ? 5.799 4.853 15.266 1.00 88.81 153 GLY A O 1
ATOM 1157 N N . LEU A 1 154 ? 7.476 6.217 14.661 1.00 87.81 154 LEU A N 1
ATOM 1158 C CA . LEU A 1 154 ? 7.104 7.357 15.512 1.00 87.81 154 LEU A CA 1
ATOM 1159 C C . LEU A 1 154 ? 6.011 8.260 14.916 1.00 87.81 154 LEU A C 1
ATOM 1161 O O . LEU A 1 154 ? 5.356 9.001 15.657 1.00 87.81 154 LEU A O 1
ATOM 1165 N N . LEU A 1 155 ? 5.816 8.210 13.597 1.00 93.06 155 LEU A N 1
ATOM 1166 C CA . LEU A 1 155 ? 4.867 9.039 12.861 1.00 93.06 155 LEU A CA 1
ATOM 1167 C C . LEU A 1 155 ? 3.988 8.161 11.973 1.00 93.06 155 LEU A C 1
ATOM 1169 O O . LEU A 1 155 ? 4.487 7.321 11.222 1.00 93.06 155 LEU A O 1
ATOM 1173 N N . TRP A 1 156 ? 2.684 8.397 12.002 1.00 95.81 156 TRP A N 1
ATOM 1174 C CA . TRP A 1 156 ? 1.752 7.837 11.030 1.00 95.81 156 TRP A CA 1
ATOM 1175 C C . TRP A 1 156 ? 1.149 8.971 10.197 1.00 95.81 156 TRP A C 1
ATOM 1177 O O . TRP A 1 156 ? 1.030 10.102 10.669 1.00 95.81 156 TRP A O 1
ATOM 1187 N N . ALA A 1 157 ? 0.758 8.680 8.962 1.00 97.38 157 ALA A N 1
ATOM 1188 C CA . ALA A 1 157 ? -0.000 9.603 8.126 1.00 97.38 157 ALA A CA 1
ATOM 1189 C C . ALA A 1 157 ? -1.221 8.887 7.554 1.00 97.38 157 ALA A C 1
ATOM 1191 O O . ALA A 1 157 ? -1.098 7.803 6.977 1.00 97.38 157 ALA A O 1
ATOM 1192 N N . ILE A 1 158 ? -2.388 9.506 7.701 1.00 97.62 158 ILE A N 1
ATOM 1193 C CA . ILE A 1 158 ? -3.653 9.034 7.136 1.00 97.62 158 ILE A CA 1
ATOM 1194 C C . ILE A 1 158 ? -4.205 10.055 6.148 1.00 97.62 158 ILE A C 1
ATOM 1196 O O . ILE A 1 158 ? -4.010 11.255 6.327 1.00 97.62 158 ILE A O 1
ATOM 1200 N N . GLY A 1 159 ? -4.893 9.586 5.109 1.00 95.62 159 GLY A N 1
ATOM 1201 C CA . GLY A 1 159 ? -5.449 10.443 4.060 1.00 95.62 159 GLY A CA 1
ATOM 1202 C C . GLY A 1 159 ? -6.880 10.072 3.687 1.00 95.62 159 GLY A C 1
ATOM 1203 O O . GLY A 1 159 ? -7.237 8.890 3.620 1.00 95.62 159 GLY A O 1
ATOM 1204 N N . THR A 1 160 ? -7.686 11.100 3.444 1.00 93.75 160 THR A N 1
ATOM 1205 C CA . THR A 1 160 ? -9.066 11.005 2.951 1.00 93.75 160 THR A CA 1
ATOM 1206 C C . THR A 1 160 ? -9.133 10.497 1.509 1.00 93.75 160 THR A C 1
ATOM 1208 O O . THR A 1 160 ? -8.251 10.787 0.700 1.00 93.75 160 THR A O 1
ATOM 1211 N N . GLY A 1 161 ? -10.227 9.829 1.151 1.00 90.62 161 GLY A N 1
ATOM 1212 C CA . GLY A 1 161 ? -10.634 9.597 -0.236 1.00 90.62 161 GLY A CA 1
ATOM 1213 C C . GLY A 1 161 ? -12.151 9.446 -0.355 1.00 90.62 161 GLY A C 1
ATOM 1214 O O . GLY A 1 161 ? -12.834 9.340 0.662 1.00 90.62 161 GLY A O 1
ATOM 1215 N N . GLY A 1 162 ? -12.674 9.442 -1.585 1.00 84.00 162 GLY A N 1
ATOM 1216 C CA . GLY A 1 162 ? -14.111 9.279 -1.859 1.00 84.00 162 GLY A CA 1
ATOM 1217 C C . GLY A 1 162 ? -14.676 10.301 -2.849 1.00 84.00 162 GLY A C 1
ATOM 1218 O O . GLY A 1 162 ? -14.002 11.259 -3.216 1.00 84.00 162 GLY A O 1
ATOM 1219 N N . GLY A 1 163 ? -15.930 10.116 -3.280 1.00 70.62 163 GLY A N 1
ATOM 1220 C CA . GLY A 1 163 ? -16.545 10.906 -4.363 1.00 70.62 163 GLY A CA 1
ATOM 1221 C C . GLY A 1 163 ? -16.527 12.422 -4.126 1.00 70.62 163 GLY A C 1
ATOM 1222 O O . GLY A 1 163 ? -16.247 13.196 -5.042 1.00 70.62 163 GLY A O 1
ATOM 1223 N N . LYS A 1 164 ? -16.725 12.841 -2.870 1.00 66.81 164 LYS A N 1
ATOM 1224 C CA . LYS A 1 164 ? -16.672 14.246 -2.433 1.00 66.81 164 LYS A CA 1
ATOM 1225 C C . LYS A 1 164 ? -15.281 14.751 -2.020 1.00 66.81 164 LYS A C 1
ATOM 1227 O O . LYS A 1 164 ? -15.150 15.937 -1.735 1.00 66.81 164 LYS A O 1
ATOM 1232 N N . ALA A 1 165 ? -14.232 13.921 -2.021 1.00 61.94 165 ALA A N 1
ATOM 1233 C CA . ALA A 1 165 ? -12.898 14.328 -1.554 1.00 61.94 165 ALA A CA 1
ATOM 1234 C C . ALA A 1 165 ? -12.270 15.459 -2.394 1.00 61.94 165 ALA A C 1
ATOM 1236 O O . ALA A 1 165 ? -11.449 16.210 -1.883 1.00 61.94 165 ALA A O 1
ATOM 1237 N N . ASN A 1 166 ? -12.692 15.622 -3.653 1.00 60.31 166 ASN A N 1
ATOM 1238 C CA . ASN A 1 166 ? -12.240 16.696 -4.546 1.00 60.31 166 ASN A CA 1
ATOM 1239 C C . ASN A 1 166 ? -12.988 18.035 -4.355 1.00 60.31 166 ASN A C 1
ATOM 1241 O O . ASN A 1 166 ? -12.748 18.981 -5.107 1.00 60.31 166 ASN A O 1
ATOM 1245 N N . LEU A 1 167 ? -13.914 18.137 -3.392 1.00 69.00 167 LEU A N 1
ATOM 1246 C CA . LEU A 1 167 ? -14.528 19.414 -3.024 1.00 69.00 167 LEU A CA 1
ATOM 1247 C C . LEU A 1 167 ? -13.545 20.247 -2.172 1.00 69.00 167 LEU A C 1
ATOM 1249 O O . LEU A 1 167 ? -12.878 19.687 -1.296 1.00 69.00 167 LEU A O 1
ATOM 1253 N N . PRO A 1 168 ? -13.464 21.581 -2.354 1.00 65.38 168 PRO A N 1
ATOM 1254 C CA . PRO A 1 168 ? -12.569 22.437 -1.574 1.00 65.38 168 PRO A CA 1
ATOM 1255 C C . PRO A 1 168 ? -12.692 22.211 -0.060 1.00 65.38 168 PRO A C 1
ATOM 1257 O O . PRO A 1 168 ? -13.793 22.206 0.483 1.00 65.38 168 PRO A O 1
ATOM 1260 N N . GLY A 1 169 ? -11.555 22.008 0.613 1.00 68.56 169 GLY A N 1
ATOM 1261 C CA . GLY A 1 169 ? -11.494 21.740 2.058 1.00 68.56 169 GLY A CA 1
ATOM 1262 C C . GLY A 1 169 ? -11.833 20.306 2.491 1.00 68.56 169 GLY A C 1
ATOM 1263 O O . GLY A 1 169 ? -11.860 20.051 3.688 1.00 68.56 169 GLY A O 1
ATOM 1264 N N . SER A 1 170 ? -12.073 19.383 1.552 1.00 78.06 170 SER A N 1
ATOM 1265 C CA . SER A 1 170 ? -12.546 18.018 1.859 1.00 78.06 170 SER A CA 1
ATOM 1266 C C . SER A 1 170 ? -11.445 16.956 1.803 1.00 78.06 170 SER A C 1
ATOM 1268 O O . SER A 1 170 ? -11.547 15.929 2.470 1.00 78.06 170 SER A O 1
ATOM 1270 N N . SER A 1 171 ? -10.379 17.195 1.028 1.00 88.88 171 SER A N 1
ATOM 1271 C CA . SER A 1 171 ? -9.178 16.359 1.073 1.00 88.88 171 SER A CA 1
ATOM 1272 C C . SER A 1 171 ? -8.199 16.870 2.128 1.00 88.88 171 SER A C 1
ATOM 1274 O O . SER A 1 171 ? -7.776 18.026 2.083 1.00 88.88 171 SER A O 1
ATOM 1276 N N . GLU A 1 172 ? -7.747 15.983 3.010 1.00 92.19 172 GLU A N 1
ATOM 1277 C CA . GLU A 1 172 ? -6.683 16.261 3.976 1.00 92.19 172 GLU A CA 1
ATOM 1278 C C . GLU A 1 172 ? -5.790 15.036 4.224 1.00 92.19 172 GLU A C 1
ATOM 1280 O O . GLU A 1 172 ? -6.193 13.881 4.052 1.00 92.19 172 GLU A O 1
ATOM 1285 N N . ILE A 1 173 ? -4.559 15.309 4.654 1.00 96.12 173 ILE A N 1
ATOM 1286 C CA . ILE A 1 173 ? -3.654 14.338 5.266 1.00 96.12 173 ILE A CA 1
ATOM 1287 C C . ILE A 1 173 ? -3.501 14.734 6.732 1.00 96.12 173 ILE A C 1
ATOM 1289 O O . ILE A 1 173 ? -3.127 15.872 7.028 1.00 96.12 173 ILE A O 1
ATOM 1293 N N . VAL A 1 174 ? -3.742 13.797 7.645 1.00 96.31 174 VAL A N 1
ATOM 1294 C CA . VAL A 1 174 ? -3.510 13.988 9.081 1.00 96.31 174 VAL A CA 1
ATOM 1295 C C . VAL A 1 174 ? -2.267 13.213 9.482 1.00 96.31 174 VAL A C 1
ATOM 1297 O O . VAL A 1 174 ? -2.156 12.011 9.238 1.00 96.31 174 VAL A O 1
ATOM 1300 N N . LEU A 1 175 ? -1.332 13.924 10.098 1.00 96.75 175 LEU A N 1
ATOM 1301 C CA . LEU A 1 175 ? -0.160 13.361 10.749 1.00 96.75 175 LEU A CA 1
ATOM 1302 C C . LEU A 1 175 ? -0.552 12.960 12.170 1.00 96.75 175 LEU A C 1
ATOM 1304 O O . LEU A 1 175 ? -1.210 13.735 12.862 1.00 96.75 175 LEU A O 1
ATOM 1308 N N . VAL A 1 176 ? -0.155 11.769 12.606 1.00 95.12 176 VAL A N 1
ATOM 1309 C CA . VAL A 1 176 ? -0.492 11.205 13.918 1.00 95.12 176 VAL A CA 1
ATOM 1310 C C . VAL A 1 176 ? 0.799 10.831 14.631 1.00 95.12 176 VAL A C 1
ATOM 1312 O O . VAL A 1 176 ? 1.656 10.150 14.065 1.00 95.12 176 VAL A O 1
ATOM 1315 N N . ASN A 1 177 ? 0.962 11.279 15.873 1.00 90.88 177 ASN A N 1
ATOM 1316 C CA . ASN A 1 177 ? 2.087 10.861 16.703 1.00 90.88 177 ASN A CA 1
ATOM 1317 C C . ASN A 1 177 ? 1.813 9.458 17.262 1.00 90.88 177 ASN A C 1
ATOM 1319 O O . ASN A 1 177 ? 0.798 9.249 17.923 1.00 90.88 177 ASN A O 1
ATOM 1323 N N . ALA A 1 178 ? 2.726 8.514 17.038 1.00 88.50 178 ALA A N 1
ATOM 1324 C CA . ALA A 1 178 ? 2.511 7.116 17.407 1.00 88.50 178 ALA A CA 1
ATOM 1325 C C . ALA A 1 178 ? 2.386 6.875 18.922 1.00 88.50 178 ALA A C 1
ATOM 1327 O O . ALA A 1 178 ? 1.681 5.960 19.344 1.00 88.50 178 ALA A O 1
ATOM 1328 N N . ARG A 1 179 ? 3.053 7.696 19.749 1.00 85.00 179 ARG A N 1
ATOM 1329 C CA . ARG A 1 179 ? 3.048 7.550 21.215 1.00 85.00 179 ARG A CA 1
ATOM 1330 C C . ARG A 1 179 ? 1.776 8.107 21.853 1.00 85.00 179 ARG A C 1
ATOM 1332 O O . ARG A 1 179 ? 1.240 7.477 22.756 1.00 85.00 179 ARG A O 1
ATOM 1339 N N . SER A 1 180 ? 1.283 9.262 21.398 1.00 85.81 180 SER A N 1
ATOM 1340 C CA . SER A 1 180 ? 0.042 9.852 21.932 1.00 85.81 180 SER A CA 1
ATOM 1341 C C . SER A 1 180 ? -1.229 9.396 21.207 1.00 85.81 180 SER A C 1
ATOM 1343 O O . SER A 1 180 ? -2.326 9.606 21.721 1.00 85.81 180 SER A O 1
ATOM 1345 N N . GLN A 1 181 ? -1.094 8.818 20.009 1.00 85.31 181 GLN A N 1
ATOM 1346 C CA . GLN A 1 181 ? -2.186 8.499 19.078 1.00 85.31 181 GLN A CA 1
ATOM 1347 C C . GLN A 1 181 ? -3.073 9.710 18.721 1.00 85.31 181 GLN A C 1
ATOM 1349 O O . GLN A 1 181 ? -4.213 9.560 18.289 1.00 85.31 181 GLN A O 1
ATOM 1354 N N . GLN A 1 182 ? -2.540 10.928 18.881 1.00 86.81 182 GLN A N 1
ATOM 1355 C CA . GLN A 1 182 ? -3.218 12.184 18.555 1.00 86.81 182 GLN A CA 1
ATOM 1356 C C . GLN A 1 182 ? -2.681 12.798 17.262 1.00 86.81 182 GLN A C 1
ATOM 1358 O O . GLN A 1 182 ? -1.515 12.608 16.896 1.00 86.81 182 GLN A O 1
ATOM 1363 N N . GLY A 1 183 ? -3.527 13.592 16.601 1.00 86.12 183 GLY A N 1
ATOM 1364 C CA . GLY A 1 183 ? -3.133 14.391 15.444 1.00 86.12 183 GLY A CA 1
ATOM 1365 C C . GLY A 1 183 ? -2.027 15.390 15.802 1.00 86.12 183 GLY A C 1
ATOM 1366 O O . GLY A 1 183 ? -2.226 16.258 16.648 1.00 86.12 183 GLY A O 1
ATOM 1367 N N . SER A 1 184 ? -0.869 15.273 15.154 1.00 87.81 184 SER A N 1
ATOM 1368 C CA . SER A 1 184 ? 0.302 16.146 15.323 1.00 87.81 184 SER A CA 1
ATOM 1369 C C . SER A 1 184 ? 0.418 17.228 14.243 1.00 87.81 184 SER A C 1
ATOM 1371 O O . SER A 1 184 ? 1.197 18.166 14.392 1.00 87.81 184 SER A O 1
ATOM 1373 N N . GLY A 1 185 ? -0.357 17.125 13.161 1.00 91.50 185 GLY A N 1
ATOM 1374 C CA . GLY A 1 185 ? -0.407 18.120 12.092 1.00 91.50 185 GLY A CA 1
ATOM 1375 C C . GLY A 1 185 ? -1.425 17.762 11.010 1.00 91.50 185 GLY A C 1
ATOM 1376 O O . GLY A 1 185 ? -1.872 16.619 10.921 1.00 91.50 185 GLY A O 1
ATOM 1377 N N . ARG A 1 186 ? -1.786 18.740 10.175 1.00 92.88 186 ARG A N 1
ATOM 1378 C CA . ARG A 1 186 ? -2.667 18.559 9.010 1.00 92.88 186 ARG A CA 1
ATOM 1379 C C . ARG A 1 186 ? -2.041 19.189 7.775 1.00 92.88 186 ARG A C 1
ATOM 1381 O O . ARG A 1 186 ? -1.420 20.246 7.872 1.00 92.88 186 ARG A O 1
ATOM 1388 N N . ILE A 1 187 ? -2.237 18.561 6.622 1.00 93.69 187 ILE A N 1
ATOM 1389 C CA . ILE A 1 187 ? -1.811 19.059 5.313 1.00 93.69 187 ILE A CA 1
ATOM 1390 C C . ILE A 1 187 ? -3.028 19.017 4.392 1.00 93.69 187 ILE A C 1
ATOM 1392 O O . ILE A 1 187 ? -3.633 17.964 4.200 1.00 93.69 187 ILE A O 1
ATOM 1396 N N . HIS A 1 188 ? -3.374 20.163 3.813 1.00 92.00 188 HIS A N 1
ATOM 1397 C CA . HIS A 1 188 ? -4.459 20.287 2.844 1.00 92.00 188 HIS A CA 1
ATOM 1398 C C . HIS A 1 188 ? -3.843 20.433 1.446 1.00 92.00 188 HIS A C 1
ATOM 1400 O O . HIS A 1 188 ? -3.078 21.378 1.233 1.00 92.00 188 HIS A O 1
ATOM 1406 N N . PRO A 1 189 ? -4.123 19.526 0.492 1.00 88.75 189 PRO A N 1
ATOM 1407 C CA . PRO A 1 189 ? -3.620 19.649 -0.870 1.00 88.75 189 PRO A CA 1
ATOM 1408 C C . PRO A 1 189 ? -4.117 20.929 -1.547 1.00 88.75 189 PRO A C 1
ATOM 1410 O O . PRO A 1 189 ? -5.270 21.339 -1.384 1.00 88.75 189 PRO A O 1
ATOM 1413 N N . GLU A 1 190 ? -3.256 21.544 -2.355 1.00 84.94 190 GLU A N 1
ATOM 1414 C CA . GLU A 1 190 ? -3.567 22.796 -3.042 1.00 84.94 190 GLU A CA 1
ATOM 1415 C C . GLU A 1 190 ? -4.812 22.662 -3.937 1.00 84.94 190 GLU A C 1
ATOM 1417 O O . GLU A 1 190 ? -4.912 21.763 -4.781 1.00 84.94 190 GLU A O 1
ATOM 1422 N N . GLY A 1 191 ? -5.771 23.573 -3.749 1.00 81.19 191 GLY A N 1
ATOM 1423 C CA . GLY A 1 191 ? -7.052 23.569 -4.457 1.00 81.19 191 GLY A CA 1
ATOM 1424 C C . GLY A 1 191 ? -8.034 22.477 -4.012 1.00 81.19 191 GLY A C 1
ATOM 1425 O O . GLY A 1 191 ? -9.027 22.269 -4.698 1.00 81.19 191 GLY A O 1
ATOM 1426 N N . GLY A 1 192 ? -7.776 21.769 -2.903 1.00 82.31 192 GLY A N 1
ATOM 1427 C CA . GLY A 1 192 ? -8.660 20.710 -2.394 1.00 82.31 192 GLY A CA 1
ATOM 1428 C C . GLY A 1 192 ? -8.655 19.423 -3.226 1.00 82.31 192 GLY A C 1
ATOM 1429 O O . GLY A 1 192 ? -9.593 18.639 -3.137 1.00 82.31 192 GLY A O 1
ATOM 1430 N N . LYS A 1 193 ? -7.621 19.206 -4.048 1.00 89.00 193 LYS A N 1
ATOM 1431 C CA . LYS A 1 193 ? -7.454 17.993 -4.868 1.00 89.00 193 LYS A CA 1
ATOM 1432 C C . LYS A 1 193 ? -7.313 16.751 -3.982 1.00 89.00 193 LYS A C 1
ATOM 1434 O O . LYS A 1 193 ? -6.565 16.786 -3.008 1.00 89.00 193 LYS A O 1
ATOM 1439 N N . GLU A 1 194 ? -7.934 15.640 -4.368 1.00 90.56 194 GLU A N 1
ATOM 1440 C CA . GLU A 1 194 ? -7.773 14.363 -3.666 1.00 90.56 194 GLU A CA 1
ATOM 1441 C C . GLU A 1 194 ? -6.318 13.848 -3.706 1.00 90.56 194 GLU A C 1
ATOM 1443 O O . GLU A 1 194 ? -5.613 13.961 -4.718 1.00 90.56 194 GLU A O 1
ATOM 1448 N N . VAL A 1 195 ? -5.877 13.250 -2.593 1.00 94.31 195 VAL A N 1
ATOM 1449 C CA . VAL A 1 195 ? -4.572 12.583 -2.467 1.00 94.31 195 VAL A CA 1
ATOM 1450 C C . VAL A 1 195 ? -4.666 11.146 -2.976 1.00 94.31 195 VAL A C 1
ATOM 1452 O O . VAL A 1 195 ? -5.269 10.286 -2.343 1.00 94.31 195 VAL A O 1
ATOM 1455 N N . GLU A 1 196 ? -4.055 10.848 -4.116 1.00 95.69 196 GLU A N 1
ATOM 1456 C CA . GLU A 1 196 ? -4.087 9.534 -4.773 1.00 95.69 196 GLU A CA 1
ATOM 1457 C C . GLU A 1 196 ? -3.319 8.453 -3.996 1.00 95.69 196 GLU A C 1
ATOM 1459 O O . GLU A 1 196 ? -3.817 7.333 -3.832 1.00 95.69 196 GLU A O 1
ATOM 1464 N N . ASP A 1 197 ? -2.138 8.793 -3.478 1.00 97.81 197 ASP A N 1
ATOM 1465 C CA . ASP A 1 197 ? -1.281 7.937 -2.650 1.00 97.81 197 ASP A CA 1
ATOM 1466 C C . ASP A 1 197 ? -0.333 8.815 -1.810 1.00 97.81 197 ASP A C 1
ATOM 1468 O O . ASP A 1 197 ? -0.089 9.981 -2.143 1.00 97.81 197 ASP A O 1
ATOM 1472 N N . LEU A 1 198 ? 0.207 8.256 -0.728 1.00 98.12 198 LEU A N 1
ATOM 1473 C CA . LEU A 1 198 ? 1.209 8.902 0.121 1.00 98.12 198 LEU A CA 1
ATOM 1474 C C . LEU A 1 198 ? 2.218 7.876 0.651 1.00 98.12 198 LEU A C 1
ATOM 1476 O O . LEU A 1 198 ? 1.933 6.675 0.710 1.00 98.12 198 LEU A O 1
ATOM 1480 N N . ASP A 1 199 ? 3.402 8.353 1.025 1.00 98.25 199 ASP A N 1
ATOM 1481 C CA . ASP A 1 199 ? 4.460 7.536 1.616 1.00 98.25 199 ASP A CA 1
ATOM 1482 C C . ASP A 1 199 ? 5.350 8.339 2.579 1.00 98.25 199 ASP A C 1
ATOM 1484 O O . ASP A 1 199 ? 5.416 9.567 2.481 1.00 98.25 199 ASP A O 1
ATOM 1488 N N . ILE A 1 200 ? 6.026 7.659 3.510 1.00 97.31 200 ILE A N 1
ATOM 1489 C CA . ILE A 1 200 ? 6.880 8.286 4.536 1.00 97.31 200 ILE A CA 1
ATOM 1490 C C . ILE A 1 200 ? 8.271 7.644 4.528 1.00 97.31 200 ILE A C 1
ATOM 1492 O O . ILE A 1 200 ? 8.392 6.422 4.474 1.00 97.31 200 ILE A O 1
ATOM 1496 N N . TYR A 1 201 ? 9.321 8.456 4.648 1.00 95.38 201 TYR A N 1
ATOM 1497 C CA . TYR A 1 201 ? 10.696 7.985 4.800 1.00 95.38 201 TYR A CA 1
ATOM 1498 C C . TYR A 1 201 ? 11.414 8.689 5.955 1.00 95.38 201 TYR A C 1
ATOM 1500 O O . TYR A 1 201 ? 11.429 9.918 6.021 1.00 95.38 201 TYR A O 1
ATOM 1508 N N . SER A 1 202 ? 12.070 7.921 6.827 1.00 93.06 202 SER A N 1
ATOM 1509 C CA . SER A 1 202 ? 12.824 8.463 7.964 1.00 93.06 202 SER A CA 1
ATOM 1510 C C . SER A 1 202 ? 14.209 8.944 7.532 1.00 93.06 202 SER A C 1
ATOM 1512 O O . SER A 1 202 ? 14.995 8.193 6.950 1.00 93.06 202 SER A O 1
ATOM 1514 N N . LEU A 1 203 ? 14.519 10.209 7.805 1.00 91.19 203 LEU A N 1
ATOM 1515 C CA . LEU A 1 203 ? 15.779 10.850 7.440 1.00 91.19 203 LEU A CA 1
ATOM 1516 C C . LEU A 1 203 ? 16.865 10.576 8.494 1.00 91.19 203 LEU A C 1
ATOM 1518 O O . LEU A 1 203 ? 16.591 10.400 9.680 1.00 91.19 203 LEU A O 1
ATOM 1522 N N . ALA A 1 204 ? 18.135 10.597 8.078 1.00 86.81 204 ALA A N 1
ATOM 1523 C CA . ALA A 1 204 ? 19.272 10.304 8.961 1.00 86.81 204 ALA A CA 1
ATOM 1524 C C . ALA A 1 204 ? 19.448 11.301 10.130 1.00 86.81 204 ALA A C 1
ATOM 1526 O O . ALA A 1 204 ? 20.121 10.982 11.110 1.00 86.81 204 ALA A O 1
ATOM 1527 N N . ASN A 1 205 ? 18.837 12.487 10.037 1.00 86.12 205 ASN A N 1
ATOM 1528 C CA . ASN A 1 205 ? 18.806 13.512 11.084 1.00 86.12 205 ASN A CA 1
ATOM 1529 C C . ASN A 1 205 ? 17.674 13.315 12.118 1.00 86.12 205 ASN A C 1
ATOM 1531 O O . ASN A 1 205 ? 17.535 14.146 13.010 1.00 86.12 205 ASN A O 1
ATOM 1535 N N . GLY A 1 206 ? 16.870 12.251 12.005 1.00 86.31 206 GLY A N 1
ATOM 1536 C CA . GLY A 1 206 ? 15.757 11.953 12.913 1.00 86.31 206 GLY A CA 1
ATOM 1537 C C . GLY A 1 206 ? 14.422 12.616 12.554 1.00 86.31 206 GLY A C 1
ATOM 1538 O O . GLY A 1 206 ? 13.420 12.316 13.198 1.00 86.31 206 GLY A O 1
ATOM 1539 N N . ASN A 1 207 ? 14.379 13.471 11.526 1.00 92.06 207 ASN A N 1
ATOM 1540 C CA . ASN A 1 207 ? 13.120 13.960 10.960 1.00 92.06 207 ASN A CA 1
ATOM 1541 C C . ASN A 1 207 ? 12.490 12.901 10.041 1.00 92.06 207 ASN A C 1
ATOM 1543 O O . ASN A 1 207 ? 13.166 12.007 9.529 1.00 92.06 207 ASN A O 1
ATOM 1547 N N . GLU A 1 208 ? 11.201 13.046 9.754 1.00 94.75 208 GLU A N 1
ATOM 1548 C CA . GLU A 1 208 ? 10.524 12.265 8.716 1.00 94.75 208 GLU A CA 1
ATOM 1549 C C . GLU A 1 208 ? 10.377 13.097 7.438 1.00 94.75 208 GLU A C 1
ATOM 1551 O O . GLU A 1 208 ? 10.364 14.327 7.476 1.00 94.75 208 GLU A O 1
ATOM 1556 N N . ARG A 1 209 ? 10.218 12.437 6.294 1.00 95.81 209 ARG A N 1
ATOM 1557 C CA . ARG A 1 209 ? 9.828 13.061 5.028 1.00 95.81 209 ARG A CA 1
ATOM 1558 C C . ARG A 1 209 ? 8.546 12.415 4.533 1.00 95.81 209 ARG A C 1
ATOM 1560 O O . ARG A 1 209 ? 8.522 11.214 4.276 1.00 95.81 209 ARG A O 1
ATOM 1567 N N . LEU A 1 210 ? 7.498 13.216 4.378 1.00 97.44 210 LEU A N 1
ATOM 1568 C CA . LEU A 1 210 ? 6.259 12.805 3.725 1.00 97.44 210 LEU A CA 1
ATOM 1569 C C . LEU A 1 210 ? 6.358 13.135 2.233 1.00 97.44 210 LEU A C 1
ATOM 1571 O O . LEU A 1 210 ? 6.708 14.260 1.873 1.00 97.44 210 LEU A O 1
ATOM 1575 N N . ALA A 1 211 ? 5.976 12.193 1.375 1.00 97.94 211 ALA A N 1
ATOM 1576 C CA . ALA A 1 211 ? 5.577 12.484 0.004 1.00 97.94 211 ALA A CA 1
ATOM 1577 C C . ALA A 1 211 ? 4.105 12.122 -0.200 1.00 97.94 211 ALA A C 1
ATOM 1579 O O . ALA A 1 211 ? 3.602 11.159 0.377 1.00 97.94 211 ALA A O 1
ATOM 1580 N N . TYR A 1 212 ? 3.418 12.881 -1.047 1.00 98.12 212 TYR A N 1
ATOM 1581 C CA . TYR A 1 212 ? 2.049 12.591 -1.465 1.00 98.12 212 TYR A CA 1
ATOM 1582 C C . TYR A 1 212 ? 1.848 12.983 -2.928 1.00 98.12 212 TYR A C 1
ATOM 1584 O O . TYR A 1 212 ? 2.568 13.832 -3.461 1.00 98.12 212 TYR A O 1
ATOM 1592 N N . CYS A 1 213 ? 0.877 12.368 -3.599 1.00 97.44 213 CYS A N 1
ATOM 1593 C CA . CYS A 1 213 ? 0.507 12.750 -4.956 1.00 97.44 213 CYS A CA 1
ATOM 1594 C C . CYS A 1 213 ? -0.982 13.060 -5.088 1.00 97.44 213 CYS A C 1
ATOM 1596 O O . CYS A 1 213 ? -1.828 12.454 -4.441 1.00 97.44 213 CYS A O 1
ATOM 1598 N N . THR A 1 214 ? -1.290 14.002 -5.970 1.00 95.50 214 THR A N 1
ATOM 1599 C CA . THR A 1 214 ? -2.611 14.167 -6.589 1.00 95.50 214 THR A CA 1
ATOM 1600 C C . THR A 1 214 ? -2.584 13.490 -7.960 1.00 95.50 214 THR A C 1
ATOM 1602 O O . THR A 1 214 ? -1.508 13.135 -8.444 1.00 95.50 214 THR A O 1
ATOM 1605 N N . SER A 1 215 ? -3.720 13.408 -8.655 1.00 94.12 215 SER A N 1
ATOM 1606 C CA . SER A 1 215 ? -3.794 12.831 -10.010 1.00 94.12 215 SER A CA 1
ATOM 1607 C C . SER A 1 215 ? -2.893 13.497 -11.065 1.00 94.12 215 SER A C 1
ATOM 1609 O O . SER A 1 215 ? -2.753 12.962 -12.161 1.00 94.12 215 SER A O 1
ATOM 1611 N N . SER A 1 216 ? -2.255 14.640 -10.785 1.00 93.69 216 SER A N 1
ATOM 1612 C CA . SER A 1 216 ? -1.323 15.298 -11.719 1.00 93.69 216 SER A CA 1
ATOM 1613 C C . SER A 1 216 ? 0.001 15.780 -11.137 1.00 93.69 216 SER A C 1
ATOM 1615 O O . SER A 1 216 ? 0.816 16.299 -11.897 1.00 93.69 216 SER A O 1
ATOM 1617 N N . GLU A 1 217 ? 0.237 15.659 -9.833 1.00 96.06 217 GLU A N 1
ATOM 1618 C CA . GLU A 1 217 ? 1.411 16.278 -9.210 1.00 96.06 217 GLU A CA 1
ATOM 1619 C C . GLU A 1 217 ? 1.872 15.530 -7.959 1.00 96.06 217 GLU A C 1
ATOM 1621 O O . GLU A 1 217 ? 1.039 15.106 -7.158 1.00 96.06 217 GLU A O 1
ATOM 1626 N N . VAL A 1 218 ? 3.190 15.381 -7.804 1.00 97.81 218 VAL A N 1
ATOM 1627 C CA . VAL A 1 218 ? 3.853 14.793 -6.631 1.00 97.81 218 VAL A CA 1
ATOM 1628 C C . VAL A 1 218 ? 4.520 15.896 -5.823 1.00 97.81 218 VAL A C 1
ATOM 1630 O O . VAL A 1 218 ? 5.277 16.701 -6.372 1.00 97.81 218 VAL A O 1
ATOM 1633 N N . PHE A 1 219 ? 4.291 15.873 -4.516 1.00 97.38 219 PHE A N 1
ATOM 1634 C CA . PHE A 1 219 ? 4.856 16.794 -3.541 1.00 97.38 219 PHE A CA 1
ATOM 1635 C C . PHE A 1 219 ? 5.658 16.028 -2.487 1.00 97.38 219 PHE A C 1
ATOM 1637 O O . PHE A 1 219 ? 5.364 14.863 -2.207 1.00 97.38 219 PHE A O 1
ATOM 1644 N N . ALA A 1 220 ? 6.632 16.688 -1.863 1.00 96.19 220 ALA A N 1
ATOM 1645 C CA . ALA A 1 220 ? 7.223 16.218 -0.613 1.00 96.19 220 ALA A CA 1
ATOM 1646 C C . ALA A 1 220 ? 7.520 17.367 0.352 1.00 96.19 220 ALA A C 1
ATOM 1648 O O . ALA A 1 220 ? 7.728 18.507 -0.064 1.00 96.19 220 ALA A O 1
ATOM 1649 N N . GLN A 1 221 ? 7.560 17.040 1.639 1.00 94.94 221 GLN A N 1
ATOM 1650 C CA . GLN A 1 221 ? 7.875 17.958 2.728 1.00 94.94 221 GLN A CA 1
ATOM 1651 C C . GLN A 1 221 ? 8.510 17.210 3.897 1.00 94.94 221 GLN A C 1
ATOM 1653 O O . GLN A 1 221 ? 8.157 16.065 4.190 1.00 94.94 221 GLN A O 1
ATOM 1658 N N . ASP A 1 222 ? 9.422 17.888 4.585 1.00 94.69 222 ASP A N 1
ATOM 1659 C CA . ASP A 1 222 ? 10.020 17.374 5.811 1.00 94.69 222 ASP A CA 1
ATOM 1660 C C . ASP A 1 222 ? 9.080 17.657 6.989 1.00 94.69 222 ASP A C 1
ATOM 1662 O O . ASP A 1 222 ? 8.473 18.728 7.091 1.00 94.69 222 ASP A O 1
ATOM 1666 N N . ILE A 1 223 ? 8.947 16.671 7.869 1.00 94.44 223 ILE A N 1
ATOM 1667 C CA . ILE A 1 223 ? 8.173 16.720 9.103 1.00 94.44 223 ILE A CA 1
ATOM 1668 C C . ILE A 1 223 ? 9.177 16.708 10.253 1.00 94.44 223 ILE A C 1
ATOM 1670 O O . ILE A 1 223 ? 9.924 15.744 10.439 1.00 94.44 223 ILE A O 1
ATOM 1674 N N . SER A 1 224 ? 9.201 17.796 11.012 1.00 89.94 224 SER A N 1
ATOM 1675 C CA . SER A 1 224 ? 10.078 17.965 12.171 1.00 89.94 224 SER A CA 1
ATOM 1676 C C . SER A 1 224 ? 9.262 18.002 13.465 1.00 89.94 224 SER A C 1
ATOM 1678 O O . SER A 1 224 ? 8.031 17.949 13.440 1.00 89.94 224 SER A O 1
ATOM 1680 N N . SER A 1 225 ? 9.931 18.141 14.611 1.00 81.12 225 SER A N 1
ATOM 1681 C CA . SER A 1 225 ? 9.267 18.322 15.909 1.00 81.12 225 SER A CA 1
ATOM 1682 C C . SER A 1 225 ? 8.387 19.577 15.992 1.00 81.12 225 SER A C 1
ATOM 1684 O O . SER A 1 225 ? 7.460 19.602 16.797 1.00 81.12 225 SER A O 1
ATOM 1686 N N . THR A 1 226 ? 8.630 20.597 15.159 1.00 81.81 226 THR A N 1
ATOM 1687 C CA . THR A 1 226 ? 7.785 21.802 15.068 1.00 81.81 226 THR A CA 1
ATOM 1688 C C . THR A 1 226 ? 6.604 21.645 14.105 1.00 81.81 226 THR A C 1
ATOM 1690 O O . THR A 1 226 ? 5.810 22.574 13.963 1.00 81.81 226 THR A O 1
ATOM 1693 N N . GLY A 1 227 ? 6.457 20.476 13.470 1.00 84.62 227 GLY A N 1
ATOM 1694 C CA . GLY A 1 227 ? 5.367 20.150 12.555 1.00 84.62 227 GLY A CA 1
ATOM 1695 C C . GLY A 1 227 ? 5.792 20.037 11.081 1.00 84.62 227 GLY A C 1
ATOM 1696 O O . GLY A 1 227 ? 6.987 19.921 10.772 1.00 84.62 227 GLY A O 1
ATOM 1697 N N . PRO A 1 228 ? 4.810 20.011 10.158 1.00 91.12 228 PRO A N 1
ATOM 1698 C CA . PRO A 1 228 ? 5.050 19.939 8.719 1.00 91.12 228 PRO A CA 1
ATOM 1699 C C . PRO A 1 228 ? 5.695 21.218 8.160 1.00 91.12 228 PRO A C 1
ATOM 1701 O O . PRO A 1 228 ? 5.177 22.315 8.353 1.00 91.12 228 PRO A O 1
ATOM 1704 N N . GLY A 1 229 ? 6.779 21.067 7.390 1.00 90.62 229 GLY A N 1
ATOM 1705 C CA . GLY A 1 229 ? 7.306 22.125 6.520 1.00 90.62 229 GLY A CA 1
ATOM 1706 C C . GLY A 1 229 ? 6.415 22.391 5.297 1.00 90.62 229 GLY A C 1
ATOM 1707 O O . GLY A 1 229 ? 5.371 21.764 5.126 1.00 90.62 229 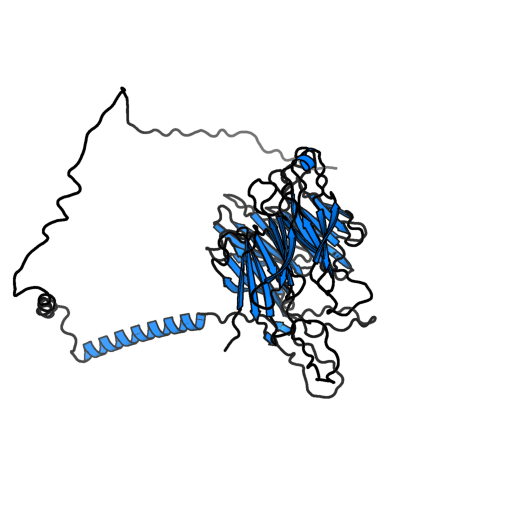GLY A O 1
ATOM 1708 N N . SER A 1 230 ? 6.824 23.304 4.412 1.00 91.44 230 SER A N 1
ATOM 1709 C CA . SER A 1 230 ? 6.074 23.601 3.183 1.00 91.44 230 SER A CA 1
ATOM 1710 C C . SER A 1 230 ? 6.203 22.485 2.125 1.00 91.44 230 SER A C 1
ATOM 1712 O O . SER A 1 230 ? 7.295 21.938 1.939 1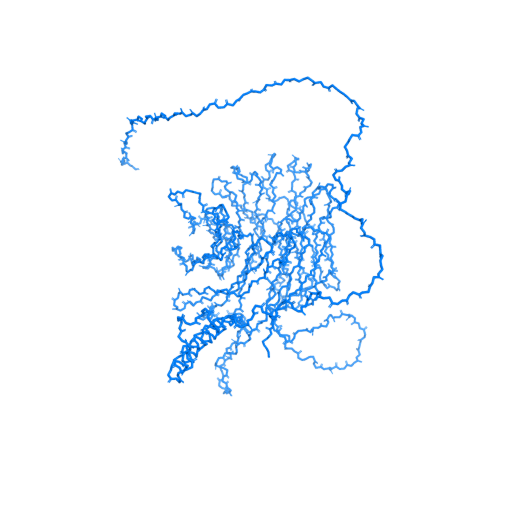.00 91.44 230 SER A O 1
ATOM 1714 N N . PRO A 1 231 ? 5.119 22.141 1.398 1.00 93.81 231 PRO A N 1
ATOM 1715 C CA . PRO A 1 231 ? 5.166 21.168 0.310 1.00 93.81 231 PRO A CA 1
ATOM 1716 C C . PRO A 1 231 ? 5.952 21.707 -0.888 1.00 93.81 231 PRO A C 1
ATOM 1718 O O . PRO A 1 231 ? 5.603 22.725 -1.485 1.00 93.81 231 PRO A O 1
ATOM 1721 N N . LYS A 1 232 ? 6.997 20.981 -1.286 1.00 94.81 232 LYS A N 1
ATOM 1722 C CA . LYS A 1 232 ? 7.743 21.214 -2.523 1.00 94.81 232 LYS A CA 1
ATOM 1723 C C . LYS A 1 232 ? 7.159 20.355 -3.642 1.00 94.81 232 LYS A C 1
ATOM 1725 O O . LYS A 1 232 ? 7.139 19.132 -3.526 1.00 94.81 232 LYS A O 1
ATOM 1730 N N . SER A 1 233 ? 6.748 20.980 -4.748 1.00 96.00 233 SER A N 1
ATOM 1731 C CA . SER A 1 233 ? 6.444 20.277 -6.004 1.00 96.00 233 SER A CA 1
ATOM 1732 C C . SER A 1 233 ? 7.702 19.577 -6.527 1.00 96.00 233 SER A C 1
ATOM 1734 O O . SER A 1 233 ? 8.716 20.231 -6.777 1.00 96.00 233 SER A O 1
ATOM 1736 N N . LEU A 1 234 ? 7.623 18.263 -6.736 1.00 96.50 234 LEU A N 1
ATOM 1737 C CA . LEU A 1 234 ? 8.714 17.431 -7.254 1.00 96.50 234 LEU A CA 1
ATOM 1738 C C . LEU A 1 234 ? 8.489 16.992 -8.703 1.00 96.50 234 LEU A C 1
ATOM 1740 O O . LEU A 1 234 ? 9.437 16.820 -9.464 1.00 96.50 234 LEU A O 1
ATOM 1744 N N . TYR A 1 235 ? 7.236 16.763 -9.096 1.00 96.75 235 TYR A N 1
ATOM 1745 C CA . TYR A 1 235 ? 6.922 16.237 -10.420 1.00 96.75 235 TYR A CA 1
ATOM 1746 C C . TYR A 1 235 ? 5.509 16.606 -10.846 1.00 96.75 235 TYR A C 1
ATOM 1748 O O . TYR A 1 235 ? 4.563 16.343 -10.111 1.00 96.75 235 TYR A O 1
ATOM 1756 N N . LYS A 1 236 ? 5.366 17.133 -12.065 1.00 95.75 236 LYS A N 1
ATOM 1757 C CA . LYS A 1 236 ? 4.076 17.397 -12.712 1.00 95.75 236 LYS A CA 1
ATOM 1758 C C . LYS A 1 236 ? 3.887 16.441 -13.885 1.00 95.75 236 LYS A C 1
ATOM 1760 O O . LYS A 1 236 ? 4.778 16.306 -14.725 1.00 95.75 236 LYS A O 1
ATOM 1765 N N . ALA A 1 237 ? 2.721 15.802 -13.943 1.00 92.69 237 ALA A N 1
ATOM 1766 C CA . ALA A 1 237 ? 2.298 14.977 -15.067 1.00 92.69 237 ALA A CA 1
ATOM 1767 C C . ALA A 1 237 ? 2.372 15.802 -16.371 1.00 92.69 237 ALA A C 1
ATOM 1769 O O . ALA A 1 237 ? 1.876 16.934 -16.389 1.00 92.69 237 ALA A O 1
ATOM 1770 N N . PRO A 1 238 ? 2.973 15.286 -17.462 1.00 88.75 238 PRO A N 1
ATOM 1771 C CA . PRO A 1 238 ? 3.130 16.053 -18.694 1.00 88.75 238 PRO A CA 1
ATOM 1772 C C . PRO A 1 238 ? 1.782 16.516 -19.256 1.00 88.75 238 PRO A C 1
ATOM 1774 O O . PRO A 1 238 ? 0.892 15.697 -19.490 1.00 88.75 238 PRO A O 1
ATOM 1777 N N . VAL A 1 239 ? 1.647 17.820 -19.513 1.00 84.25 239 VAL A N 1
ATOM 1778 C CA . VAL A 1 239 ? 0.462 18.390 -20.169 1.00 84.25 239 VAL A CA 1
ATOM 1779 C C . VAL A 1 239 ? 0.528 18.054 -21.665 1.00 84.25 239 VAL A C 1
ATOM 1781 O O . VAL A 1 239 ? 1.465 18.491 -22.337 1.00 84.25 239 VAL A O 1
ATOM 1784 N N . PRO A 1 240 ? -0.406 17.258 -22.213 1.00 80.56 240 PRO A N 1
ATOM 1785 C CA . PRO A 1 240 ? -0.401 16.924 -23.630 1.00 80.56 240 PRO A CA 1
ATOM 1786 C C . PRO A 1 240 ? -0.956 18.083 -24.468 1.00 80.56 240 PRO A C 1
ATOM 1788 O O . PRO A 1 240 ? -1.861 18.794 -24.042 1.00 80.56 240 PRO A O 1
ATOM 1791 N N . ILE A 1 241 ? -0.458 18.224 -25.700 1.00 76.94 241 ILE A N 1
ATOM 1792 C CA . ILE A 1 241 ? -0.951 19.222 -26.669 1.00 76.94 241 ILE A CA 1
ATOM 1793 C C . ILE A 1 241 ? -2.410 18.925 -27.063 1.00 76.94 241 ILE A C 1
ATOM 1795 O O . ILE A 1 241 ? -3.200 19.836 -27.286 1.00 76.94 241 ILE A O 1
ATOM 1799 N N . THR A 1 242 ? -2.780 17.642 -27.136 1.00 71.44 242 THR A N 1
ATOM 1800 C CA . THR A 1 242 ? -4.147 17.182 -27.405 1.00 71.44 242 THR A CA 1
ATOM 1801 C C . THR A 1 242 ? -4.484 15.945 -26.569 1.00 71.44 242 THR A C 1
ATOM 1803 O O . THR A 1 242 ? -3.645 15.069 -26.350 1.00 71.44 242 THR A O 1
ATOM 1806 N N . GLY A 1 243 ? -5.738 15.849 -26.118 1.00 77.62 243 GLY A N 1
ATOM 1807 C CA . GLY A 1 243 ? -6.222 14.752 -25.273 1.00 77.62 243 GLY A CA 1
ATOM 1808 C C . GLY A 1 243 ? -6.056 14.998 -23.768 1.00 77.62 243 GLY A C 1
ATOM 1809 O O . GLY A 1 243 ? -5.668 16.073 -23.328 1.00 77.62 243 GLY A O 1
ATOM 1810 N N . SER A 1 244 ? -6.414 13.998 -22.961 1.00 86.12 244 SER A N 1
ATOM 1811 C CA . SER A 1 244 ? -6.384 14.083 -21.494 1.00 86.12 244 SER A CA 1
ATOM 1812 C C . SER A 1 244 ? -4.969 13.879 -20.936 1.00 86.12 244 SER A C 1
ATOM 1814 O O . SER A 1 244 ? -4.189 13.114 -21.503 1.00 86.12 244 SER A O 1
ATOM 1816 N N . LYS A 1 245 ? -4.652 14.505 -19.796 1.00 88.25 245 LYS A N 1
ATOM 1817 C CA . LYS A 1 245 ? -3.407 14.260 -19.041 1.00 88.25 245 LYS A CA 1
ATOM 1818 C C . LYS A 1 245 ? -3.326 12.803 -18.535 1.00 88.25 245 LYS A C 1
ATOM 1820 O O . LYS A 1 245 ? -4.376 12.223 -18.255 1.00 88.25 245 LYS A O 1
ATOM 1825 N N . PRO A 1 246 ? -2.128 12.202 -18.398 1.00 93.69 246 PRO A N 1
ATOM 1826 C CA . PRO A 1 246 ? -1.971 10.972 -17.627 1.00 93.69 246 PRO A CA 1
ATOM 1827 C C . PRO A 1 246 ? -2.251 11.228 -16.140 1.00 93.69 246 PRO A C 1
ATOM 1829 O O . PRO A 1 246 ? -2.092 12.348 -15.652 1.00 93.69 246 PRO A O 1
ATOM 1832 N N . GLU A 1 247 ? -2.660 10.179 -15.432 1.00 95.50 247 GLU A N 1
ATOM 1833 C CA . GLU A 1 247 ? -3.028 10.230 -14.016 1.00 95.50 247 GLU A CA 1
ATOM 1834 C C . GLU A 1 247 ? -1.932 9.597 -13.158 1.00 95.50 247 GLU A C 1
ATOM 1836 O O . GLU A 1 247 ? -1.596 8.422 -13.334 1.00 95.50 247 GLU A O 1
ATOM 1841 N N . ILE A 1 248 ? -1.375 10.359 -12.218 1.00 97.50 248 ILE A N 1
ATOM 1842 C CA . ILE A 1 248 ? -0.451 9.826 -11.211 1.00 97.50 248 ILE A CA 1
ATOM 1843 C C . ILE A 1 248 ? -1.272 9.053 -10.181 1.00 97.50 248 ILE A C 1
ATOM 1845 O O . ILE A 1 248 ? -2.139 9.636 -9.539 1.00 97.50 248 ILE A O 1
ATOM 1849 N N . ARG A 1 249 ? -1.012 7.748 -10.027 1.00 96.19 249 ARG A N 1
ATOM 1850 C CA . ARG A 1 249 ? -1.851 6.869 -9.194 1.00 96.19 249 ARG A CA 1
ATOM 1851 C C . ARG A 1 249 ? -1.181 6.351 -7.929 1.00 96.19 249 ARG A C 1
ATOM 1853 O O . ARG A 1 249 ? -1.878 6.137 -6.944 1.00 96.19 249 ARG A O 1
ATOM 1860 N N . ASN A 1 250 ? 0.128 6.114 -7.951 1.00 97.94 250 ASN A N 1
ATOM 1861 C CA . ASN A 1 250 ? 0.864 5.606 -6.794 1.00 97.94 250 ASN A CA 1
ATOM 1862 C C . ASN A 1 250 ? 2.267 6.206 -6.714 1.00 97.94 250 ASN A C 1
ATOM 1864 O O . ASN A 1 250 ? 2.893 6.455 -7.750 1.00 97.94 250 ASN A O 1
ATOM 1868 N N . ILE A 1 251 ? 2.777 6.335 -5.488 1.00 98.50 251 ILE A N 1
ATOM 1869 C CA . ILE A 1 251 ? 4.169 6.692 -5.200 1.00 98.50 251 ILE A CA 1
ATOM 1870 C C . ILE A 1 251 ? 4.743 5.809 -4.087 1.00 98.50 251 ILE A C 1
ATOM 1872 O O . ILE A 1 251 ? 4.005 5.397 -3.197 1.00 98.50 251 ILE A O 1
ATOM 1876 N N . ARG A 1 252 ? 6.050 5.531 -4.118 1.00 98.06 252 ARG A N 1
ATOM 1877 C CA . ARG A 1 252 ? 6.803 4.969 -2.978 1.00 98.06 252 ARG A CA 1
ATOM 1878 C C . ARG A 1 252 ? 8.204 5.552 -2.911 1.00 98.06 252 ARG A C 1
ATOM 1880 O O . ARG A 1 252 ? 8.825 5.752 -3.957 1.00 98.06 252 ARG A O 1
ATOM 1887 N N . PHE A 1 253 ? 8.733 5.754 -1.714 1.00 97.25 253 PHE A N 1
ATOM 1888 C CA . PHE A 1 253 ? 10.157 6.004 -1.536 1.00 97.25 253 PHE A CA 1
ATOM 1889 C C . PHE A 1 253 ? 10.977 4.743 -1.850 1.00 97.25 253 PHE A C 1
ATOM 1891 O O . PHE A 1 253 ? 10.605 3.618 -1.528 1.00 97.25 253 PHE A O 1
ATOM 1898 N N . ILE A 1 254 ? 12.118 4.955 -2.498 1.00 94.06 254 ILE A N 1
ATOM 1899 C CA . ILE A 1 254 ? 13.199 3.977 -2.691 1.00 94.06 254 ILE A CA 1
ATOM 1900 C C . ILE A 1 254 ? 14.344 4.294 -1.716 1.00 94.06 254 ILE A C 1
ATOM 1902 O O . ILE A 1 254 ? 14.980 3.400 -1.163 1.00 94.06 254 ILE A O 1
ATOM 1906 N N . SER A 1 255 ? 14.585 5.583 -1.485 1.00 90.50 255 SER A N 1
ATOM 1907 C CA . SER A 1 255 ? 15.482 6.133 -0.468 1.00 90.50 255 SER A CA 1
ATOM 1908 C C . SER A 1 255 ? 14.954 7.509 -0.043 1.00 90.50 255 SER A C 1
ATOM 1910 O O . SER A 1 255 ? 13.977 7.994 -0.612 1.00 90.50 255 SER A O 1
ATOM 1912 N N . SER A 1 256 ? 15.639 8.203 0.868 1.00 89.06 256 SER A N 1
ATOM 1913 C CA . SER A 1 256 ? 15.365 9.613 1.214 1.00 89.06 256 SER A CA 1
ATOM 1914 C C . SER A 1 256 ? 15.438 10.587 0.026 1.00 89.06 256 SER A C 1
ATOM 1916 O O . SER A 1 256 ? 15.023 11.743 0.143 1.00 89.06 256 SER A O 1
ATOM 1918 N N . GLU A 1 257 ? 15.992 10.130 -1.099 1.00 90.62 257 GLU A N 1
ATOM 1919 C CA . GLU A 1 257 ? 16.388 10.920 -2.265 1.00 90.62 257 GLU A CA 1
ATOM 1920 C C . GLU A 1 257 ? 15.763 10.427 -3.575 1.00 90.62 257 GLU A C 1
ATOM 1922 O O . GLU A 1 257 ? 15.929 11.077 -4.606 1.00 90.62 257 GLU A O 1
ATOM 1927 N N . ILE A 1 258 ? 15.052 9.293 -3.564 1.00 94.75 258 ILE A N 1
ATOM 1928 C CA . ILE A 1 258 ? 14.513 8.661 -4.774 1.00 94.75 258 ILE A CA 1
ATOM 1929 C C . ILE A 1 258 ? 13.078 8.182 -4.530 1.00 94.75 258 ILE A C 1
ATOM 1931 O O . ILE A 1 258 ? 12.814 7.461 -3.569 1.00 94.75 258 ILE A O 1
ATOM 1935 N N . ILE A 1 259 ? 12.163 8.531 -5.439 1.00 97.44 259 ILE A N 1
ATOM 1936 C CA . ILE A 1 259 ? 10.748 8.131 -5.430 1.00 97.44 259 ILE A CA 1
ATOM 1937 C C . ILE A 1 259 ? 10.414 7.341 -6.706 1.00 97.44 259 ILE A C 1
ATOM 1939 O O . ILE A 1 259 ? 10.739 7.755 -7.821 1.00 97.44 259 ILE A O 1
ATOM 1943 N N . ALA A 1 260 ? 9.729 6.208 -6.553 1.00 98.25 260 ALA A N 1
ATOM 1944 C CA . ALA A 1 260 ? 9.032 5.511 -7.630 1.00 98.25 260 ALA A CA 1
ATOM 1945 C C . ALA A 1 260 ? 7.641 6.127 -7.826 1.00 98.25 260 ALA A C 1
ATOM 1947 O O . ALA A 1 260 ? 6.893 6.262 -6.862 1.00 98.25 260 ALA A O 1
ATOM 1948 N N . ILE A 1 261 ? 7.279 6.459 -9.065 1.00 98.50 261 ILE A N 1
ATOM 1949 C CA . ILE A 1 261 ? 5.992 7.059 -9.443 1.00 98.50 261 ILE A CA 1
ATOM 1950 C C . ILE A 1 261 ? 5.330 6.191 -10.515 1.00 98.50 261 ILE A C 1
ATOM 1952 O O . ILE A 1 261 ? 5.983 5.743 -11.464 1.00 98.50 261 ILE A O 1
ATOM 1956 N N . ILE A 1 262 ? 4.021 5.985 -10.387 1.00 98.19 262 ILE A N 1
ATOM 1957 C CA . ILE A 1 262 ? 3.181 5.313 -11.379 1.00 98.19 262 ILE A CA 1
ATOM 1958 C C . ILE A 1 262 ? 2.256 6.321 -12.055 1.00 98.19 262 ILE A C 1
ATOM 1960 O O . ILE A 1 262 ? 1.405 6.926 -11.404 1.00 98.19 262 ILE A O 1
ATOM 1964 N N . GLU A 1 263 ? 2.383 6.429 -13.378 1.00 97.38 263 GLU A N 1
ATOM 1965 C CA . GLU A 1 263 ? 1.445 7.145 -14.246 1.00 97.38 263 GLU A CA 1
ATOM 1966 C C . GLU A 1 263 ? 0.572 6.150 -15.024 1.00 97.38 263 GLU A C 1
ATOM 1968 O O . GLU A 1 263 ? 1.085 5.255 -15.707 1.00 97.38 263 GLU A O 1
ATOM 1973 N N . ASN A 1 264 ? -0.744 6.337 -14.994 1.00 97.19 264 ASN A N 1
ATOM 1974 C CA . ASN A 1 264 ? -1.697 5.661 -15.866 1.00 97.19 264 ASN A CA 1
ATOM 1975 C C . ASN A 1 264 ? -2.021 6.555 -17.067 1.00 97.19 264 ASN A C 1
ATOM 1977 O O . ASN A 1 264 ? -2.380 7.721 -16.920 1.00 97.19 264 ASN A O 1
ATOM 1981 N N . ALA A 1 265 ? -1.890 6.015 -18.277 1.00 94.94 265 ALA A N 1
ATOM 1982 C CA . ALA A 1 265 ? -2.215 6.747 -19.492 1.00 94.94 265 ALA A CA 1
ATOM 1983 C C . ALA A 1 265 ? -3.743 6.815 -19.699 1.00 94.94 265 ALA A C 1
ATOM 1985 O O . ALA A 1 265 ? -4.448 5.841 -19.396 1.00 94.94 265 ALA A O 1
ATOM 1986 N N . PRO A 1 266 ? -4.262 7.910 -20.290 1.00 92.88 266 PRO A N 1
ATOM 1987 C CA . PRO A 1 266 ? -5.689 8.090 -20.532 1.00 92.88 266 PRO A CA 1
ATOM 1988 C C . PRO A 1 266 ? -6.323 6.920 -21.274 1.00 92.88 266 PRO A C 1
ATOM 1990 O O . PRO A 1 266 ? -5.668 6.229 -22.065 1.00 92.88 266 PRO A O 1
ATOM 1993 N N . LYS A 1 267 ? -7.632 6.734 -21.072 1.00 91.88 267 LYS A N 1
ATOM 1994 C CA . LYS A 1 267 ? -8.437 5.715 -21.771 1.00 91.88 267 LYS A CA 1
ATOM 1995 C C . LYS A 1 267 ? -7.857 4.294 -21.636 1.00 91.88 267 LYS A C 1
ATOM 1997 O O . LYS A 1 267 ? -8.050 3.459 -22.517 1.00 91.88 267 LYS A O 1
ATOM 2002 N N . ARG A 1 268 ? -7.136 4.016 -20.536 1.00 92.81 268 ARG A N 1
ATOM 2003 C CA . ARG A 1 268 ? -6.525 2.709 -20.221 1.00 92.81 268 ARG A CA 1
ATOM 2004 C C . ARG A 1 268 ? -5.558 2.218 -21.321 1.00 92.81 268 ARG A C 1
ATOM 2006 O O . ARG A 1 268 ? -5.496 1.028 -21.630 1.00 92.81 268 ARG A O 1
ATOM 2013 N N . THR A 1 269 ? -4.807 3.146 -21.929 1.00 93.88 269 THR A N 1
ATOM 2014 C CA . THR A 1 269 ? -3.889 2.893 -23.069 1.00 93.88 269 THR A CA 1
ATOM 2015 C C . THR A 1 269 ? -2.479 2.426 -22.665 1.00 93.88 269 THR A C 1
ATOM 2017 O O . THR A 1 269 ? -1.620 2.179 -23.525 1.00 93.88 269 THR A O 1
ATOM 2020 N N . GLY A 1 270 ? -2.224 2.285 -21.363 1.00 95.38 270 GLY A N 1
ATOM 2021 C CA . GLY A 1 270 ? -0.974 1.787 -20.798 1.00 95.38 270 GLY A CA 1
ATOM 2022 C C . GLY A 1 270 ? -0.637 2.447 -19.462 1.00 95.38 270 GLY A C 1
ATOM 2023 O O . GLY A 1 270 ? -1.329 3.362 -19.028 1.00 95.38 270 GLY A O 1
ATOM 2024 N N . SER A 1 271 ? 0.476 2.041 -18.859 1.00 97.06 271 SER A N 1
ATOM 2025 C CA . SER A 1 271 ? 1.038 2.687 -17.665 1.00 97.06 271 SER A CA 1
ATOM 2026 C C . SER A 1 271 ? 2.549 2.885 -17.803 1.00 97.06 271 SER A C 1
ATOM 2028 O O . SER A 1 271 ? 3.205 2.207 -18.604 1.00 97.06 271 SER A O 1
ATOM 2030 N N . THR A 1 272 ? 3.111 3.796 -17.013 1.00 97.38 272 THR A N 1
ATOM 2031 C CA . THR A 1 272 ? 4.544 4.114 -16.973 1.00 97.38 272 THR A CA 1
ATOM 2032 C C . THR A 1 272 ? 5.037 4.095 -15.531 1.00 97.38 272 THR A C 1
ATOM 2034 O O . THR A 1 272 ? 4.437 4.726 -14.668 1.00 97.38 272 THR A O 1
ATOM 2037 N N . LEU A 1 273 ? 6.147 3.396 -15.286 1.00 98.00 273 LEU A N 1
ATOM 2038 C CA . LEU A 1 273 ? 6.921 3.501 -14.049 1.00 98.00 273 LEU A CA 1
ATOM 2039 C C . LEU A 1 273 ? 8.046 4.522 -14.255 1.00 98.00 273 LEU A C 1
ATOM 2041 O O . LEU A 1 273 ? 8.807 4.429 -15.226 1.00 98.00 273 LEU A O 1
ATOM 2045 N N . ILE A 1 274 ? 8.134 5.494 -13.355 1.00 97.69 274 ILE A N 1
ATOM 2046 C CA . ILE A 1 274 ? 9.144 6.553 -13.326 1.00 97.69 274 ILE A CA 1
ATOM 2047 C C . ILE A 1 274 ? 9.930 6.427 -12.025 1.00 97.69 274 ILE A C 1
ATOM 2049 O O . ILE A 1 274 ? 9.342 6.238 -10.966 1.00 97.69 274 ILE A O 1
ATOM 2053 N N . ILE A 1 275 ? 11.252 6.539 -12.110 1.00 96.94 275 ILE A N 1
ATOM 2054 C CA . ILE A 1 275 ? 12.151 6.656 -10.962 1.00 96.94 275 ILE A CA 1
ATOM 2055 C C . ILE A 1 275 ? 12.678 8.090 -10.961 1.00 96.94 275 ILE A C 1
ATOM 2057 O O . ILE A 1 275 ? 13.316 8.509 -11.933 1.00 96.94 275 ILE A O 1
ATOM 2061 N N . LEU A 1 276 ? 12.371 8.838 -9.906 1.00 96.25 276 LEU A N 1
ATOM 2062 C CA . LEU A 1 276 ? 12.665 10.260 -9.760 1.00 96.25 276 LEU A CA 1
ATOM 2063 C C . LEU A 1 276 ? 13.660 10.471 -8.616 1.00 96.25 276 LEU A C 1
ATOM 2065 O O . LEU A 1 276 ? 13.374 10.110 -7.481 1.00 96.25 276 LEU A O 1
ATOM 2069 N N . GLU A 1 277 ? 14.800 11.074 -8.920 1.00 94.00 277 GLU A N 1
ATOM 2070 C CA . GLU A 1 277 ? 15.732 11.665 -7.961 1.00 94.00 277 GLU A CA 1
ATOM 2071 C C . GLU A 1 277 ? 15.193 13.031 -7.512 1.00 94.00 277 GLU A C 1
ATOM 2073 O O . GLU A 1 277 ? 14.719 13.814 -8.338 1.00 94.00 277 GLU A O 1
ATOM 2078 N N . ILE A 1 278 ? 15.220 13.301 -6.206 1.00 93.31 278 ILE A N 1
ATOM 2079 C CA . ILE A 1 278 ? 14.608 14.491 -5.584 1.00 93.31 278 ILE A CA 1
ATOM 2080 C C . ILE A 1 278 ? 15.623 15.377 -4.836 1.00 93.31 278 ILE A C 1
ATOM 2082 O O . ILE A 1 278 ? 15.235 16.318 -4.138 1.00 93.31 278 ILE A O 1
ATOM 2086 N N . THR A 1 279 ? 16.918 15.099 -4.994 1.00 86.62 279 THR A N 1
ATOM 2087 C CA . THR A 1 279 ? 18.038 15.913 -4.502 1.00 86.62 279 THR A CA 1
ATOM 2088 C C . THR A 1 279 ? 18.191 17.185 -5.337 1.00 86.62 279 THR A C 1
ATOM 2090 O O . THR A 1 279 ? 18.484 17.140 -6.526 1.00 86.62 279 THR A O 1
ATOM 2093 N N . GLY A 1 280 ? 17.992 18.353 -4.719 1.00 84.00 280 GLY A N 1
ATOM 2094 C CA . GLY A 1 280 ? 18.039 19.629 -5.442 1.00 84.00 280 GLY A CA 1
ATOM 2095 C C . GLY A 1 280 ? 16.870 19.775 -6.424 1.00 84.00 280 GLY A C 1
ATOM 2096 O O . GLY A 1 280 ? 15.716 19.842 -5.994 1.00 84.00 280 GLY A O 1
ATOM 2097 N N . GLU A 1 281 ? 17.152 19.856 -7.722 1.00 87.19 281 GLU A N 1
ATOM 2098 C CA . GLU A 1 281 ? 16.133 19.861 -8.778 1.00 87.19 281 GLU A CA 1
ATOM 2099 C C . GLU A 1 281 ? 15.748 18.430 -9.172 1.00 87.19 281 GLU A C 1
ATOM 2101 O O . GLU A 1 281 ? 16.603 17.577 -9.395 1.00 87.19 281 GLU A O 1
ATOM 2106 N N . SER A 1 282 ? 14.446 18.153 -9.262 1.00 93.19 282 SER A N 1
ATOM 2107 C CA . SER A 1 282 ? 13.955 16.791 -9.472 1.00 93.19 282 SER A CA 1
ATOM 2108 C C . SER A 1 282 ? 14.300 16.248 -10.863 1.00 93.19 282 SER A C 1
ATOM 2110 O O . SER A 1 282 ? 13.940 16.834 -11.886 1.00 93.19 282 SER A O 1
ATOM 2112 N N . LYS A 1 283 ? 14.948 15.080 -10.909 1.00 93.12 283 LYS A N 1
ATOM 2113 C CA . LYS A 1 283 ? 15.526 14.487 -12.123 1.00 93.12 283 LYS A CA 1
ATOM 2114 C C . LYS A 1 283 ? 15.022 13.064 -12.347 1.00 93.12 283 LYS A C 1
ATOM 2116 O O . LYS A 1 283 ? 15.049 12.217 -11.461 1.00 93.12 283 LYS A O 1
ATOM 2121 N N . VAL A 1 284 ? 14.567 12.758 -13.562 1.00 94.19 284 VAL A N 1
ATOM 2122 C CA . VAL A 1 284 ? 14.115 11.399 -13.909 1.00 94.19 284 VAL A CA 1
ATOM 2123 C C . VAL A 1 284 ? 15.330 10.505 -14.172 1.00 94.19 284 VAL A C 1
ATOM 2125 O O . VAL A 1 284 ? 15.973 10.627 -15.212 1.00 94.19 284 VAL A O 1
ATOM 2128 N N . LEU A 1 285 ? 15.616 9.578 -13.253 1.00 92.56 285 LEU A N 1
ATOM 2129 C CA . LEU A 1 285 ? 16.692 8.586 -13.388 1.00 92.56 285 LEU A CA 1
ATOM 2130 C C . LEU A 1 285 ? 16.336 7.474 -14.380 1.00 92.56 285 LEU A C 1
ATOM 2132 O O . LEU A 1 285 ? 17.188 7.000 -15.129 1.00 92.56 285 LEU A O 1
ATOM 2136 N N . ALA A 1 286 ? 15.074 7.039 -14.382 1.00 93.25 286 ALA A N 1
ATOM 2137 C CA . ALA A 1 286 ? 14.576 6.031 -15.311 1.00 93.25 286 ALA A CA 1
ATOM 2138 C C . ALA A 1 286 ? 13.090 6.244 -15.619 1.00 93.25 286 ALA A C 1
ATOM 2140 O O . ALA A 1 286 ? 12.297 6.579 -14.742 1.00 93.25 286 ALA A O 1
ATOM 2141 N N . ARG A 1 287 ? 12.691 5.987 -16.868 1.00 95.50 287 ARG A N 1
ATOM 2142 C CA . ARG A 1 287 ? 11.288 5.972 -17.308 1.00 95.50 287 ARG A CA 1
ATOM 2143 C C . ARG A 1 287 ? 11.029 4.700 -18.106 1.00 95.50 287 ARG A C 1
ATOM 2145 O O . ARG A 1 287 ? 11.721 4.422 -19.084 1.00 95.50 287 ARG A O 1
ATOM 2152 N N . LYS A 1 288 ? 10.015 3.930 -17.715 1.00 95.56 288 LYS A N 1
ATOM 2153 C CA . LYS A 1 288 ? 9.659 2.659 -18.352 1.00 95.56 288 LYS A CA 1
ATOM 2154 C C . LYS A 1 288 ? 8.166 2.591 -18.624 1.00 95.56 288 LYS A C 1
ATOM 2156 O O . LYS A 1 288 ? 7.372 2.331 -17.725 1.00 95.56 288 LYS A O 1
ATOM 2161 N N . ARG A 1 289 ? 7.791 2.737 -19.898 1.00 96.19 289 ARG A N 1
ATOM 2162 C CA . ARG A 1 289 ? 6.459 2.331 -20.356 1.00 96.19 289 ARG A CA 1
ATOM 2163 C C . ARG A 1 289 ? 6.316 0.824 -20.143 1.00 96.19 289 ARG A C 1
ATOM 2165 O O . ARG A 1 289 ? 7.161 0.043 -20.598 1.00 96.19 289 ARG A O 1
ATOM 2172 N N . LEU A 1 290 ? 5.274 0.432 -19.424 1.00 96.38 290 LEU A N 1
ATOM 2173 C CA . LEU A 1 290 ? 4.980 -0.958 -19.106 1.00 96.38 290 LEU A CA 1
ATOM 2174 C C . LEU A 1 290 ? 4.413 -1.683 -20.349 1.00 96.38 290 LEU A C 1
ATOM 2176 O O . LEU A 1 290 ? 3.978 -1.033 -21.306 1.00 96.38 290 LEU A O 1
ATOM 2180 N N . PRO A 1 291 ? 4.457 -3.029 -20.402 1.00 94.56 291 PRO A N 1
ATOM 2181 C CA . PRO A 1 291 ? 3.920 -3.794 -21.528 1.00 94.56 291 PRO A CA 1
ATOM 2182 C C . PRO A 1 291 ? 2.453 -3.452 -21.831 1.00 94.56 291 PRO A C 1
ATOM 2184 O O . PRO A 1 291 ? 1.670 -3.280 -20.907 1.00 94.56 291 PRO A O 1
ATOM 2187 N N . LYS A 1 292 ? 2.048 -3.448 -23.112 1.00 92.44 292 LYS A N 1
ATOM 2188 C CA . LYS A 1 292 ? 0.705 -3.012 -23.577 1.00 92.44 292 LYS A CA 1
ATOM 2189 C C . LYS A 1 292 ? -0.504 -3.677 -22.890 1.00 92.44 292 LYS A C 1
ATOM 2191 O O . LYS A 1 292 ? -1.606 -3.149 -22.976 1.00 92.44 292 LYS A O 1
ATOM 2196 N N . TRP A 1 293 ? -0.326 -4.841 -22.262 1.00 92.50 293 TRP A N 1
ATOM 2197 C CA . TRP A 1 293 ? -1.387 -5.522 -21.512 1.00 92.50 293 TRP A CA 1
ATOM 2198 C C . TRP A 1 293 ? -1.630 -4.901 -20.123 1.00 92.50 293 TRP A C 1
ATOM 2200 O O . TRP A 1 293 ? -2.727 -5.031 -19.590 1.00 92.50 293 TRP A O 1
ATOM 2210 N N . ILE A 1 294 ? -0.638 -4.201 -19.561 1.00 95.12 294 ILE A N 1
ATOM 2211 C CA . ILE A 1 294 ? -0.767 -3.391 -18.347 1.00 95.12 294 ILE A CA 1
ATOM 2212 C C . ILE A 1 294 ? -1.409 -2.064 -18.749 1.00 95.12 294 ILE A C 1
ATOM 2214 O O . ILE A 1 294 ? -0.738 -1.133 -19.193 1.00 95.12 294 ILE A O 1
ATOM 2218 N N . LYS A 1 295 ? -2.739 -2.024 -18.651 1.00 94.25 295 LYS A N 1
ATOM 2219 C CA . LYS A 1 295 ? -3.576 -0.885 -19.055 1.00 94.25 295 LYS A CA 1
ATOM 2220 C C . LYS A 1 295 ? -3.695 0.208 -17.990 1.00 94.25 295 LYS A C 1
ATOM 2222 O O . LYS A 1 295 ? -3.988 1.351 -18.326 1.00 94.25 295 LYS A O 1
ATOM 2227 N N . SER A 1 296 ? -3.563 -0.185 -16.728 1.00 95.44 296 SER A N 1
ATOM 2228 C CA . SER A 1 296 ? -3.643 0.648 -15.531 1.00 95.44 296 SER A CA 1
ATOM 2229 C C . SER A 1 296 ? -3.019 -0.145 -14.381 1.00 95.44 296 SER A C 1
ATOM 2231 O O . SER A 1 296 ? -3.297 -1.339 -14.248 1.00 95.44 296 SER A O 1
ATOM 2233 N N . ILE A 1 297 ? -2.172 0.511 -13.592 1.00 97.31 297 ILE A N 1
ATOM 2234 C CA . ILE A 1 297 ? -1.675 0.030 -12.302 1.00 97.31 297 ILE A CA 1
ATOM 2235 C C . ILE A 1 297 ? -2.540 0.637 -11.203 1.00 97.31 297 ILE A C 1
ATOM 2237 O O . ILE A 1 297 ? -2.948 1.797 -11.305 1.00 97.31 297 ILE A O 1
ATOM 2241 N N . ASN A 1 298 ? -2.816 -0.148 -10.168 1.00 94.12 298 ASN A N 1
ATOM 2242 C CA . ASN A 1 298 ? -3.662 0.260 -9.048 1.00 94.12 298 ASN A CA 1
ATOM 2243 C C . ASN A 1 298 ? -3.051 0.006 -7.662 1.00 94.12 298 ASN A C 1
ATOM 2245 O O . ASN A 1 298 ? -3.533 0.576 -6.688 1.00 94.12 298 ASN A O 1
ATOM 2249 N N . ALA A 1 299 ? -1.997 -0.808 -7.568 1.00 96.69 299 ALA A N 1
ATOM 2250 C CA . ALA A 1 299 ? -1.189 -0.920 -6.362 1.00 96.69 299 ALA A CA 1
ATOM 2251 C C . ALA A 1 299 ? 0.302 -1.049 -6.710 1.00 96.69 299 ALA A C 1
ATOM 2253 O O . ALA A 1 299 ? 0.686 -1.746 -7.655 1.00 96.69 299 ALA A O 1
ATOM 2254 N N . LEU A 1 300 ? 1.119 -0.365 -5.911 1.00 98.06 300 LEU A N 1
ATOM 2255 C CA . LEU A 1 300 ? 2.577 -0.304 -5.972 1.00 98.06 300 LEU A CA 1
ATOM 2256 C C . LEU A 1 300 ? 3.131 -0.585 -4.577 1.00 98.06 300 LEU A C 1
ATOM 2258 O O . LEU A 1 300 ? 2.662 0.011 -3.600 1.00 98.06 300 LEU A O 1
ATOM 2262 N N . ASP A 1 301 ? 4.175 -1.404 -4.525 1.00 98.19 301 ASP A N 1
ATOM 2263 C CA . ASP A 1 301 ? 5.018 -1.562 -3.343 1.00 98.19 301 ASP A CA 1
ATOM 2264 C C . ASP A 1 301 ? 6.492 -1.744 -3.735 1.00 98.19 301 ASP A C 1
ATOM 2266 O O . ASP A 1 301 ? 6.799 -2.187 -4.848 1.00 98.19 301 ASP A O 1
ATOM 2270 N N . VAL A 1 302 ? 7.404 -1.357 -2.843 1.00 96.94 302 VAL A N 1
ATOM 2271 C CA . VAL A 1 302 ? 8.855 -1.336 -3.083 1.00 96.94 302 VAL A CA 1
ATOM 2272 C C . VAL A 1 302 ? 9.573 -1.823 -1.830 1.00 96.94 302 VAL A C 1
ATOM 2274 O O . VAL A 1 302 ? 9.204 -1.445 -0.726 1.00 96.94 302 VAL A O 1
ATOM 2277 N N . THR A 1 303 ? 10.620 -2.630 -1.995 1.00 94.50 303 THR A N 1
ATOM 2278 C CA . THR A 1 303 ? 11.468 -3.069 -0.879 1.00 94.50 303 THR A CA 1
ATOM 2279 C C . THR A 1 303 ? 12.942 -3.129 -1.270 1.00 94.50 303 THR A C 1
ATOM 2281 O O . THR A 1 303 ? 13.290 -3.343 -2.437 1.00 94.50 303 THR A O 1
ATOM 2284 N N . PHE A 1 304 ? 13.820 -2.926 -0.291 1.00 90.44 304 PHE A N 1
ATOM 2285 C CA . PHE A 1 304 ? 15.268 -3.019 -0.450 1.00 90.44 304 PHE A CA 1
ATOM 2286 C C . PHE A 1 304 ? 15.734 -4.471 -0.297 1.00 90.44 304 PHE A C 1
ATOM 2288 O O . PHE A 1 304 ? 15.373 -5.150 0.661 1.00 90.44 304 PHE A O 1
ATOM 2295 N N . VAL A 1 305 ? 16.546 -4.948 -1.243 1.00 86.44 305 VAL A N 1
ATOM 2296 C CA . VAL A 1 305 ? 16.981 -6.354 -1.304 1.00 86.44 305 VAL A CA 1
ATOM 2297 C C . VAL A 1 305 ? 18.399 -6.533 -0.756 1.00 86.44 305 VAL A C 1
ATOM 2299 O O . VAL A 1 305 ? 18.665 -7.502 -0.048 1.00 86.44 305 VAL A O 1
ATOM 2302 N N . SER A 1 306 ? 19.301 -5.588 -1.041 1.00 70.12 306 SER A N 1
ATOM 2303 C CA . SER A 1 306 ? 20.744 -5.684 -0.755 1.00 70.12 306 SER A CA 1
ATOM 2304 C C . SER A 1 306 ? 21.129 -5.434 0.713 1.00 70.12 306 SER A C 1
ATOM 2306 O O . SER A 1 306 ? 22.065 -4.681 0.985 1.00 70.12 306 SER A O 1
ATOM 2308 N N . ARG A 1 307 ? 20.429 -6.050 1.678 1.00 58.94 307 ARG A N 1
ATOM 2309 C CA . ARG A 1 307 ? 20.770 -5.948 3.111 1.00 58.94 307 ARG A CA 1
ATOM 2310 C C . ARG A 1 307 ? 22.120 -6.651 3.372 1.00 58.94 307 ARG A C 1
ATOM 2312 O O . ARG A 1 307 ? 22.228 -7.839 3.050 1.00 58.94 307 ARG A O 1
ATOM 2319 N N . PRO A 1 308 ? 23.133 -5.967 3.943 1.00 53.69 308 PRO A N 1
ATOM 2320 C CA . PRO A 1 308 ? 24.340 -6.626 4.436 1.00 53.69 308 PRO A CA 1
ATOM 2321 C C . PRO A 1 308 ? 23.997 -7.530 5.628 1.00 53.69 308 PRO A C 1
ATOM 2323 O O . PRO A 1 308 ? 23.174 -7.165 6.468 1.00 53.69 308 PRO A O 1
ATOM 2326 N N . GLN A 1 309 ? 24.631 -8.702 5.703 1.00 41.59 309 GLN A N 1
ATOM 2327 C CA . GLN A 1 309 ? 24.342 -9.742 6.699 1.00 41.59 309 GLN A CA 1
ATOM 2328 C C . GLN A 1 309 ? 24.508 -9.267 8.152 1.00 41.59 309 GLN A C 1
ATOM 2330 O O . GLN A 1 309 ? 23.720 -9.662 9.004 1.00 41.59 309 GLN A O 1
ATOM 2335 N N . ASN A 1 310 ? 25.478 -8.385 8.405 1.00 38.72 310 ASN A N 1
ATOM 2336 C CA . ASN A 1 310 ? 25.675 -7.712 9.685 1.00 38.72 310 ASN A CA 1
ATOM 2337 C C . ASN A 1 310 ? 25.614 -6.192 9.450 1.00 38.72 310 ASN A C 1
ATOM 2339 O O . ASN A 1 310 ? 26.573 -5.644 8.898 1.00 38.72 310 ASN A O 1
ATOM 2343 N N . PRO A 1 311 ? 24.540 -5.475 9.835 1.00 40.66 311 PRO A N 1
ATOM 2344 C CA . PRO A 1 311 ? 24.672 -4.042 10.070 1.00 40.66 311 PRO A CA 1
ATOM 2345 C C . PRO A 1 311 ? 25.697 -3.847 11.203 1.00 40.66 311 PRO A C 1
ATOM 2347 O O . PRO A 1 311 ? 25.649 -4.603 12.177 1.00 40.66 311 PRO A O 1
ATOM 2350 N N . PRO A 1 312 ? 26.642 -2.894 11.102 1.00 34.69 312 PRO A N 1
ATOM 2351 C CA . PRO A 1 312 ? 27.608 -2.669 12.171 1.00 34.69 312 PRO A CA 1
ATOM 2352 C C . PRO A 1 312 ? 26.865 -2.336 13.467 1.00 34.69 312 PRO A C 1
ATOM 2354 O O . PRO A 1 312 ? 25.967 -1.490 13.473 1.00 34.69 312 PRO A O 1
ATOM 2357 N N . SER A 1 313 ? 27.232 -3.014 14.556 1.00 34.00 313 SER A N 1
ATOM 2358 C CA . SER A 1 313 ? 26.715 -2.713 15.889 1.00 34.00 313 SER A CA 1
ATOM 2359 C C . SER A 1 313 ? 26.957 -1.238 16.206 1.00 34.00 313 SER A C 1
ATOM 2361 O O . SER A 1 313 ? 28.024 -0.694 15.913 1.00 34.00 313 SER A O 1
ATOM 2363 N N . ALA A 1 314 ? 25.947 -0.572 16.767 1.00 35.94 314 ALA A N 1
ATOM 2364 C CA . ALA A 1 314 ? 25.985 0.862 17.021 1.00 35.94 314 ALA A CA 1
ATOM 2365 C C . ALA A 1 314 ? 26.994 1.202 18.135 1.00 35.94 314 ALA A C 1
ATOM 2367 O O . ALA A 1 314 ? 26.644 1.300 19.305 1.00 35.94 314 ALA A O 1
ATOM 2368 N N . SER A 1 315 ? 28.260 1.377 17.755 1.00 32.16 315 SER A N 1
ATOM 2369 C CA . SER A 1 315 ? 29.308 1.947 18.601 1.00 32.16 315 SER A CA 1
ATOM 2370 C C . SER A 1 315 ? 29.168 3.471 18.626 1.00 32.16 315 SER A C 1
ATOM 2372 O O . SER A 1 315 ? 29.209 4.117 17.576 1.00 32.16 315 SER A O 1
ATOM 2374 N N . GLU A 1 316 ? 29.012 4.043 19.822 1.00 38.66 316 GLU A N 1
ATOM 2375 C CA . GLU A 1 316 ? 28.614 5.444 20.054 1.00 38.66 316 GLU A CA 1
ATOM 2376 C C . GLU A 1 316 ? 29.537 6.520 19.458 1.00 38.66 316 GLU A C 1
ATOM 2378 O O . GLU A 1 316 ? 29.117 7.666 19.331 1.00 38.66 316 GLU A O 1
ATOM 2383 N N . ASN A 1 317 ? 30.770 6.179 19.068 1.00 32.00 317 ASN A N 1
ATOM 2384 C CA . ASN A 1 317 ? 31.780 7.155 18.636 1.00 32.00 317 ASN A CA 1
ATOM 2385 C C . ASN A 1 317 ? 32.270 6.995 17.186 1.00 32.00 317 ASN A C 1
ATOM 2387 O O . ASN A 1 317 ? 33.273 7.599 16.809 1.00 32.00 317 ASN A O 1
ATOM 2391 N N . THR A 1 318 ? 31.570 6.226 16.345 1.00 30.91 318 THR A N 1
ATOM 2392 C CA . THR A 1 318 ? 31.860 6.207 14.897 1.00 30.91 318 THR A CA 1
ATOM 2393 C C . THR A 1 318 ? 30.842 7.079 14.159 1.00 30.91 318 THR A C 1
ATOM 2395 O O . THR A 1 318 ? 29.640 6.852 14.327 1.00 30.91 318 THR A O 1
ATOM 2398 N N . PRO A 1 319 ? 31.249 8.054 13.319 1.00 27.92 319 PRO A N 1
ATOM 2399 C CA . PRO A 1 319 ? 30.292 8.762 12.477 1.00 27.92 319 PRO A CA 1
ATOM 2400 C C . PRO A 1 319 ? 29.544 7.745 11.610 1.00 27.92 319 PRO A C 1
ATOM 2402 O O . PRO A 1 319 ? 30.164 6.855 11.027 1.00 27.92 319 PRO A O 1
ATOM 2405 N N . LYS A 1 320 ? 28.212 7.877 11.532 1.00 33.41 320 LYS A N 1
ATOM 2406 C CA . LYS A 1 320 ? 27.324 7.005 10.744 1.00 33.41 320 LYS A CA 1
ATOM 2407 C C . LYS A 1 320 ? 27.609 7.153 9.244 1.00 33.41 320 LYS A C 1
ATOM 2409 O O . LYS A 1 320 ? 26.831 7.771 8.521 1.00 33.41 320 LYS A O 1
ATOM 2414 N N . SER A 1 321 ? 28.720 6.590 8.771 1.00 33.28 321 SER A N 1
ATOM 2415 C CA . SER A 1 321 ? 28.999 6.477 7.346 1.00 33.28 321 SER A CA 1
ATOM 2416 C C . SER A 1 321 ? 28.030 5.459 6.765 1.00 33.28 321 SER A C 1
ATOM 2418 O O . SER A 1 321 ? 28.227 4.246 6.855 1.00 33.28 321 SER A O 1
ATOM 2420 N N . THR A 1 322 ? 26.945 5.969 6.192 1.00 38.09 322 THR A N 1
ATOM 2421 C CA . THR A 1 322 ? 26.007 5.211 5.372 1.00 38.09 322 THR A CA 1
ATOM 2422 C C . THR A 1 322 ? 26.690 4.819 4.064 1.00 38.09 322 THR A C 1
ATOM 2424 O O . THR A 1 322 ? 26.353 5.335 2.997 1.00 38.09 322 THR A O 1
ATOM 2427 N N . HIS A 1 323 ? 27.645 3.888 4.135 1.00 43.91 323 HIS A N 1
ATOM 2428 C CA . HIS A 1 323 ? 28.119 3.142 2.976 1.00 43.91 323 HIS A CA 1
ATOM 2429 C C . HIS A 1 323 ? 26.997 2.213 2.503 1.00 43.91 323 HIS A C 1
ATOM 2431 O O . HIS A 1 323 ? 27.007 1.002 2.722 1.00 43.91 323 HIS A O 1
ATOM 2437 N N . LEU A 1 324 ? 26.011 2.812 1.830 1.00 50.25 324 LEU A N 1
ATOM 2438 C CA . LEU A 1 324 ? 25.223 2.109 0.830 1.00 50.25 324 LEU A CA 1
ATOM 2439 C C . LEU A 1 324 ? 26.212 1.393 -0.105 1.00 50.25 324 LEU A C 1
ATOM 2441 O O . LEU A 1 324 ? 27.219 1.999 -0.492 1.00 50.25 324 LEU A O 1
ATOM 2445 N N . PRO A 1 325 ? 25.966 0.121 -0.465 1.00 58.75 325 PRO A N 1
ATOM 2446 C CA . PRO A 1 325 ? 26.803 -0.547 -1.448 1.00 58.75 325 PRO A CA 1
ATOM 2447 C C . PRO A 1 325 ? 26.808 0.282 -2.744 1.00 58.75 325 PRO A C 1
ATOM 2449 O O . PRO A 1 325 ? 25.785 0.890 -3.075 1.00 58.75 325 PRO A O 1
ATOM 2452 N N . PRO A 1 326 ? 27.920 0.302 -3.506 1.00 64.75 326 PRO A N 1
ATOM 2453 C CA . PRO A 1 326 ? 28.034 1.123 -4.718 1.00 64.75 326 PRO A CA 1
ATOM 2454 C C . PRO A 1 326 ? 26.914 0.834 -5.728 1.00 64.75 326 PRO A C 1
ATOM 2456 O O . PRO A 1 326 ? 26.531 1.718 -6.493 1.00 64.75 326 PRO A O 1
ATOM 2459 N N . ILE A 1 327 ? 26.361 -0.385 -5.679 1.00 74.81 327 ILE A N 1
ATOM 2460 C CA . ILE A 1 327 ? 25.136 -0.786 -6.363 1.00 74.81 327 ILE A CA 1
ATOM 2461 C C . ILE A 1 327 ? 24.123 -1.289 -5.325 1.00 74.81 327 ILE A C 1
ATOM 2463 O O . ILE A 1 327 ? 24.366 -2.294 -4.658 1.00 74.81 327 ILE A O 1
ATOM 2467 N N . ALA A 1 328 ? 22.964 -0.637 -5.238 1.00 85.69 328 ALA A N 1
ATOM 2468 C CA . ALA A 1 328 ? 21.825 -1.069 -4.429 1.00 85.69 328 ALA A CA 1
ATOM 2469 C C . ALA A 1 328 ? 20.741 -1.714 -5.303 1.00 85.69 328 ALA A C 1
ATOM 2471 O O . ALA A 1 328 ? 20.363 -1.158 -6.338 1.00 85.69 328 ALA A O 1
ATOM 2472 N N . GLN A 1 329 ? 20.206 -2.864 -4.879 1.00 90.62 329 GLN A N 1
ATOM 2473 C CA . GLN A 1 329 ? 19.072 -3.516 -5.533 1.00 90.62 329 GLN A CA 1
ATOM 2474 C C . GLN A 1 329 ? 17.780 -3.363 -4.725 1.00 90.62 329 GLN A C 1
ATOM 2476 O O . GLN A 1 329 ? 17.730 -3.638 -3.525 1.00 90.62 329 GLN A O 1
ATOM 2481 N N . TYR A 1 330 ? 16.712 -3.012 -5.435 1.00 94.19 330 TYR A N 1
ATOM 2482 C CA . TYR A 1 330 ? 15.347 -2.908 -4.938 1.00 94.19 330 TYR A CA 1
ATOM 2483 C C . TYR A 1 330 ? 14.417 -3.796 -5.767 1.00 94.19 330 TYR A C 1
ATOM 2485 O O . TYR A 1 330 ? 14.577 -3.916 -6.987 1.00 94.19 330 TYR A O 1
ATOM 2493 N N . ALA A 1 331 ? 13.419 -4.385 -5.116 1.00 96.19 331 ALA A N 1
ATOM 2494 C CA . ALA A 1 331 ? 12.312 -5.064 -5.772 1.00 96.19 331 ALA A CA 1
ATOM 2495 C C . ALA A 1 331 ? 11.092 -4.136 -5.800 1.00 96.19 331 ALA A C 1
ATOM 2497 O O . ALA A 1 331 ? 10.771 -3.490 -4.807 1.00 96.19 331 ALA A O 1
ATOM 2498 N N . ILE A 1 332 ? 10.415 -4.074 -6.944 1.00 98.00 332 ILE A N 1
ATOM 2499 C CA . ILE A 1 332 ? 9.211 -3.265 -7.162 1.00 98.00 332 ILE A CA 1
ATOM 2500 C C . ILE A 1 332 ? 8.086 -4.208 -7.580 1.00 98.00 332 ILE A C 1
ATOM 2502 O O . ILE A 1 332 ? 8.251 -4.947 -8.552 1.00 98.00 332 ILE A O 1
ATOM 2506 N N . ALA A 1 333 ? 6.952 -4.180 -6.883 1.00 98.31 333 ALA A N 1
ATOM 2507 C CA . ALA A 1 333 ? 5.758 -4.963 -7.187 1.00 98.31 333 ALA A CA 1
ATOM 2508 C C . ALA A 1 333 ? 4.654 -4.060 -7.743 1.00 98.31 333 ALA A C 1
ATOM 2510 O O . ALA A 1 333 ? 4.318 -3.039 -7.146 1.00 98.31 333 ALA A O 1
ATOM 2511 N N . LEU A 1 334 ? 4.087 -4.452 -8.887 1.00 98.31 334 LEU A N 1
ATOM 2512 C CA . LEU A 1 334 ? 3.051 -3.712 -9.605 1.00 98.31 334 LEU A CA 1
ATOM 2513 C C . LEU A 1 334 ? 1.823 -4.598 -9.833 1.00 98.31 334 LEU A C 1
ATOM 2515 O O . LEU A 1 334 ? 1.908 -5.608 -10.540 1.00 98.31 334 LEU A O 1
ATOM 2519 N N . ALA A 1 335 ? 0.682 -4.201 -9.272 1.00 97.38 335 ALA A N 1
ATOM 2520 C CA . ALA A 1 335 ? -0.611 -4.824 -9.538 1.00 97.38 335 ALA A CA 1
ATOM 2521 C C . ALA A 1 335 ? -1.279 -4.215 -10.775 1.00 97.38 335 ALA A C 1
ATOM 2523 O O . ALA A 1 335 ? -1.314 -2.995 -10.936 1.00 97.38 335 ALA A O 1
ATOM 2524 N N . ALA A 1 336 ? -1.827 -5.072 -11.633 1.00 95.69 336 ALA A N 1
ATOM 2525 C CA . ALA A 1 336 ? -2.565 -4.698 -12.828 1.00 95.69 336 ALA A CA 1
ATOM 2526 C C . ALA A 1 336 ? -3.770 -5.632 -12.987 1.00 95.69 336 ALA A C 1
ATOM 2528 O O . ALA A 1 336 ? -3.615 -6.767 -13.447 1.00 95.69 336 ALA A O 1
ATOM 2529 N N . ASP A 1 337 ? -4.966 -5.150 -12.641 1.00 94.19 337 ASP A N 1
ATOM 2530 C CA . ASP A 1 337 ? -6.204 -5.938 -12.718 1.00 94.19 337 ASP A CA 1
ATOM 2531 C C . ASP A 1 337 ? -6.095 -7.229 -11.868 1.00 94.19 337 ASP A C 1
ATOM 2533 O O . ASP A 1 337 ? -5.805 -7.142 -10.676 1.00 94.19 337 ASP A O 1
ATOM 2537 N N . THR A 1 338 ? -6.258 -8.420 -12.446 1.00 96.44 338 THR A N 1
ATOM 2538 C CA . THR A 1 338 ? -6.096 -9.733 -11.782 1.00 96.44 338 THR A CA 1
ATOM 2539 C C . THR A 1 338 ? -4.645 -10.247 -11.739 1.00 96.44 338 THR A C 1
ATOM 2541 O O . THR A 1 338 ? -4.400 -11.416 -11.426 1.00 96.44 338 THR A O 1
ATOM 2544 N N . SER A 1 339 ? -3.669 -9.426 -12.141 1.00 96.56 339 SER A N 1
ATOM 2545 C CA . SER A 1 339 ? -2.289 -9.840 -12.427 1.00 96.56 339 SER A CA 1
ATOM 2546 C C . SER A 1 339 ? -1.251 -9.027 -11.648 1.00 96.56 339 SER A C 1
ATOM 2548 O O . SER A 1 339 ? -1.471 -7.873 -11.291 1.00 96.56 339 SER A O 1
ATOM 2550 N N . LEU A 1 340 ? -0.077 -9.622 -11.444 1.00 96.62 340 LEU A N 1
ATOM 2551 C CA . LEU A 1 340 ? 1.051 -9.049 -10.708 1.00 96.62 340 LEU A CA 1
ATOM 2552 C C . LEU A 1 340 ? 2.306 -9.079 -11.584 1.00 96.62 340 LEU A C 1
ATOM 2554 O O . LEU A 1 340 ? 2.550 -10.039 -12.318 1.00 96.62 340 LEU A O 1
ATOM 2558 N N . THR A 1 341 ? 3.132 -8.038 -11.542 1.00 96.62 341 THR A N 1
ATOM 2559 C CA . THR A 1 341 ? 4.471 -8.065 -12.147 1.00 96.62 341 THR A CA 1
ATOM 2560 C C . THR A 1 341 ? 5.490 -7.402 -11.242 1.00 96.62 341 THR A C 1
ATOM 2562 O O . THR A 1 341 ? 5.274 -6.293 -10.761 1.00 96.62 341 THR A O 1
ATOM 2565 N N . THR A 1 342 ? 6.621 -8.073 -11.052 1.00 96.75 342 THR A N 1
ATOM 2566 C CA . THR A 1 342 ? 7.766 -7.559 -10.312 1.00 96.75 342 THR A CA 1
ATOM 2567 C C . THR A 1 342 ? 8.879 -7.087 -11.244 1.00 96.75 342 THR A C 1
ATOM 2569 O O . THR A 1 342 ? 9.106 -7.639 -12.326 1.00 96.75 342 THR A O 1
ATOM 2572 N N . TYR A 1 343 ? 9.592 -6.056 -10.806 1.00 96.06 343 TYR A N 1
ATOM 2573 C CA . TYR A 1 343 ? 10.777 -5.499 -11.447 1.00 96.06 343 TYR A CA 1
ATOM 2574 C C . TYR A 1 343 ? 11.925 -5.434 -10.437 1.00 96.06 343 TYR A C 1
ATOM 2576 O O . TYR A 1 343 ? 11.694 -5.233 -9.247 1.00 96.06 343 TYR A O 1
ATOM 2584 N N . LEU A 1 344 ? 13.159 -5.564 -10.924 1.00 94.81 344 LEU A N 1
ATOM 2585 C CA . LEU A 1 344 ? 14.366 -5.217 -10.180 1.00 94.81 344 LEU A CA 1
ATOM 2586 C C . LEU A 1 344 ? 14.839 -3.841 -10.633 1.00 94.81 344 LEU A C 1
ATOM 2588 O O . LEU A 1 344 ? 15.031 -3.610 -11.831 1.00 94.81 344 LEU A O 1
ATOM 2592 N N . LEU A 1 345 ? 15.042 -2.948 -9.674 1.00 94.06 345 LEU A N 1
ATOM 2593 C CA . LEU A 1 345 ? 15.716 -1.675 -9.860 1.00 94.06 345 LEU A CA 1
ATOM 2594 C C . LEU A 1 345 ? 17.102 -1.792 -9.230 1.00 94.06 345 LEU A C 1
ATOM 2596 O O . LEU A 1 345 ? 17.216 -1.972 -8.023 1.00 94.06 345 LEU A O 1
ATOM 2600 N N . ASN A 1 346 ? 18.146 -1.692 -10.047 1.00 91.38 346 ASN A N 1
ATOM 2601 C CA . ASN A 1 346 ? 19.519 -1.574 -9.563 1.00 91.38 346 ASN A CA 1
ATOM 2602 C C . ASN A 1 346 ? 19.948 -0.115 -9.740 1.00 91.38 346 ASN A C 1
ATOM 2604 O O . ASN A 1 346 ? 19.865 0.402 -10.858 1.00 91.38 346 ASN A O 1
ATOM 2608 N N . ILE A 1 347 ? 20.370 0.540 -8.663 1.00 87.25 347 ILE A N 1
ATOM 2609 C CA . ILE A 1 347 ? 20.907 1.903 -8.678 1.00 87.25 347 ILE A CA 1
ATOM 2610 C C . ILE A 1 347 ? 22.400 1.822 -8.392 1.00 87.25 347 ILE A C 1
ATOM 2612 O O . ILE A 1 347 ? 22.805 1.321 -7.349 1.00 87.25 347 ILE A O 1
ATOM 2616 N N . ASP A 1 348 ? 23.194 2.306 -9.337 1.00 85.25 348 ASP A N 1
ATOM 2617 C CA . ASP A 1 348 ? 24.626 2.543 -9.205 1.00 85.25 348 ASP A CA 1
ATOM 2618 C C . ASP A 1 348 ? 24.823 4.007 -8.797 1.00 85.25 348 ASP A C 1
ATOM 2620 O O . ASP A 1 348 ? 24.635 4.921 -9.610 1.00 85.25 348 ASP A O 1
ATOM 2624 N N . PHE A 1 349 ? 25.166 4.222 -7.526 1.00 76.94 349 PHE A N 1
ATOM 2625 C CA . PHE A 1 349 ? 25.395 5.555 -6.964 1.00 76.94 349 PHE A CA 1
ATOM 2626 C C . PHE A 1 349 ? 26.726 6.163 -7.429 1.00 76.94 349 PHE A C 1
ATOM 2628 O O . PHE A 1 349 ? 26.859 7.383 -7.455 1.00 76.94 349 PHE A O 1
ATOM 2635 N N . THR A 1 350 ? 27.694 5.344 -7.856 1.00 76.88 350 THR A N 1
ATOM 2636 C CA . THR A 1 350 ? 29.011 5.824 -8.316 1.00 76.88 350 THR A CA 1
ATOM 2637 C C . THR A 1 350 ? 28.950 6.461 -9.704 1.00 76.88 350 THR A C 1
ATOM 2639 O O . THR A 1 350 ? 29.742 7.345 -10.032 1.00 76.88 350 THR A O 1
ATOM 2642 N N . HIS A 1 351 ? 27.988 6.034 -10.524 1.00 76.31 351 HIS A N 1
ATOM 2643 C CA . HIS A 1 351 ? 27.773 6.550 -11.876 1.00 76.31 351 HIS A CA 1
ATOM 2644 C C . HIS A 1 351 ? 26.416 7.245 -12.067 1.00 76.31 351 HIS A C 1
ATOM 2646 O O . HIS A 1 351 ? 26.115 7.680 -13.181 1.00 76.31 351 HIS A O 1
ATOM 2652 N N . GLY A 1 352 ? 25.592 7.345 -11.018 1.00 74.31 352 GLY A N 1
ATOM 2653 C CA . GLY A 1 352 ? 24.261 7.962 -11.070 1.00 74.31 352 GLY A CA 1
ATOM 2654 C C . GLY A 1 352 ? 23.305 7.254 -12.038 1.00 74.31 352 GLY A C 1
ATOM 2655 O O . GLY A 1 352 ? 22.538 7.909 -12.748 1.00 74.31 352 GLY A O 1
ATOM 2656 N N . ARG A 1 353 ? 23.388 5.918 -12.138 1.00 81.69 353 ARG A N 1
ATOM 2657 C CA . ARG A 1 353 ? 22.672 5.114 -13.146 1.00 81.69 353 ARG A CA 1
ATOM 2658 C C . ARG A 1 353 ? 21.620 4.212 -12.513 1.00 81.69 353 ARG A C 1
ATOM 2660 O O . ARG A 1 353 ? 21.933 3.372 -11.678 1.00 81.69 353 ARG A O 1
ATOM 2667 N N . ALA A 1 354 ? 20.384 4.312 -12.998 1.00 87.81 354 ALA A N 1
ATOM 2668 C CA . ALA A 1 354 ? 19.290 3.412 -12.643 1.00 87.81 354 ALA A CA 1
ATOM 2669 C C . ALA A 1 354 ? 19.010 2.403 -13.773 1.00 87.81 354 ALA A C 1
ATOM 2671 O O . ALA A 1 354 ? 18.753 2.779 -14.917 1.00 87.81 354 ALA A O 1
ATOM 2672 N N . SER A 1 355 ? 19.015 1.109 -13.448 1.00 89.94 355 SER A N 1
ATOM 2673 C CA . SER A 1 355 ? 18.716 0.008 -14.369 1.00 89.94 355 SER A CA 1
ATOM 2674 C C . SER A 1 355 ? 17.476 -0.750 -13.902 1.00 89.94 355 SER A C 1
ATOM 2676 O O . SER A 1 355 ? 17.507 -1.446 -12.887 1.00 89.94 355 SER A O 1
ATOM 2678 N N . LEU A 1 356 ? 16.380 -0.613 -14.654 1.00 92.25 356 LEU A N 1
ATOM 2679 C CA . LEU A 1 356 ? 15.084 -1.220 -14.347 1.00 92.25 356 LEU A CA 1
ATOM 2680 C C . LEU A 1 356 ? 14.802 -2.424 -15.260 1.00 92.25 356 LEU A C 1
ATOM 2682 O O . LEU A 1 356 ? 14.606 -2.282 -16.473 1.00 92.25 356 LEU A O 1
ATOM 2686 N N . GLN A 1 357 ? 14.744 -3.615 -14.667 1.00 91.50 357 GLN A N 1
ATOM 2687 C CA . GLN A 1 357 ? 14.646 -4.899 -15.363 1.00 91.50 357 GLN A CA 1
ATOM 2688 C C . GLN A 1 357 ? 13.382 -5.666 -14.935 1.00 91.50 357 GLN A C 1
ATOM 2690 O O . GLN A 1 357 ? 13.111 -5.751 -13.740 1.00 91.50 357 GLN A O 1
ATOM 2695 N N . PRO A 1 358 ? 12.593 -6.247 -15.861 1.00 92.25 358 PRO A N 1
ATOM 2696 C CA . PRO A 1 358 ? 11.497 -7.145 -15.491 1.00 92.25 358 PRO A CA 1
ATOM 2697 C C . PRO A 1 358 ? 12.022 -8.381 -14.749 1.00 92.25 358 PRO A C 1
ATOM 2699 O O . PRO A 1 358 ? 13.009 -8.977 -15.183 1.00 92.25 358 PRO A O 1
ATOM 2702 N N . HIS A 1 359 ? 11.342 -8.783 -13.674 1.00 92.62 359 HIS A N 1
ATOM 2703 C CA . HIS A 1 359 ? 11.652 -9.992 -12.912 1.00 92.62 359 HIS A CA 1
ATOM 2704 C C . HIS A 1 359 ? 10.637 -11.101 -13.219 1.00 92.62 359 HIS A C 1
ATOM 2706 O O . HIS A 1 359 ? 10.894 -11.956 -14.066 1.00 92.62 359 HIS A O 1
ATOM 2712 N N . GLN A 1 360 ? 9.454 -11.077 -12.604 1.00 93.25 360 GLN A N 1
ATOM 2713 C CA . GLN A 1 360 ? 8.450 -12.125 -12.788 1.00 93.25 360 GLN A CA 1
ATOM 2714 C C . GLN A 1 360 ? 7.064 -11.525 -13.034 1.00 93.25 360 GLN A C 1
ATOM 2716 O O . GLN A 1 360 ? 6.699 -10.514 -12.447 1.00 93.25 360 GLN A O 1
ATOM 2721 N N . THR A 1 361 ? 6.280 -12.149 -13.913 1.00 94.75 361 THR A N 1
ATOM 2722 C CA . THR A 1 361 ? 4.877 -11.793 -14.164 1.00 94.75 361 THR A CA 1
ATOM 2723 C C . THR A 1 361 ? 4.007 -12.991 -13.827 1.00 94.75 361 THR A C 1
ATOM 2725 O O . THR A 1 361 ? 4.208 -14.071 -14.383 1.00 94.75 361 THR A O 1
ATOM 2728 N N . PHE A 1 362 ? 3.008 -12.770 -12.981 1.00 95.38 362 PHE A N 1
ATOM 2729 C CA . PHE A 1 362 ? 1.962 -13.725 -12.648 1.00 95.38 362 PHE A CA 1
ATOM 2730 C C . PHE A 1 362 ? 0.643 -13.191 -13.209 1.00 95.38 362 PHE A C 1
ATOM 2732 O O . PHE A 1 362 ? 0.294 -12.030 -12.992 1.00 95.38 362 PHE A O 1
ATOM 2739 N N . ARG A 1 363 ? -0.077 -14.010 -13.978 1.00 95.38 363 ARG A N 1
ATOM 2740 C CA . ARG A 1 363 ? -1.353 -13.623 -14.599 1.00 95.38 363 ARG A CA 1
ATOM 2741 C C . ARG A 1 363 ? -2.505 -14.328 -13.911 1.00 95.38 363 ARG A C 1
ATOM 2743 O O . ARG A 1 363 ? -2.357 -15.496 -13.570 1.00 95.38 363 ARG A O 1
ATOM 2750 N N . ASN A 1 364 ? -3.643 -13.647 -13.796 1.00 95.50 364 ASN A N 1
ATOM 2751 C CA . ASN A 1 364 ? -4.898 -14.213 -13.291 1.00 95.50 364 ASN A CA 1
ATOM 2752 C C . ASN A 1 364 ? -4.737 -14.887 -11.908 1.00 95.50 364 ASN A C 1
ATOM 2754 O O . ASN A 1 364 ? -5.294 -15.954 -11.655 1.00 95.50 364 ASN A O 1
ATOM 2758 N N . ILE A 1 365 ? -3.938 -14.285 -11.020 1.00 96.19 365 ILE A N 1
ATOM 2759 C CA . ILE A 1 365 ? -3.662 -14.822 -9.674 1.00 96.19 365 ILE A CA 1
ATOM 2760 C C . ILE A 1 365 ? -4.884 -14.723 -8.746 1.00 96.19 365 ILE A C 1
ATOM 2762 O O . ILE A 1 365 ? -5.081 -15.571 -7.865 1.00 96.19 365 ILE A O 1
ATOM 2766 N N . HIS A 1 366 ? -5.750 -13.742 -9.000 1.00 97.12 366 HIS A N 1
ATOM 2767 C CA . HIS A 1 366 ? -7.025 -13.541 -8.319 1.00 97.12 366 HIS A CA 1
ATOM 2768 C C . HIS A 1 366 ? -8.198 -13.643 -9.308 1.00 97.12 366 HIS A C 1
ATOM 2770 O O . HIS A 1 366 ? -8.020 -13.347 -10.491 1.00 97.12 366 HIS A O 1
ATOM 2776 N N . PRO A 1 367 ? -9.394 -14.058 -8.845 1.00 95.31 367 PRO A N 1
ATOM 2777 C CA . PRO A 1 367 ? -10.595 -14.088 -9.680 1.00 95.31 367 PRO A CA 1
ATOM 2778 C C . PRO A 1 367 ? -11.135 -12.681 -9.990 1.00 95.31 367 PRO A C 1
ATOM 2780 O O . PRO A 1 367 ? -11.829 -12.500 -10.984 1.00 95.31 367 PRO A O 1
ATOM 2783 N N . PHE A 1 368 ? -10.784 -11.688 -9.169 1.00 96.56 368 PHE A N 1
ATOM 2784 C CA . PHE A 1 368 ? -11.149 -10.280 -9.326 1.00 96.56 368 PHE A CA 1
ATOM 2785 C C . PHE A 1 368 ? -9.903 -9.393 -9.174 1.00 96.56 368 PHE A C 1
ATOM 2787 O O . PHE A 1 368 ? -8.797 -9.882 -8.936 1.00 96.56 368 PHE A O 1
ATOM 2794 N N . GLN A 1 369 ? -10.075 -8.079 -9.316 1.00 96.88 369 GLN A N 1
ATOM 2795 C CA . GLN A 1 369 ? -8.992 -7.100 -9.244 1.00 96.88 369 GLN A CA 1
ATOM 2796 C C . GLN A 1 369 ? -8.195 -7.201 -7.927 1.00 96.88 369 GLN A C 1
ATOM 2798 O O . GLN A 1 369 ? -8.772 -7.303 -6.840 1.00 96.88 369 GLN A O 1
ATOM 2803 N N . VAL A 1 370 ? -6.863 -7.168 -8.022 1.00 97.94 370 VAL A N 1
ATOM 2804 C CA . VAL A 1 370 ? -5.941 -7.020 -6.882 1.00 97.94 370 VAL A CA 1
ATOM 2805 C C . VAL A 1 370 ? -6.201 -5.666 -6.225 1.00 97.94 370 VAL A C 1
ATOM 2807 O O . VAL A 1 370 ? -6.162 -4.659 -6.916 1.00 97.94 370 VAL A O 1
ATOM 2810 N N . SER A 1 371 ? -6.450 -5.602 -4.924 1.00 97.19 371 SER A N 1
ATOM 2811 C CA . SER A 1 371 ? -6.684 -4.353 -4.183 1.00 97.19 371 SER A CA 1
ATOM 2812 C C . SER A 1 371 ? -5.403 -3.785 -3.565 1.00 97.19 371 SER A C 1
ATOM 2814 O O . SER A 1 371 ? -5.181 -2.578 -3.623 1.00 97.19 371 SER A O 1
ATOM 2816 N N . ARG A 1 372 ? -4.522 -4.646 -3.039 1.00 97.88 372 ARG A N 1
ATOM 2817 C CA . ARG A 1 372 ? -3.250 -4.266 -2.399 1.00 97.88 372 ARG A CA 1
ATOM 2818 C C . ARG A 1 372 ? -2.163 -5.294 -2.712 1.00 97.88 372 ARG A C 1
ATOM 2820 O O . ARG A 1 372 ? -2.429 -6.487 -2.850 1.00 97.88 372 ARG A O 1
ATOM 2827 N N . VAL A 1 373 ? -0.928 -4.804 -2.801 1.00 98.19 373 VAL A N 1
ATOM 2828 C CA . VAL A 1 373 ? 0.310 -5.599 -2.800 1.00 98.19 373 VAL A CA 1
ATOM 2829 C C . VAL A 1 373 ? 1.225 -5.071 -1.701 1.00 98.19 373 VAL A C 1
ATOM 2831 O O . VAL A 1 373 ? 1.210 -3.866 -1.441 1.00 98.19 373 VAL A O 1
ATOM 2834 N N . THR A 1 374 ? 1.980 -5.957 -1.055 1.00 98.12 374 THR A N 1
ATOM 2835 C CA . THR A 1 374 ? 2.942 -5.624 0.010 1.00 98.12 374 THR A CA 1
ATOM 2836 C C . THR A 1 374 ? 4.089 -6.636 0.018 1.00 98.12 374 THR A C 1
ATOM 2838 O O . THR A 1 374 ? 3.853 -7.845 -0.052 1.00 98.12 374 THR A O 1
ATOM 2841 N N . PHE A 1 375 ? 5.333 -6.164 0.071 1.00 97.75 375 PHE A N 1
ATOM 2842 C CA . PHE A 1 375 ? 6.482 -7.007 0.393 1.00 97.75 375 PHE A CA 1
ATOM 2843 C C . PHE A 1 375 ? 6.606 -7.188 1.906 1.00 97.75 375 PHE A C 1
ATOM 2845 O O . PHE A 1 375 ? 6.450 -6.237 2.668 1.00 97.75 375 PHE A O 1
ATOM 2852 N N . GLY A 1 376 ? 6.952 -8.397 2.341 1.00 93.62 376 GLY A N 1
ATOM 2853 C CA . GLY A 1 376 ? 7.369 -8.628 3.722 1.00 93.62 376 GLY A CA 1
ATOM 2854 C C . GLY A 1 376 ? 8.875 -8.422 3.906 1.00 93.62 376 GLY A C 1
ATOM 2855 O O . GLY A 1 376 ? 9.613 -8.257 2.926 1.00 93.62 376 GLY A O 1
ATOM 2856 N N . PRO A 1 377 ? 9.363 -8.444 5.158 1.00 89.62 377 PRO A N 1
ATOM 2857 C CA . PRO A 1 377 ? 10.792 -8.428 5.430 1.00 89.62 377 PRO A CA 1
ATOM 2858 C C . PRO A 1 377 ? 11.466 -9.684 4.857 1.00 89.62 377 PRO A C 1
ATOM 2860 O O . PRO A 1 377 ? 10.851 -10.741 4.710 1.00 89.62 377 PRO A O 1
ATOM 2863 N N . ILE A 1 378 ? 12.755 -9.564 4.538 1.00 86.62 378 ILE A N 1
ATOM 2864 C CA . ILE A 1 378 ? 13.571 -10.687 4.069 1.00 86.62 378 ILE A CA 1
ATOM 2865 C C . ILE A 1 378 ? 13.648 -11.758 5.161 1.00 86.62 378 ILE A C 1
ATOM 2867 O O . ILE A 1 378 ? 14.089 -11.475 6.274 1.00 86.62 378 ILE A O 1
ATOM 2871 N N . SER A 1 379 ? 13.294 -12.995 4.810 1.00 81.81 379 SER A N 1
ATOM 2872 C CA . SER A 1 379 ? 13.535 -14.162 5.653 1.00 81.81 379 SER A CA 1
ATOM 2873 C C . SER A 1 379 ? 15.035 -14.457 5.688 1.00 81.81 379 SER A C 1
ATOM 2875 O O . SER A 1 379 ? 15.628 -14.792 4.657 1.00 81.81 379 SER A O 1
ATOM 2877 N N . ALA A 1 380 ? 15.662 -14.285 6.851 1.00 65.38 380 ALA A N 1
ATOM 2878 C CA . ALA A 1 380 ? 17.080 -14.564 7.063 1.00 65.38 380 ALA A CA 1
ATOM 2879 C C . ALA A 1 380 ? 17.299 -16.030 7.495 1.00 65.38 380 ALA A C 1
ATOM 2881 O O . ALA A 1 380 ? 16.452 -16.593 8.194 1.00 65.38 380 ALA A O 1
ATOM 2882 N N . PRO A 1 381 ? 18.433 -16.667 7.139 1.00 55.34 381 PRO A N 1
ATOM 2883 C CA . PRO A 1 381 ? 18.775 -17.987 7.658 1.00 55.34 381 PRO A CA 1
ATOM 2884 C C . PRO A 1 381 ? 18.871 -17.941 9.185 1.00 55.34 381 PRO A C 1
ATOM 2886 O O . PRO A 1 381 ? 19.588 -17.113 9.747 1.00 55.34 381 PRO A O 1
ATOM 2889 N N . THR A 1 382 ? 18.165 -18.841 9.872 1.00 46.09 382 THR A N 1
ATOM 2890 C CA . THR A 1 382 ? 18.315 -19.000 11.324 1.00 46.09 382 THR A CA 1
ATOM 2891 C C . THR A 1 382 ? 19.565 -19.833 11.618 1.00 46.09 382 THR A C 1
ATOM 2893 O O . THR A 1 382 ? 19.472 -20.996 12.008 1.00 46.09 382 THR A O 1
ATOM 2896 N N . ASP A 1 383 ? 20.746 -19.240 11.430 1.00 36.34 383 ASP A N 1
ATOM 2897 C CA . ASP A 1 383 ? 22.034 -19.876 11.726 1.00 36.34 383 ASP A CA 1
ATOM 2898 C C . ASP A 1 383 ? 22.299 -19.927 13.242 1.00 36.34 383 ASP A C 1
ATOM 2900 O O . ASP A 1 383 ? 23.159 -19.246 13.800 1.00 36.34 383 ASP A O 1
ATOM 2904 N N . ARG A 1 384 ? 21.560 -20.802 13.929 1.00 31.19 384 ARG A N 1
ATOM 2905 C CA . ARG A 1 384 ? 22.065 -21.501 15.114 1.00 31.19 384 ARG A CA 1
ATOM 2906 C C . ARG A 1 384 ? 21.694 -22.979 15.022 1.00 31.19 384 ARG A C 1
ATOM 2908 O O . ARG A 1 384 ? 20.508 -23.294 15.150 1.00 31.19 384 ARG A O 1
ATOM 2915 N N . PRO A 1 385 ? 22.664 -23.903 14.888 1.00 30.42 385 PRO A N 1
ATOM 2916 C CA . PRO A 1 385 ? 22.399 -25.287 15.243 1.00 30.42 385 PRO A CA 1
ATOM 2917 C C . PRO A 1 385 ? 21.987 -25.318 16.719 1.00 30.42 385 PRO A C 1
ATOM 2919 O O . PRO A 1 385 ? 22.749 -24.905 17.595 1.00 30.42 385 PRO A O 1
ATOM 2922 N N . GLN A 1 386 ? 20.772 -25.789 17.001 1.00 31.70 386 GLN A N 1
ATOM 2923 C CA . GLN A 1 386 ? 20.392 -26.123 18.368 1.00 31.70 386 GLN A CA 1
ATOM 2924 C C . GLN A 1 386 ? 21.222 -27.340 18.778 1.00 31.70 386 GLN A C 1
ATOM 2926 O O . GLN A 1 386 ? 20.919 -28.469 18.396 1.00 31.70 386 GLN A O 1
ATOM 2931 N N . THR A 1 387 ? 22.299 -27.106 19.527 1.00 27.94 387 THR A N 1
ATOM 2932 C CA . THR A 1 387 ? 23.031 -28.173 20.211 1.00 27.94 387 THR A CA 1
ATOM 2933 C C . THR A 1 387 ? 22.051 -28.912 21.125 1.00 27.94 387 THR A C 1
ATOM 2935 O O . THR A 1 387 ? 21.445 -28.260 21.979 1.00 27.94 387 THR A O 1
ATOM 2938 N N . PRO A 1 388 ? 21.864 -30.237 20.981 1.00 34.84 388 PRO A N 1
ATOM 2939 C CA . PRO A 1 388 ? 20.891 -30.980 21.773 1.00 34.84 388 PRO A CA 1
ATOM 2940 C C . PRO A 1 388 ? 21.415 -31.206 23.199 1.00 34.84 388 PRO A C 1
ATOM 2942 O O . PRO A 1 388 ? 21.927 -32.272 23.534 1.00 34.84 388 PRO A O 1
ATOM 2945 N N . THR A 1 389 ? 21.294 -30.193 24.056 1.00 32.72 389 THR A N 1
ATOM 2946 C CA . THR A 1 389 ? 21.623 -30.295 25.482 1.00 32.72 389 THR A CA 1
ATOM 2947 C C . THR A 1 389 ? 20.399 -30.692 26.307 1.00 32.72 389 THR A C 1
ATOM 2949 O O . THR A 1 389 ? 19.611 -29.840 26.705 1.00 32.72 389 THR A O 1
ATOM 2952 N N . SER A 1 390 ? 20.340 -31.991 26.617 1.00 30.58 390 SER A N 1
ATOM 2953 C CA . SER A 1 390 ? 19.635 -32.629 27.746 1.00 30.58 390 SER A CA 1
ATOM 2954 C C . SER A 1 390 ? 18.089 -32.733 27.708 1.00 30.58 390 SER A C 1
ATOM 2956 O O . SER A 1 390 ? 17.394 -31.732 27.550 1.00 30.58 390 SER A O 1
ATOM 2958 N N . PRO A 1 391 ? 17.512 -33.938 27.925 1.00 43.41 391 PRO A N 1
ATOM 2959 C CA . PRO A 1 391 ? 16.077 -34.183 27.758 1.00 43.41 391 PRO A CA 1
ATOM 2960 C C . PRO A 1 391 ? 15.281 -34.158 29.081 1.00 43.41 391 PRO A C 1
ATOM 2962 O O . PRO A 1 391 ? 14.900 -35.214 29.580 1.00 43.41 391 PRO A O 1
ATOM 2965 N N . THR A 1 392 ? 14.946 -32.976 29.620 1.00 36.03 392 THR A N 1
ATOM 2966 C CA . THR A 1 392 ? 13.957 -32.885 30.722 1.00 36.03 392 THR A CA 1
ATOM 2967 C C . THR A 1 392 ? 13.143 -31.584 30.707 1.00 36.03 392 THR A C 1
ATOM 2969 O O . THR A 1 392 ? 13.529 -30.616 31.355 1.00 36.03 392 THR A O 1
ATOM 2972 N N . SER A 1 393 ? 11.994 -31.566 30.014 1.00 30.33 393 SER A N 1
ATOM 2973 C CA . SER A 1 393 ? 10.768 -30.801 30.363 1.00 30.33 393 SER A CA 1
ATOM 2974 C C . SER A 1 393 ? 9.697 -30.947 29.267 1.00 30.33 393 SER A C 1
ATOM 2976 O O . SER A 1 393 ? 10.018 -30.730 28.100 1.00 30.33 393 SER A O 1
ATOM 2978 N N . PRO A 1 394 ? 8.431 -31.271 29.595 1.00 37.62 394 PRO A N 1
ATOM 2979 C CA . PRO A 1 394 ? 7.347 -31.329 28.618 1.00 37.62 394 PRO A CA 1
ATOM 2980 C C . PRO A 1 394 ? 6.490 -30.050 28.648 1.00 37.62 394 PRO A C 1
ATOM 2982 O O . P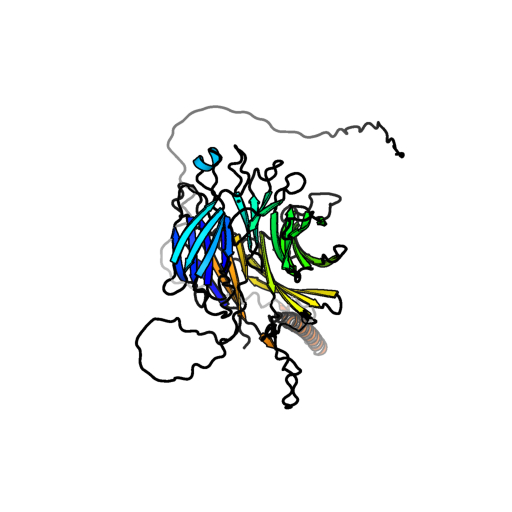RO A 1 394 ? 5.556 -29.960 29.443 1.00 37.62 394 PRO A O 1
ATOM 2985 N N . SER A 1 395 ? 6.748 -29.071 27.773 1.00 29.16 395 SER A N 1
ATOM 2986 C CA . SER A 1 395 ? 5.793 -27.971 27.551 1.00 29.16 395 SER A CA 1
ATOM 2987 C C . SER A 1 395 ? 5.966 -27.204 26.233 1.00 29.16 395 SER A C 1
ATOM 2989 O O . SER A 1 395 ? 7.070 -26.915 25.780 1.00 29.16 395 SER A O 1
ATOM 2991 N N . THR A 1 396 ? 4.805 -26.825 25.690 1.00 29.45 396 THR A N 1
ATOM 2992 C CA . THR A 1 396 ? 4.557 -25.789 24.675 1.00 29.45 396 THR A CA 1
ATOM 2993 C C . THR A 1 396 ? 5.049 -26.066 23.248 1.00 29.45 396 THR A C 1
ATOM 2995 O O . THR A 1 396 ? 6.239 -26.065 22.940 1.00 29.45 396 THR A O 1
ATOM 2998 N N . THR A 1 397 ? 4.079 -26.196 22.337 1.00 30.78 397 THR A N 1
ATOM 2999 C CA . THR A 1 397 ? 4.224 -26.245 20.873 1.00 30.78 397 THR A CA 1
ATOM 3000 C C . THR A 1 397 ? 4.832 -24.957 20.314 1.00 30.78 397 THR A C 1
ATOM 3002 O O . THR A 1 397 ? 4.145 -24.099 19.764 1.00 30.78 397 THR A O 1
ATOM 3005 N N . ARG A 1 398 ? 6.153 -24.830 20.435 1.00 33.75 398 ARG A N 1
ATOM 3006 C CA . ARG A 1 398 ? 6.947 -23.832 19.720 1.00 33.75 398 ARG A CA 1
ATOM 3007 C C . ARG A 1 398 ? 7.032 -24.275 18.256 1.00 33.75 398 ARG A C 1
ATOM 3009 O O . ARG A 1 398 ? 7.515 -25.371 17.982 1.00 33.75 398 ARG A O 1
ATOM 3016 N N . PHE A 1 399 ? 6.513 -23.463 17.335 1.00 36.81 399 PHE A N 1
ATOM 3017 C CA . PHE A 1 399 ? 6.417 -23.832 15.919 1.00 36.81 399 PHE A CA 1
ATOM 3018 C C . PHE A 1 399 ? 7.779 -24.277 15.342 1.00 36.81 399 PHE A C 1
ATOM 3020 O O . PHE A 1 399 ? 8.773 -23.570 15.541 1.00 36.81 399 PHE A O 1
ATOM 3027 N N . PRO A 1 400 ? 7.854 -25.409 14.618 1.00 33.53 400 PRO A N 1
ATOM 3028 C CA . PRO A 1 400 ? 9.113 -25.894 14.068 1.00 33.53 400 PRO A CA 1
ATOM 3029 C C . PRO A 1 400 ? 9.586 -24.998 12.914 1.00 33.53 400 PRO A C 1
ATOM 3031 O O . PRO A 1 400 ? 8.868 -24.789 11.939 1.00 33.53 400 PRO A O 1
ATOM 3034 N N . SER A 1 401 ? 10.810 -24.474 13.010 1.00 36.66 401 SER A N 1
ATOM 3035 C CA . SER A 1 401 ? 11.422 -23.685 11.935 1.00 36.66 401 SER A CA 1
ATOM 3036 C C . SER A 1 401 ? 11.999 -24.603 10.857 1.00 36.66 401 SER A C 1
ATOM 3038 O O . SER A 1 401 ? 13.023 -25.251 11.078 1.00 36.66 401 SER A O 1
ATOM 3040 N N . PHE A 1 402 ? 11.359 -24.643 9.685 1.00 35.59 402 PHE A N 1
ATOM 3041 C CA . PHE A 1 402 ? 11.859 -25.350 8.504 1.00 35.59 402 PHE A CA 1
ATOM 3042 C C . PHE A 1 402 ? 11.782 -24.495 7.229 1.00 35.59 402 PHE A C 1
ATOM 3044 O O . PHE A 1 402 ? 10.981 -24.730 6.332 1.00 35.59 402 PHE A O 1
ATOM 3051 N N . SER A 1 403 ? 12.714 -23.550 7.095 1.00 43.28 403 SER A N 1
ATOM 3052 C CA . SER A 1 403 ? 13.241 -23.147 5.784 1.00 43.28 403 SER A CA 1
ATOM 3053 C C . SER A 1 403 ? 14.718 -22.795 5.924 1.00 43.28 403 SER A C 1
ATOM 3055 O O . SER A 1 403 ? 15.076 -21.810 6.560 1.00 43.28 403 SER A O 1
ATOM 3057 N N . THR A 1 404 ? 15.600 -23.593 5.322 1.00 55.72 404 THR A N 1
ATOM 3058 C CA . THR A 1 404 ? 17.061 -23.401 5.403 1.00 55.72 404 THR A CA 1
ATOM 3059 C C . THR A 1 404 ? 17.607 -22.414 4.366 1.00 55.72 404 THR A C 1
ATOM 3061 O O . THR A 1 404 ? 18.818 -22.337 4.165 1.00 55.72 404 THR A O 1
ATOM 3064 N N . LYS A 1 405 ? 16.737 -21.688 3.649 1.00 74.94 405 LYS A N 1
ATOM 3065 C CA . LYS A 1 405 ? 17.134 -20.760 2.583 1.00 74.94 405 LYS A CA 1
ATOM 3066 C C . LYS A 1 405 ? 16.366 -19.437 2.663 1.00 74.94 405 LYS A C 1
ATOM 3068 O O . LYS A 1 405 ? 15.151 -19.466 2.869 1.00 74.94 405 LYS A O 1
ATOM 3073 N N . PRO A 1 406 ? 17.048 -18.301 2.433 1.00 85.94 406 PRO A N 1
ATOM 3074 C CA . PRO A 1 406 ? 16.446 -16.980 2.512 1.00 85.94 406 PRO A CA 1
ATOM 3075 C C . PRO A 1 406 ? 15.504 -16.719 1.334 1.00 85.94 406 PRO A C 1
ATOM 3077 O O . PRO A 1 406 ? 15.755 -17.135 0.195 1.00 85.94 406 PRO A O 1
ATOM 3080 N N . TYR A 1 407 ? 14.428 -15.988 1.602 1.00 90.44 407 TYR A N 1
ATOM 3081 C CA . TYR A 1 407 ? 13.443 -15.594 0.600 1.00 90.44 407 TYR A CA 1
ATOM 3082 C C . TYR A 1 407 ? 12.878 -14.203 0.887 1.00 90.44 407 TYR A C 1
ATOM 3084 O O . TYR A 1 407 ? 12.880 -13.733 2.024 1.00 90.44 407 TYR A O 1
ATOM 3092 N N . LEU A 1 408 ? 12.370 -13.559 -0.161 1.00 93.62 408 LEU A N 1
ATOM 3093 C CA . LEU A 1 408 ? 11.570 -12.346 -0.063 1.00 93.62 408 LEU A CA 1
ATOM 3094 C C . LEU A 1 408 ? 10.088 -12.707 -0.278 1.00 93.62 408 LEU A C 1
ATOM 3096 O O . LEU A 1 408 ? 9.739 -13.129 -1.388 1.00 93.62 408 LEU A O 1
ATOM 3100 N N . PRO A 1 409 ? 9.220 -12.579 0.738 1.00 96.06 409 PRO A N 1
ATOM 3101 C CA . PRO A 1 409 ? 7.783 -12.758 0.575 1.00 96.06 409 PRO A CA 1
ATOM 3102 C C . PRO A 1 409 ? 7.125 -11.516 -0.052 1.00 96.06 409 PRO A C 1
ATOM 3104 O O . PRO A 1 409 ? 7.488 -10.376 0.236 1.00 96.06 409 PRO A O 1
ATOM 3107 N N . LEU A 1 410 ? 6.127 -11.746 -0.901 1.00 98.12 410 LEU A N 1
ATOM 3108 C CA . LEU A 1 410 ? 5.263 -10.733 -1.508 1.00 98.12 410 LEU A CA 1
ATOM 3109 C C . LEU A 1 410 ? 3.821 -11.227 -1.438 1.00 98.12 410 LEU A C 1
ATOM 3111 O O . LEU A 1 410 ? 3.487 -12.246 -2.044 1.00 98.12 410 LEU A O 1
ATOM 3115 N N . ALA A 1 411 ? 2.976 -10.495 -0.722 1.00 98.44 411 ALA A N 1
ATOM 3116 C CA . ALA A 1 411 ? 1.549 -10.754 -0.663 1.00 98.44 411 ALA A CA 1
ATOM 3117 C C . ALA A 1 411 ? 0.799 -9.878 -1.668 1.00 98.44 411 ALA A C 1
ATOM 3119 O O . ALA A 1 411 ? 1.144 -8.720 -1.923 1.00 98.44 411 ALA A O 1
ATOM 3120 N N . SER A 1 412 ? -0.275 -10.441 -2.202 1.00 98.50 412 SER A N 1
ATOM 3121 C CA . SER A 1 412 ? -1.288 -9.738 -2.977 1.00 98.50 412 SER A CA 1
ATOM 3122 C C . SER A 1 412 ? -2.666 -10.166 -2.488 1.00 98.50 412 SER A C 1
ATOM 3124 O O . SER A 1 412 ? -2.884 -11.336 -2.168 1.00 98.50 412 SER A O 1
ATOM 3126 N N . VAL A 1 413 ? -3.581 -9.207 -2.376 1.00 98.50 413 VAL A N 1
ATOM 3127 C CA . VAL A 1 413 ? -4.966 -9.443 -1.954 1.00 98.50 413 VAL A CA 1
ATOM 3128 C C . VAL A 1 413 ? -5.937 -8.842 -2.955 1.00 98.50 413 VAL A C 1
ATOM 3130 O O . VAL A 1 413 ? -5.570 -7.962 -3.732 1.00 98.50 413 VAL A O 1
ATOM 3133 N N . SER A 1 414 ? -7.172 -9.338 -2.970 1.00 97.94 414 SER A N 1
ATOM 3134 C CA . SER A 1 414 ? -8.190 -8.947 -3.943 1.00 97.94 414 SER A CA 1
ATOM 3135 C C . SER A 1 414 ? -9.538 -8.661 -3.295 1.00 97.94 414 SER A C 1
ATOM 3137 O O . SER A 1 414 ? -9.941 -9.325 -2.337 1.00 97.94 414 SER A O 1
ATOM 3139 N N . VAL A 1 415 ? -10.287 -7.752 -3.928 1.00 96.12 415 VAL A N 1
ATOM 3140 C CA . VAL A 1 415 ? -11.719 -7.532 -3.667 1.00 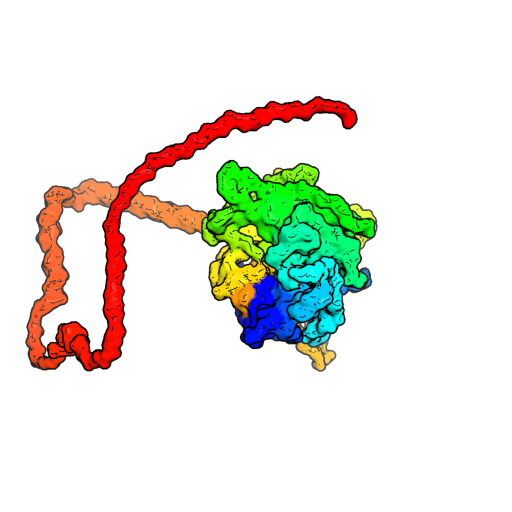96.12 415 VAL A CA 1
ATOM 3141 C C . VAL A 1 415 ? -12.532 -8.829 -3.808 1.00 96.12 415 VAL A C 1
ATOM 3143 O O . VAL A 1 415 ? -13.549 -9.010 -3.152 1.00 96.12 415 VAL A O 1
ATOM 3146 N N . GLY A 1 416 ? -12.042 -9.784 -4.602 1.00 94.06 416 GLY A N 1
ATOM 3147 C CA . GLY A 1 416 ? -12.522 -11.161 -4.649 1.00 94.06 416 GLY A CA 1
ATOM 3148 C C . GLY A 1 416 ? -11.855 -12.045 -3.603 1.00 94.06 416 GLY A C 1
ATOM 3149 O O . GLY A 1 416 ? -11.136 -12.968 -3.989 1.00 94.06 416 GLY A O 1
ATOM 3150 N N . ASN A 1 417 ? -12.037 -11.690 -2.325 1.00 96.75 417 ASN A N 1
ATOM 3151 C CA . ASN A 1 417 ? -11.810 -12.476 -1.098 1.00 96.75 417 ASN A CA 1
ATOM 3152 C C . ASN A 1 417 ? -10.608 -13.444 -1.055 1.00 96.75 417 ASN A C 1
ATOM 3154 O O . ASN A 1 417 ? -10.672 -14.489 -0.410 1.00 96.75 417 ASN A O 1
ATOM 3158 N N . THR A 1 418 ? -9.505 -13.132 -1.734 1.00 98.19 418 THR A N 1
ATOM 3159 C CA . THR A 1 418 ? -8.376 -14.059 -1.898 1.00 98.19 418 THR A CA 1
ATOM 3160 C C . THR A 1 418 ? -7.042 -13.392 -1.617 1.00 98.19 418 THR A C 1
ATOM 3162 O O . THR A 1 418 ? -6.820 -12.244 -2.001 1.00 98.19 418 THR A O 1
ATOM 3165 N N . VAL A 1 419 ? -6.147 -14.158 -0.995 1.00 98.25 419 VAL A N 1
ATOM 3166 C CA . VAL A 1 419 ? -4.752 -13.820 -0.692 1.00 98.25 419 VAL A CA 1
ATOM 3167 C C . VAL A 1 419 ? -3.854 -14.721 -1.535 1.00 98.25 419 VAL A C 1
ATOM 3169 O O . VAL A 1 419 ? -4.107 -15.923 -1.612 1.00 98.25 419 VAL A O 1
ATOM 3172 N N . ASN A 1 420 ? -2.812 -14.174 -2.157 1.00 98.00 420 ASN A N 1
ATOM 3173 C CA . ASN A 1 420 ? -1.780 -14.941 -2.855 1.00 98.00 420 ASN A CA 1
ATOM 3174 C C . ASN A 1 420 ? -0.393 -14.504 -2.364 1.00 98.00 420 ASN A C 1
ATOM 3176 O O . ASN A 1 420 ? -0.089 -13.306 -2.362 1.00 98.00 420 ASN A O 1
ATOM 3180 N N . ILE A 1 421 ? 0.416 -15.468 -1.918 1.00 97.81 421 ILE A N 1
ATOM 3181 C CA . ILE A 1 421 ? 1.742 -15.265 -1.329 1.00 97.81 421 ILE A CA 1
ATOM 3182 C C . ILE A 1 421 ? 2.793 -15.849 -2.265 1.00 97.81 421 ILE A C 1
ATOM 3184 O O . ILE A 1 421 ? 2.872 -17.064 -2.439 1.00 97.81 421 ILE A O 1
ATOM 3188 N N . HIS A 1 422 ? 3.644 -14.994 -2.824 1.00 96.69 422 HIS A N 1
ATOM 3189 C CA . HIS A 1 422 ? 4.805 -15.395 -3.613 1.00 96.69 422 HIS A CA 1
ATOM 3190 C C . HIS A 1 422 ? 6.068 -15.327 -2.749 1.00 96.69 422 HIS A C 1
ATOM 3192 O O . HIS A 1 422 ? 6.286 -14.328 -2.066 1.00 96.69 422 HIS A O 1
ATOM 3198 N N . LYS A 1 423 ? 6.934 -16.348 -2.800 1.00 94.75 423 LYS A N 1
ATOM 3199 C CA . LYS A 1 423 ? 8.232 -16.340 -2.097 1.00 94.75 423 LYS A CA 1
ATOM 3200 C C . LYS A 1 423 ? 9.375 -16.415 -3.095 1.00 94.75 423 LYS A C 1
ATOM 3202 O O . LYS A 1 423 ? 9.627 -17.470 -3.679 1.00 94.75 423 LYS A O 1
ATOM 3207 N N . PHE A 1 424 ? 10.059 -15.295 -3.309 1.00 93.12 424 PHE A N 1
ATOM 3208 C CA . PHE A 1 424 ? 11.188 -15.225 -4.233 1.00 93.12 424 PHE A CA 1
ATOM 3209 C C . PHE A 1 424 ? 12.468 -15.710 -3.537 1.00 93.12 424 PHE A C 1
ATOM 3211 O O . PHE A 1 424 ? 12.859 -15.112 -2.533 1.00 93.12 424 PHE A O 1
ATOM 3218 N N . PRO A 1 425 ? 13.146 -16.760 -4.033 1.00 91.06 425 PRO A N 1
ATOM 3219 C CA . PRO A 1 425 ? 14.377 -17.246 -3.423 1.00 91.06 425 PRO A CA 1
ATOM 3220 C C . PRO A 1 425 ? 15.511 -16.234 -3.611 1.00 91.06 425 PRO A C 1
ATOM 3222 O O . PRO A 1 425 ? 15.787 -15.793 -4.732 1.00 91.06 425 PRO A O 1
ATOM 3225 N N . LEU A 1 426 ? 16.194 -15.900 -2.517 1.00 88.00 426 LEU A N 1
ATOM 3226 C CA . LEU A 1 426 ? 17.335 -14.990 -2.529 1.00 88.00 426 LEU A CA 1
ATOM 3227 C C . LEU A 1 426 ? 18.644 -15.755 -2.744 1.00 88.00 426 LEU A C 1
ATOM 3229 O O . LEU A 1 426 ? 18.802 -16.906 -2.330 1.00 88.00 426 LEU A O 1
ATOM 3233 N N . LEU A 1 427 ? 19.597 -15.098 -3.400 1.00 83.81 427 LEU A N 1
ATOM 3234 C CA . LEU A 1 427 ? 20.980 -15.548 -3.500 1.00 83.81 427 LEU A CA 1
ATOM 3235 C C . LEU A 1 427 ? 21.829 -14.743 -2.522 1.00 83.81 427 LEU A C 1
ATOM 3237 O O . LEU A 1 427 ? 21.777 -13.516 -2.532 1.00 83.81 427 LEU A O 1
ATOM 3241 N N . PHE A 1 428 ? 22.623 -15.432 -1.711 1.00 79.12 428 PHE A N 1
ATOM 3242 C CA . PHE A 1 428 ? 23.676 -14.807 -0.921 1.00 79.12 428 PHE A CA 1
ATOM 3243 C C . PHE A 1 428 ? 24.942 -14.669 -1.768 1.00 79.12 428 PHE A C 1
ATOM 3245 O O . PHE A 1 428 ? 25.347 -15.626 -2.433 1.00 79.12 428 PHE A O 1
ATOM 3252 N N . ILE A 1 429 ? 25.563 -13.491 -1.737 1.00 71.69 429 ILE A N 1
ATOM 3253 C CA . ILE A 1 429 ? 26.875 -13.237 -2.333 1.00 71.69 429 ILE A CA 1
ATOM 3254 C C . ILE A 1 429 ? 27.829 -12.859 -1.187 1.00 71.69 429 ILE A C 1
ATOM 3256 O O . ILE A 1 429 ? 27.640 -11.797 -0.584 1.00 71.69 429 ILE A O 1
ATOM 3260 N N . PRO A 1 430 ? 28.825 -13.708 -0.860 1.00 66.75 430 PRO A N 1
ATOM 3261 C CA . PRO A 1 430 ? 29.887 -13.361 0.083 1.00 66.75 430 PRO A CA 1
ATOM 3262 C C . PRO A 1 430 ? 30.680 -12.142 -0.401 1.00 66.75 430 PRO A C 1
ATOM 3264 O O . PRO A 1 430 ? 30.834 -11.945 -1.609 1.00 66.75 430 PRO A O 1
ATOM 3267 N N . SER A 1 431 ? 31.212 -11.342 0.525 1.00 63.22 431 SER A N 1
ATOM 3268 C CA . SER A 1 431 ? 32.121 -10.252 0.157 1.00 63.22 431 SER A CA 1
ATOM 3269 C C . SER A 1 431 ? 33.449 -10.814 -0.383 1.00 63.22 431 SER A C 1
ATOM 3271 O O . SER A 1 431 ? 33.946 -11.793 0.179 1.00 63.22 431 SER A O 1
ATOM 3273 N N . PRO A 1 432 ? 34.042 -10.231 -1.446 1.00 53.22 432 PRO A N 1
ATOM 3274 C CA . PRO A 1 432 ? 35.316 -10.702 -1.998 1.00 53.22 432 PRO A CA 1
ATOM 3275 C C . PRO A 1 432 ? 36.504 -10.557 -1.030 1.00 53.22 432 PRO A C 1
ATOM 3277 O O . PRO A 1 432 ? 37.459 -11.315 -1.153 1.00 53.22 432 PRO A O 1
ATOM 3280 N N . ASP A 1 433 ? 36.421 -9.653 -0.047 1.00 49.41 433 ASP A N 1
ATOM 3281 C CA . ASP A 1 433 ? 37.476 -9.394 0.948 1.00 49.41 433 ASP A CA 1
ATOM 3282 C C . ASP A 1 433 ? 37.396 -10.326 2.180 1.00 49.41 433 ASP A C 1
ATOM 3284 O O . ASP A 1 433 ? 37.887 -9.993 3.257 1.00 49.41 433 ASP A O 1
ATOM 3288 N N . ALA A 1 434 ? 36.762 -11.496 2.061 1.00 46.03 434 ALA A N 1
ATOM 3289 C CA . ALA A 1 434 ? 36.789 -12.537 3.092 1.00 46.03 434 ALA A CA 1
ATOM 3290 C C . ALA A 1 434 ? 38.124 -13.316 3.059 1.00 46.03 434 ALA A C 1
ATOM 3292 O O . ALA A 1 434 ? 38.148 -14.527 2.828 1.00 46.03 434 ALA A O 1
ATOM 3293 N N . SER A 1 435 ? 39.242 -12.607 3.241 1.00 41.75 435 SER A N 1
ATOM 3294 C CA . SER A 1 435 ? 40.584 -13.188 3.343 1.00 41.75 435 SER A CA 1
ATOM 3295 C C . SER A 1 435 ? 40.735 -14.015 4.619 1.00 41.75 435 SER A C 1
ATOM 3297 O O . SER A 1 435 ? 40.290 -13.613 5.690 1.00 41.75 435 SER A O 1
ATOM 3299 N N . THR A 1 436 ? 41.406 -15.160 4.508 1.00 44.41 436 THR A N 1
ATOM 3300 C CA . THR A 1 436 ? 41.699 -16.092 5.612 1.00 44.41 436 THR A CA 1
ATOM 3301 C C . THR A 1 436 ? 42.950 -15.725 6.421 1.00 44.41 436 THR A C 1
ATOM 3303 O O . THR A 1 436 ? 43.483 -16.579 7.123 1.00 44.41 436 THR A O 1
ATOM 3306 N N . ASP A 1 437 ? 43.436 -14.490 6.304 1.00 43.16 437 ASP A N 1
ATOM 3307 C CA . ASP A 1 437 ? 44.638 -14.012 6.991 1.00 43.16 437 ASP A CA 1
ATOM 3308 C C . ASP A 1 437 ? 44.259 -13.357 8.330 1.00 43.16 437 ASP A C 1
ATOM 3310 O O . ASP A 1 437 ? 43.292 -12.600 8.404 1.00 43.16 437 ASP A O 1
ATOM 3314 N N . GLU A 1 438 ? 45.012 -13.653 9.396 1.00 45.59 438 GLU A N 1
ATOM 3315 C CA . GLU A 1 438 ? 44.672 -13.302 10.791 1.00 45.59 438 GLU A CA 1
ATOM 3316 C C . GLU A 1 438 ? 44.837 -11.801 11.148 1.00 45.59 438 GLU A C 1
ATOM 3318 O O . GLU A 1 438 ? 44.650 -11.413 12.302 1.00 45.59 438 GLU A O 1
ATOM 3323 N N . ASP A 1 439 ? 45.138 -10.935 10.174 1.00 45.72 439 ASP A N 1
ATOM 3324 C CA . ASP A 1 439 ? 45.375 -9.497 10.374 1.00 45.72 439 ASP A CA 1
ATOM 3325 C C . ASP A 1 439 ? 44.071 -8.675 10.473 1.00 45.72 439 ASP A C 1
ATOM 3327 O O . ASP A 1 439 ? 43.616 -8.058 9.509 1.00 45.72 439 ASP A O 1
ATOM 3331 N N . GLU A 1 440 ? 43.491 -8.663 11.679 1.00 45.78 440 GLU A N 1
ATOM 3332 C CA . GLU A 1 440 ? 42.748 -7.577 12.368 1.00 45.78 440 GLU A CA 1
ATOM 3333 C C . GLU A 1 440 ? 41.744 -6.682 11.587 1.00 45.78 440 GLU A C 1
ATOM 3335 O O . GLU A 1 440 ? 41.336 -5.619 12.063 1.00 45.78 440 GLU A O 1
ATOM 3340 N N . LYS A 1 441 ? 41.264 -7.092 10.409 1.00 41.78 441 LYS A N 1
ATOM 3341 C CA . LYS A 1 441 ? 40.284 -6.339 9.613 1.00 41.78 441 LYS A CA 1
ATOM 3342 C C . LYS A 1 441 ? 38.932 -7.043 9.622 1.00 41.78 441 LYS A C 1
ATOM 3344 O O . LYS A 1 441 ? 38.783 -8.137 9.087 1.00 41.78 441 LYS A O 1
ATOM 3349 N N . ALA A 1 442 ? 37.928 -6.403 10.227 1.00 42.78 442 ALA A N 1
ATOM 3350 C CA . ALA A 1 442 ? 36.586 -6.972 10.345 1.00 42.78 442 ALA A CA 1
ATOM 3351 C C . ALA A 1 442 ? 36.029 -7.386 8.961 1.00 42.78 442 ALA A C 1
ATOM 3353 O O . ALA A 1 442 ? 35.999 -6.548 8.051 1.00 42.78 442 ALA A O 1
ATOM 3354 N N . PRO A 1 443 ? 35.581 -8.645 8.779 1.00 44.50 443 PRO A N 1
ATOM 3355 C CA . PRO A 1 443 ? 35.158 -9.144 7.477 1.00 44.50 443 PRO A CA 1
ATOM 3356 C C . PRO A 1 443 ? 33.931 -8.377 6.981 1.00 44.50 443 PRO A C 1
ATOM 3358 O O . PRO A 1 443 ? 32.926 -8.253 7.688 1.00 44.50 443 PRO A O 1
ATOM 3361 N N . GLN A 1 444 ? 33.998 -7.870 5.748 1.00 49.16 444 GLN A N 1
ATOM 3362 C CA . GLN A 1 444 ? 32.875 -7.145 5.159 1.00 49.16 444 GLN A CA 1
ATOM 3363 C C . GLN A 1 444 ? 31.656 -8.077 5.003 1.00 49.16 444 GLN A C 1
ATOM 3365 O O . GLN A 1 444 ? 31.793 -9.176 4.457 1.00 49.16 444 GLN A O 1
ATOM 3370 N N . PRO A 1 445 ? 30.455 -7.660 5.442 1.00 56.91 445 PRO A N 1
ATOM 3371 C CA . PRO A 1 445 ? 29.271 -8.509 5.401 1.00 56.91 445 PRO A CA 1
ATOM 3372 C C . PRO A 1 445 ? 28.845 -8.806 3.957 1.00 56.91 445 PRO A C 1
ATOM 3374 O O . PRO A 1 445 ? 28.697 -7.897 3.140 1.00 56.91 445 PRO A O 1
ATOM 3377 N N . GLY A 1 446 ? 28.587 -10.082 3.653 1.00 62.00 446 GLY A N 1
ATOM 3378 C CA . GLY A 1 446 ? 27.948 -10.472 2.394 1.00 62.00 446 GLY A CA 1
ATOM 3379 C C . GLY A 1 446 ? 26.512 -9.943 2.295 1.00 62.00 446 GLY A C 1
ATOM 3380 O O . GLY A 1 446 ? 25.920 -9.529 3.294 1.00 62.00 446 GLY A O 1
ATOM 3381 N N . ALA A 1 447 ? 25.938 -9.959 1.092 1.00 73.00 447 ALA A N 1
ATOM 3382 C CA . ALA A 1 447 ? 24.626 -9.364 0.827 1.00 73.00 447 ALA A CA 1
ATOM 3383 C C . ALA A 1 447 ? 23.697 -10.291 0.029 1.00 73.00 447 ALA A C 1
ATOM 3385 O O . ALA A 1 447 ? 24.139 -11.127 -0.767 1.00 73.00 447 ALA A O 1
ATOM 3386 N N . TYR A 1 448 ? 22.391 -10.121 0.243 1.00 80.12 448 TYR A N 1
ATOM 3387 C CA . TYR A 1 448 ? 21.348 -10.848 -0.481 1.00 80.12 448 TYR A CA 1
ATOM 3388 C C . TYR A 1 448 ? 20.931 -10.127 -1.766 1.00 80.12 448 TYR A C 1
ATOM 3390 O O . TYR A 1 448 ? 20.831 -8.904 -1.811 1.00 80.12 448 TYR A O 1
ATOM 3398 N N . TYR A 1 449 ? 20.646 -10.899 -2.813 1.00 83.56 449 TYR A N 1
ATOM 3399 C CA . TYR A 1 449 ? 20.181 -10.388 -4.101 1.00 83.56 449 TYR A CA 1
ATOM 3400 C C . TYR A 1 449 ? 19.106 -11.294 -4.700 1.00 83.56 449 TYR A C 1
ATOM 3402 O O . TYR A 1 449 ? 19.161 -12.524 -4.600 1.00 83.56 449 TYR A O 1
ATOM 3410 N N . LEU A 1 450 ? 18.152 -10.690 -5.405 1.00 86.75 450 LEU A N 1
ATOM 3411 C CA . LEU A 1 450 ? 17.259 -11.402 -6.305 1.00 86.75 450 LEU A CA 1
ATOM 3412 C C . LEU A 1 450 ? 17.977 -11.657 -7.625 1.00 86.75 450 LEU A C 1
ATOM 3414 O O . LEU A 1 450 ? 18.541 -10.759 -8.260 1.00 86.75 450 LEU A O 1
ATOM 3418 N N . ARG A 1 451 ? 17.924 -12.909 -8.078 1.00 79.75 451 ARG A N 1
ATOM 3419 C CA . ARG A 1 451 ? 18.501 -13.288 -9.363 1.00 79.75 451 ARG A CA 1
ATOM 3420 C C . ARG A 1 451 ? 17.729 -12.609 -10.495 1.00 79.75 451 ARG A C 1
ATOM 3422 O O . ARG A 1 451 ? 16.525 -12.818 -10.637 1.00 79.75 451 ARG A O 1
ATOM 3429 N N . VAL A 1 452 ? 18.422 -11.874 -11.364 1.00 74.38 452 VAL A N 1
ATOM 3430 C CA . VAL A 1 452 ? 17.842 -11.447 -12.646 1.00 74.38 452 VAL A CA 1
ATOM 3431 C C . VAL A 1 452 ? 17.438 -12.710 -13.425 1.00 74.38 452 VAL A C 1
ATOM 3433 O O . VAL A 1 452 ? 18.278 -13.604 -13.588 1.00 74.38 452 VAL A O 1
ATOM 3436 N N . PRO A 1 453 ? 16.183 -12.839 -13.897 1.00 63.75 453 PRO A N 1
ATOM 3437 C CA . PRO A 1 453 ? 15.758 -14.028 -14.622 1.00 63.75 453 PRO A CA 1
ATOM 3438 C C . PRO A 1 453 ? 16.621 -14.208 -15.867 1.00 63.75 453 PRO A C 1
ATOM 3440 O O . PRO A 1 453 ? 16.832 -13.261 -16.628 1.00 63.75 453 PRO A O 1
ATOM 3443 N N . GLY A 1 454 ? 17.099 -15.433 -16.096 1.00 56.41 454 GLY A N 1
ATOM 3444 C CA . GLY A 1 454 ? 17.854 -15.759 -17.302 1.00 56.41 454 GLY A CA 1
ATOM 3445 C C . GLY A 1 454 ? 17.037 -15.384 -18.535 1.00 56.41 454 GLY A C 1
ATOM 3446 O O . GLY A 1 454 ? 15.960 -15.938 -18.766 1.00 56.41 454 GLY A O 1
ATOM 3447 N N . VAL A 1 455 ? 17.516 -14.407 -19.309 1.00 51.53 455 VAL A N 1
ATOM 3448 C CA . VAL A 1 455 ? 16.755 -13.886 -20.444 1.00 51.53 455 VAL A CA 1
ATOM 3449 C C . VAL A 1 455 ? 16.545 -15.025 -21.441 1.00 51.53 455 VAL A C 1
ATOM 3451 O O . VAL A 1 455 ? 17.514 -15.561 -21.980 1.00 51.53 455 VAL A O 1
ATOM 3454 N N . LYS A 1 456 ? 15.284 -15.331 -21.784 1.00 54.19 456 LYS A N 1
ATOM 3455 C CA . LYS A 1 456 ? 14.912 -16.320 -22.823 1.00 54.19 456 LYS A CA 1
ATOM 3456 C C . LYS A 1 456 ? 15.483 -16.010 -24.224 1.00 54.19 456 LYS A C 1
ATOM 3458 O O . LYS A 1 456 ? 15.231 -16.752 -25.168 1.00 54.19 456 LYS A O 1
ATOM 3463 N N . ARG A 1 457 ? 16.293 -14.950 -24.360 1.00 52.91 457 ARG A N 1
ATOM 3464 C CA . ARG A 1 457 ? 17.179 -14.671 -25.497 1.00 52.91 457 ARG A CA 1
ATOM 3465 C C . ARG A 1 457 ? 17.982 -15.897 -25.911 1.00 52.91 457 ARG A C 1
ATOM 3467 O O . ARG A 1 457 ? 18.069 -16.119 -27.105 1.00 52.91 457 ARG A O 1
ATOM 3474 N N . GLN A 1 458 ? 18.510 -16.709 -24.991 1.00 56.91 458 GLN A N 1
ATOM 3475 C CA . GLN A 1 458 ? 19.252 -17.910 -25.400 1.00 56.91 458 GLN A CA 1
ATOM 3476 C C . GLN A 1 458 ? 18.349 -18.916 -26.133 1.00 56.91 458 GLN A C 1
ATOM 3478 O O . GLN A 1 458 ? 18.757 -19.464 -27.149 1.00 56.91 458 GLN A O 1
ATOM 3483 N N . THR A 1 459 ? 17.097 -19.091 -25.697 1.00 62.91 459 THR A N 1
ATOM 3484 C CA . THR A 1 459 ? 16.104 -19.909 -26.411 1.00 62.91 459 THR A CA 1
ATOM 3485 C C . THR A 1 459 ? 15.705 -19.280 -27.746 1.00 62.91 459 THR A C 1
ATOM 3487 O O . THR A 1 459 ? 15.660 -19.983 -28.743 1.00 62.91 459 THR A O 1
ATOM 3490 N N . PHE A 1 460 ? 15.459 -17.967 -27.802 1.00 67.62 460 PHE A N 1
ATOM 3491 C CA . PHE A 1 460 ? 15.064 -17.289 -29.045 1.00 67.62 460 PHE A CA 1
ATOM 3492 C C . PHE A 1 460 ? 16.195 -17.259 -30.087 1.00 67.62 460 PHE A C 1
ATOM 3494 O O . PHE A 1 460 ? 15.951 -17.498 -31.264 1.00 67.62 460 PHE A O 1
ATOM 3501 N N . VAL A 1 461 ? 17.438 -17.023 -29.654 1.00 73.38 461 VAL A N 1
ATOM 3502 C CA . VAL A 1 461 ? 18.636 -17.105 -30.501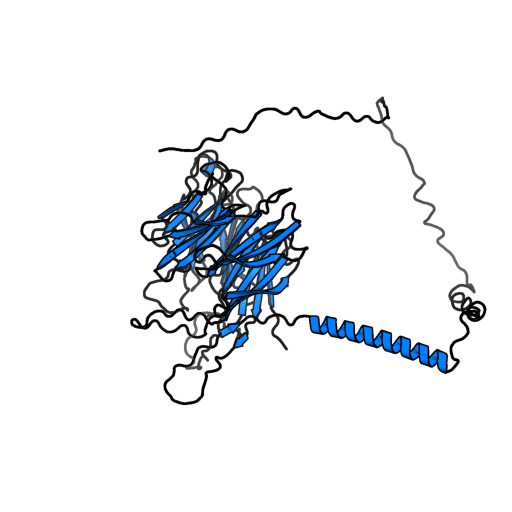 1.00 73.38 461 VAL A CA 1
ATOM 3503 C C . VAL A 1 461 ? 18.876 -18.546 -30.936 1.00 73.38 461 VAL A C 1
ATOM 3505 O O . VAL A 1 461 ? 19.102 -18.762 -32.117 1.00 73.38 461 VAL A O 1
ATOM 3508 N N . SER A 1 462 ? 18.763 -19.530 -30.036 1.00 79.38 462 SER A N 1
ATOM 3509 C CA . SER A 1 462 ? 18.894 -20.951 -30.389 1.00 79.38 462 SER A CA 1
ATOM 3510 C C . SER A 1 462 ? 17.852 -21.372 -31.430 1.00 79.38 462 SER A C 1
ATOM 3512 O O . SER A 1 462 ? 18.225 -21.839 -32.497 1.00 79.38 462 SER A O 1
ATOM 3514 N N . VAL A 1 463 ? 16.564 -21.093 -31.195 1.00 86.94 463 VAL A N 1
ATOM 3515 C CA . VAL A 1 463 ? 15.472 -21.391 -32.141 1.00 86.94 463 VAL A CA 1
ATOM 3516 C C . VAL A 1 463 ? 15.658 -20.653 -33.469 1.00 86.94 463 VAL A C 1
ATOM 3518 O O . VAL A 1 463 ? 15.491 -21.259 -34.523 1.00 86.94 463 VAL A O 1
ATOM 3521 N N . GLY A 1 464 ? 16.045 -19.374 -33.447 1.00 88.69 464 GLY A N 1
ATOM 3522 C CA . GLY A 1 464 ? 16.322 -18.607 -34.665 1.00 88.69 464 GLY A CA 1
ATOM 3523 C C . GLY A 1 464 ? 17.499 -19.172 -35.465 1.00 88.69 464 GLY A C 1
ATOM 3524 O O . GLY A 1 464 ? 17.407 -19.312 -36.681 1.00 88.69 464 GLY A O 1
ATOM 3525 N N . LEU A 1 465 ? 18.582 -19.559 -34.789 1.00 91.25 465 LEU A N 1
ATOM 3526 C CA . LEU A 1 465 ? 19.780 -20.126 -35.411 1.00 91.25 465 LEU A CA 1
ATOM 3527 C C . LEU A 1 465 ? 19.522 -21.556 -35.921 1.00 91.25 465 LEU A C 1
ATOM 3529 O O . LEU A 1 465 ? 19.986 -21.905 -37.004 1.00 91.25 465 LEU A O 1
ATOM 3533 N N . SER A 1 466 ? 18.695 -22.344 -35.223 1.00 91.25 466 SER A N 1
ATOM 3534 C CA . SER A 1 466 ? 18.164 -23.621 -35.718 1.00 91.25 466 SER A CA 1
ATOM 3535 C C . SER A 1 466 ? 17.285 -23.443 -36.959 1.00 91.25 466 SER A C 1
ATOM 3537 O O . SER A 1 466 ? 17.440 -24.196 -37.915 1.00 91.25 466 SER A O 1
ATOM 3539 N N . LEU A 1 467 ? 16.399 -22.440 -36.990 1.00 95.12 467 LEU A N 1
ATOM 3540 C CA . LEU A 1 467 ? 15.550 -22.156 -38.153 1.00 95.12 467 LEU A CA 1
ATOM 3541 C C . LEU A 1 467 ? 16.393 -21.768 -39.379 1.00 95.12 467 LEU A C 1
ATOM 3543 O O . LEU A 1 467 ? 16.177 -22.296 -40.468 1.00 95.12 467 LEU A O 1
ATOM 3547 N N . VAL A 1 468 ? 17.393 -20.899 -39.193 1.00 95.12 468 VAL A N 1
ATOM 3548 C CA . VAL A 1 468 ? 18.350 -20.527 -40.249 1.00 95.12 468 VAL A CA 1
ATOM 3549 C C . VAL A 1 468 ? 19.122 -21.753 -40.746 1.00 95.12 468 VAL A C 1
ATOM 3551 O O . VAL A 1 468 ? 19.240 -21.941 -41.955 1.00 95.12 468 VAL A O 1
ATOM 3554 N N . LEU A 1 469 ? 19.589 -22.626 -39.846 1.00 95.44 469 LEU A N 1
ATOM 3555 C CA . LEU A 1 469 ? 20.285 -23.863 -40.215 1.00 95.44 469 LEU A CA 1
ATOM 3556 C C . LEU A 1 469 ? 19.398 -24.804 -41.049 1.00 95.44 469 LEU A C 1
ATOM 3558 O O . LEU A 1 469 ? 19.865 -25.348 -42.049 1.00 95.44 469 LEU A O 1
ATOM 3562 N N . VAL A 1 470 ? 18.120 -24.962 -40.682 1.00 96.00 470 VAL A N 1
ATOM 3563 C CA . VAL A 1 470 ? 17.143 -25.764 -41.442 1.00 96.00 470 VAL A CA 1
ATOM 3564 C C . VAL A 1 470 ? 16.928 -25.195 -42.848 1.00 96.00 470 VAL A C 1
ATOM 3566 O O . VAL A 1 470 ? 16.927 -25.956 -43.814 1.00 96.00 470 VAL A O 1
ATOM 3569 N N . ILE A 1 471 ? 16.817 -23.870 -42.991 1.00 95.69 471 ILE A N 1
ATOM 3570 C CA . ILE A 1 471 ? 16.679 -23.208 -44.301 1.00 95.69 471 ILE A CA 1
ATOM 3571 C C . ILE A 1 471 ? 17.933 -23.426 -45.163 1.00 95.69 471 ILE A C 1
ATOM 3573 O O . ILE A 1 471 ? 17.819 -23.785 -46.335 1.00 95.69 471 ILE A O 1
ATOM 3577 N N . VAL A 1 472 ? 19.133 -23.273 -44.591 1.00 95.75 472 VAL A N 1
ATOM 3578 C CA . VAL A 1 472 ? 20.402 -23.502 -45.307 1.00 95.75 472 VAL A CA 1
ATOM 3579 C C . VAL A 1 472 ? 20.538 -24.961 -45.756 1.00 95.75 472 VAL A C 1
ATOM 3581 O O . VAL A 1 472 ? 20.922 -25.212 -46.898 1.00 95.75 472 VAL A O 1
ATOM 3584 N N . LEU A 1 473 ? 20.173 -25.925 -44.902 1.00 94.06 473 LEU A N 1
ATOM 3585 C CA . LEU A 1 473 ? 20.153 -27.349 -45.254 1.00 94.06 473 LEU A CA 1
ATOM 3586 C C . LEU A 1 473 ? 19.150 -27.655 -46.372 1.00 94.06 473 LEU A C 1
ATOM 3588 O O . LEU A 1 473 ? 19.493 -28.393 -47.293 1.00 94.06 473 LEU A O 1
ATOM 3592 N N . ALA A 1 474 ? 17.951 -27.065 -46.339 1.00 93.00 474 ALA A N 1
ATOM 3593 C CA . ALA A 1 474 ? 16.951 -27.241 -47.391 1.00 93.00 474 ALA A CA 1
ATOM 3594 C C . ALA A 1 474 ? 17.449 -26.723 -48.754 1.00 93.00 474 ALA A C 1
ATOM 3596 O O . ALA A 1 474 ? 17.340 -27.432 -49.755 1.00 93.00 474 ALA A O 1
ATOM 3597 N N . ILE A 1 475 ? 18.072 -25.538 -48.788 1.00 93.50 475 ILE A N 1
ATOM 3598 C CA . ILE A 1 475 ? 18.668 -24.969 -50.010 1.00 93.50 475 ILE A CA 1
ATOM 3599 C C . ILE A 1 475 ? 19.830 -25.842 -50.506 1.00 93.50 475 ILE A C 1
ATOM 3601 O O . ILE A 1 475 ? 19.901 -26.165 -51.691 1.00 93.50 475 ILE A O 1
ATOM 3605 N N . ALA A 1 476 ? 20.724 -26.282 -49.614 1.00 89.81 476 ALA A N 1
ATOM 3606 C CA . ALA A 1 476 ? 21.828 -27.169 -49.982 1.00 89.81 476 ALA A CA 1
ATOM 3607 C C . ALA A 1 476 ? 21.321 -28.507 -50.553 1.00 89.81 476 ALA A C 1
ATOM 3609 O O . ALA A 1 476 ? 21.850 -28.995 -51.553 1.00 89.81 476 ALA A O 1
ATOM 3610 N N . MET A 1 477 ? 20.263 -29.072 -49.967 1.00 87.88 477 MET A N 1
ATOM 3611 C CA . MET A 1 477 ? 19.631 -30.305 -50.435 1.00 87.88 477 MET A CA 1
ATOM 3612 C C . MET A 1 477 ? 18.969 -30.115 -51.808 1.00 87.88 477 MET A C 1
ATOM 3614 O O . MET A 1 477 ? 19.178 -30.946 -52.691 1.00 87.88 477 MET A O 1
ATOM 3618 N N . GLN A 1 478 ? 18.268 -28.997 -52.037 1.00 86.88 478 GLN A N 1
ATOM 3619 C CA . GLN A 1 478 ? 17.754 -28.624 -53.362 1.00 86.88 478 GLN A CA 1
ATOM 3620 C C . GLN A 1 478 ? 18.885 -28.535 -54.398 1.00 86.88 478 GLN A C 1
ATOM 3622 O O . GLN A 1 478 ? 18.793 -29.165 -55.448 1.00 86.88 478 GLN A O 1
ATOM 3627 N N . VAL A 1 479 ? 19.989 -27.840 -54.095 1.00 86.19 479 VAL A N 1
ATOM 3628 C CA . VAL A 1 479 ? 21.152 -27.728 -55.000 1.00 86.19 479 VAL A CA 1
ATOM 3629 C C . VAL A 1 479 ? 21.772 -29.097 -55.313 1.00 86.19 479 VAL A C 1
ATOM 3631 O O . VAL A 1 479 ? 22.158 -29.346 -56.457 1.00 86.19 479 VAL A O 1
ATOM 3634 N N . VAL A 1 480 ? 21.844 -30.010 -54.338 1.00 84.75 480 VAL A N 1
ATOM 3635 C CA . VAL A 1 480 ? 22.317 -31.389 -54.563 1.00 84.75 480 VAL A CA 1
ATOM 3636 C C . VAL A 1 480 ? 21.357 -32.174 -55.462 1.00 84.75 480 VAL A C 1
ATOM 3638 O O . VAL A 1 480 ? 21.831 -32.875 -56.358 1.00 84.75 480 VAL A O 1
ATOM 3641 N N . PHE A 1 481 ? 20.038 -32.034 -55.288 1.00 79.88 481 PHE A N 1
ATOM 3642 C CA . PHE A 1 481 ? 19.049 -32.661 -56.173 1.00 79.88 481 PHE A CA 1
ATOM 3643 C C . PHE A 1 481 ? 19.097 -32.101 -57.603 1.00 79.88 481 PHE A C 1
ATOM 3645 O O . PHE A 1 481 ? 19.083 -32.900 -58.539 1.00 79.88 481 PHE A O 1
ATOM 3652 N N . VAL A 1 482 ? 19.262 -30.779 -57.787 1.00 78.62 482 VAL A N 1
ATOM 3653 C CA . VAL A 1 482 ? 19.525 -30.170 -59.111 1.00 78.62 482 VAL A CA 1
ATOM 3654 C C . VAL A 1 482 ? 20.758 -30.823 -59.745 1.00 78.62 482 VAL A C 1
ATOM 3656 O O . VAL A 1 482 ? 20.691 -31.354 -60.850 1.00 78.62 482 VAL A O 1
ATOM 3659 N N . ARG A 1 483 ? 21.897 -30.824 -59.035 1.00 75.62 483 ARG A N 1
ATOM 3660 C CA . ARG A 1 483 ? 23.183 -31.294 -59.585 1.00 75.62 483 ARG A CA 1
ATOM 3661 C C . ARG A 1 483 ? 23.245 -32.790 -59.871 1.00 75.62 483 ARG A C 1
ATOM 3663 O O . ARG A 1 483 ? 24.007 -33.188 -60.745 1.00 75.62 483 ARG A O 1
ATOM 3670 N N . ARG A 1 484 ? 22.500 -33.617 -59.134 1.00 76.12 484 ARG A N 1
ATOM 3671 C CA . ARG A 1 484 ? 22.431 -35.070 -59.364 1.00 76.12 484 ARG A CA 1
ATOM 3672 C C . ARG A 1 484 ? 21.380 -35.475 -60.404 1.00 76.12 484 ARG A C 1
ATOM 3674 O O . ARG A 1 484 ? 21.161 -36.667 -60.577 1.00 76.12 484 ARG A O 1
ATOM 3681 N N . GLY A 1 485 ? 20.735 -34.518 -61.080 1.00 61.56 485 GLY A N 1
ATOM 3682 C CA . GLY A 1 485 ? 19.681 -34.799 -62.061 1.00 61.56 485 GLY A CA 1
ATOM 3683 C C . GLY A 1 485 ? 18.397 -35.361 -61.439 1.00 61.56 485 GLY A C 1
ATOM 3684 O O . GLY A 1 485 ? 17.601 -35.976 -62.134 1.00 61.56 485 GLY A O 1
ATOM 3685 N N . GLY A 1 486 ? 18.202 -35.172 -60.129 1.00 58.41 486 GLY A N 1
ATOM 3686 C CA . GLY A 1 486 ? 17.032 -35.653 -59.386 1.00 58.41 486 GLY A CA 1
ATOM 3687 C C . GLY A 1 486 ? 15.839 -34.695 -59.410 1.00 58.41 486 GLY A C 1
ATOM 3688 O O . GLY A 1 486 ? 14.826 -34.975 -58.777 1.00 58.41 486 GLY A O 1
ATOM 3689 N N . LEU A 1 487 ? 15.956 -33.562 -60.106 1.00 50.41 487 LEU A N 1
ATOM 3690 C CA . LEU A 1 487 ? 14.844 -32.658 -60.370 1.00 50.41 487 LEU A CA 1
ATOM 3691 C C . LEU A 1 487 ? 14.232 -32.988 -61.730 1.00 50.41 487 LEU A C 1
ATOM 3693 O O . LEU A 1 487 ? 14.774 -32.631 -62.774 1.00 50.41 487 LEU A O 1
ATOM 3697 N N . ILE A 1 488 ? 13.078 -33.653 -61.676 1.00 55.34 488 ILE A N 1
ATOM 3698 C CA . ILE A 1 488 ? 12.099 -33.683 -62.766 1.00 55.34 488 ILE A CA 1
ATOM 3699 C C . ILE A 1 488 ? 11.807 -32.225 -63.154 1.00 55.34 488 ILE A C 1
ATOM 3701 O O . ILE A 1 488 ? 11.696 -31.367 -62.270 1.00 55.34 488 ILE A O 1
ATOM 3705 N N . ASN A 1 489 ? 11.709 -31.926 -64.453 1.00 49.47 489 ASN A N 1
ATOM 3706 C CA . ASN A 1 489 ? 11.405 -30.570 -64.903 1.00 49.47 489 ASN A CA 1
ATOM 3707 C C . ASN A 1 489 ? 10.089 -30.092 -64.279 1.00 49.47 489 ASN A C 1
ATOM 3709 O O . ASN A 1 489 ? 9.085 -30.798 -64.299 1.00 49.47 489 ASN A O 1
ATOM 3713 N N . LEU A 1 490 ? 10.061 -28.841 -63.814 1.00 50.91 490 LEU A N 1
ATOM 3714 C CA . LEU A 1 490 ? 8.841 -28.197 -63.307 1.00 50.91 490 LEU A CA 1
ATOM 3715 C C . LEU A 1 490 ? 7.745 -28.008 -64.380 1.00 50.91 490 LEU A C 1
ATOM 3717 O O . LEU A 1 490 ? 6.643 -27.587 -64.045 1.00 50.91 490 LEU A O 1
ATOM 3721 N N . ASN A 1 491 ? 8.028 -28.365 -65.637 1.00 49.81 491 ASN A N 1
ATOM 3722 C CA . ASN A 1 491 ? 7.052 -28.439 -66.725 1.00 49.81 491 ASN A CA 1
ATOM 3723 C C . ASN A 1 491 ? 6.333 -29.803 -66.820 1.00 49.81 491 ASN A C 1
ATOM 3725 O O . ASN A 1 491 ? 5.255 -29.846 -67.399 1.00 49.81 491 ASN A O 1
ATOM 3729 N N . ASP A 1 492 ? 6.860 -30.883 -66.225 1.00 47.94 492 ASP A N 1
ATOM 3730 C CA . ASP A 1 492 ? 6.281 -32.243 -66.307 1.00 47.94 492 ASP A CA 1
ATOM 3731 C C . ASP A 1 492 ? 5.312 -32.550 -65.139 1.00 47.94 492 ASP A C 1
ATOM 3733 O O . ASP A 1 492 ? 4.969 -33.700 -64.851 1.00 47.94 492 ASP A O 1
ATOM 3737 N N . TRP A 1 493 ? 4.855 -31.515 -64.424 1.00 48.44 493 TRP A N 1
ATOM 3738 C CA . TRP A 1 493 ? 3.972 -31.660 -63.256 1.00 48.44 493 TRP A CA 1
ATOM 3739 C C . TRP A 1 493 ? 2.541 -32.110 -63.609 1.00 48.44 493 TRP A C 1
ATOM 3741 O O . TRP A 1 493 ? 1.790 -32.486 -62.712 1.00 48.44 493 TRP A O 1
ATOM 3751 N N . SER A 1 494 ? 2.159 -32.121 -64.893 1.00 51.38 494 SER A N 1
ATOM 3752 C CA . SER A 1 494 ? 0.916 -32.751 -65.366 1.00 51.38 494 SER A CA 1
ATOM 3753 C C . SER A 1 494 ? 0.953 -34.277 -65.253 1.00 51.38 494 SER A C 1
ATOM 3755 O O . SER A 1 494 ? -0.057 -34.902 -64.927 1.00 51.38 494 SER A O 1
ATOM 3757 N N . ASP A 1 495 ? 2.126 -34.871 -65.470 1.00 49.09 495 ASP A N 1
ATOM 3758 C CA . ASP A 1 495 ? 2.262 -36.309 -65.709 1.00 49.09 495 ASP A CA 1
ATOM 3759 C C . ASP A 1 495 ? 2.668 -37.048 -64.421 1.00 49.09 495 ASP A C 1
ATOM 3761 O O . ASP A 1 495 ? 2.309 -38.206 -64.216 1.00 49.09 495 ASP A O 1
ATOM 3765 N N . ALA A 1 496 ? 3.316 -36.350 -63.480 1.00 49.62 496 ALA A N 1
ATOM 3766 C CA . ALA A 1 496 ? 3.694 -36.888 -62.170 1.00 49.62 496 ALA A CA 1
ATOM 3767 C C . ALA A 1 496 ? 2.543 -36.961 -61.135 1.00 49.62 496 ALA A C 1
ATOM 3769 O O . ALA A 1 496 ? 2.720 -37.550 -60.069 1.00 49.62 496 ALA A O 1
ATOM 3770 N N . VAL A 1 497 ? 1.367 -36.379 -61.414 1.00 50.38 497 VAL A N 1
ATOM 3771 C CA . VAL A 1 497 ? 0.209 -36.356 -60.483 1.00 50.38 497 VAL A CA 1
ATOM 3772 C C . VAL A 1 497 ? -0.766 -37.531 -60.714 1.00 50.38 497 VAL A C 1
ATOM 3774 O O . VAL A 1 497 ? -1.594 -37.855 -59.854 1.00 50.38 497 VAL A O 1
ATOM 3777 N N . SER A 1 498 ? -0.612 -38.256 -61.825 1.00 47.91 498 SER A N 1
ATOM 3778 C CA . SER A 1 498 ? -1.371 -39.474 -62.139 1.00 47.91 498 SER A CA 1
ATOM 3779 C C . SER A 1 498 ? -0.464 -40.708 -61.989 1.00 47.91 498 SER A C 1
ATOM 3781 O O . SER A 1 498 ? 0.093 -41.158 -62.987 1.00 47.91 498 SER A O 1
ATOM 3783 N N . PRO A 1 499 ? -0.283 -41.267 -60.768 1.00 44.31 499 PRO A N 1
ATOM 3784 C CA . PRO A 1 499 ? -1.417 -41.769 -59.992 1.00 44.31 499 PRO A CA 1
ATOM 3785 C C . PRO A 1 499 ? -1.289 -41.577 -58.462 1.00 44.31 499 PRO A C 1
ATOM 3787 O O . PRO A 1 499 ? -0.881 -42.489 -57.745 1.00 44.31 499 PRO A O 1
ATOM 3790 N N . MET A 1 500 ? -1.759 -40.446 -57.922 1.00 38.00 500 MET A N 1
ATOM 3791 C CA . MET A 1 500 ? -2.200 -40.384 -56.508 1.00 38.00 500 MET A CA 1
ATOM 3792 C C . MET A 1 500 ? -3.692 -40.066 -56.322 1.00 38.00 500 MET A C 1
ATOM 3794 O O . MET A 1 500 ? -4.216 -40.212 -55.220 1.00 38.00 500 MET A O 1
ATOM 3798 N N . ALA A 1 501 ? -4.426 -39.789 -57.405 1.00 43.38 501 ALA A N 1
ATOM 3799 C CA . ALA A 1 501 ? -5.891 -39.698 -57.386 1.00 43.38 501 ALA A CA 1
ATOM 3800 C C . ALA A 1 501 ? -6.607 -41.043 -57.090 1.00 43.38 501 ALA A C 1
ATOM 3802 O O . ALA A 1 501 ? -7.802 -41.050 -56.812 1.00 43.38 501 ALA A O 1
ATOM 3803 N N . GLY A 1 502 ? -5.891 -42.176 -57.122 1.00 39.06 502 GLY A N 1
ATOM 3804 C CA . GLY A 1 502 ? -6.418 -43.507 -56.776 1.00 39.06 502 GLY A CA 1
ATOM 3805 C C . GLY A 1 502 ? -6.173 -43.959 -55.328 1.00 39.06 502 GLY A C 1
ATOM 3806 O O . GLY A 1 502 ? -6.637 -45.027 -54.948 1.00 39.06 502 GLY A O 1
ATOM 3807 N N . GLY A 1 503 ? -5.436 -43.185 -54.519 1.00 36.62 503 GLY A N 1
ATOM 3808 C CA . GLY A 1 503 ? -4.997 -43.607 -53.176 1.00 36.62 503 GLY A CA 1
ATOM 3809 C C . GLY A 1 503 ? -5.975 -43.313 -52.031 1.00 36.62 503 GLY A C 1
ATOM 3810 O O . GLY A 1 503 ? -5.831 -43.878 -50.952 1.00 36.62 503 GLY A O 1
ATOM 3811 N N . PHE A 1 504 ? -6.971 -42.448 -52.252 1.00 33.12 504 PHE A N 1
ATOM 3812 C CA . PHE A 1 504 ? -7.971 -42.057 -51.243 1.00 33.12 504 PHE A CA 1
ATOM 3813 C C . PHE A 1 504 ? -9.403 -42.523 -51.570 1.00 33.12 504 PHE A C 1
ATOM 3815 O O . PHE A 1 504 ? -10.327 -42.253 -50.808 1.00 33.12 504 PHE A O 1
ATOM 3822 N N . SER A 1 505 ? -9.596 -43.264 -52.665 1.00 37.75 505 SER A N 1
ATOM 3823 C CA . SER A 1 505 ? -10.895 -43.803 -53.100 1.00 37.75 505 SER A CA 1
ATOM 3824 C C . SER A 1 505 ? -11.124 -45.283 -52.745 1.00 37.75 505 SER A C 1
ATOM 3826 O O . SER A 1 505 ? -12.137 -45.846 -53.145 1.00 37.75 505 SER A O 1
ATOM 3828 N N . GLN A 1 506 ? -10.236 -45.910 -51.957 1.00 34.84 506 GLN A N 1
ATOM 3829 C CA . GLN A 1 506 ? -10.396 -47.287 -51.445 1.00 34.84 506 GLN A CA 1
ATOM 3830 C C . GLN A 1 506 ? -10.520 -47.397 -49.912 1.00 34.84 506 GLN A C 1
ATOM 3832 O O . GLN A 1 506 ? -10.247 -48.437 -49.324 1.00 34.84 506 GLN A O 1
ATOM 3837 N N . PHE A 1 507 ? -11.041 -46.354 -49.260 1.00 33.28 507 PHE A N 1
ATOM 3838 C CA . PHE A 1 507 ? -11.735 -46.489 -47.970 1.00 33.28 507 PHE A CA 1
ATOM 3839 C C . PHE A 1 507 ? -13.199 -46.041 -48.121 1.00 33.28 507 PHE A C 1
ATOM 3841 O O . PHE A 1 507 ? -13.659 -45.098 -47.481 1.00 33.28 507 PHE A O 1
ATOM 3848 N N . GLY A 1 508 ? -13.943 -46.710 -49.013 1.00 31.78 508 GLY A N 1
ATOM 3849 C CA . GLY A 1 508 ? -15.373 -46.445 -49.193 1.00 31.78 508 GLY A CA 1
ATOM 3850 C C . GLY A 1 508 ? -16.056 -47.202 -50.338 1.00 31.78 508 GLY A C 1
ATOM 3851 O O . GLY A 1 508 ? -16.086 -46.691 -51.452 1.00 31.78 508 GLY A O 1
ATOM 3852 N N . LYS A 1 509 ? -16.753 -48.302 -49.985 1.00 30.31 509 LYS A N 1
ATOM 3853 C CA . LYS A 1 509 ? -17.713 -49.106 -50.796 1.00 30.31 509 LYS A CA 1
ATOM 3854 C C . LYS A 1 509 ? -17.070 -50.045 -51.841 1.00 30.31 509 LYS A C 1
ATOM 3856 O O . LYS A 1 509 ? -16.137 -49.637 -52.517 1.00 30.31 509 LYS A O 1
ATOM 3861 N N . GLY A 1 510 ? -17.534 -51.281 -52.070 1.00 26.66 510 GLY A N 1
ATOM 3862 C CA . GLY A 1 510 ? -18.486 -52.179 -51.364 1.00 26.66 510 GLY A CA 1
ATOM 3863 C C . GLY A 1 510 ? -17.843 -53.579 -51.215 1.00 26.66 510 GLY A C 1
ATOM 3864 O O . GLY A 1 510 ? -16.671 -53.711 -51.543 1.00 26.66 510 GLY A O 1
ATOM 3865 N N . GLU A 1 511 ? -18.455 -54.649 -50.702 1.00 29.42 511 GLU A N 1
ATOM 3866 C CA . GLU A 1 511 ? -19.864 -55.097 -50.629 1.00 29.42 511 GLU A CA 1
ATOM 3867 C C . GLU A 1 511 ? -20.255 -55.395 -49.156 1.00 29.42 511 GLU A C 1
ATOM 3869 O O . GLU A 1 511 ? -19.433 -55.856 -48.373 1.00 29.42 511 GLU A O 1
ATOM 3874 N N . GLN A 1 512 ? -21.399 -54.946 -48.631 1.00 27.11 512 GLN A N 1
ATOM 3875 C CA . GLN A 1 512 ? -22.779 -55.417 -48.850 1.00 27.11 512 GLN A CA 1
ATOM 3876 C C . GLN A 1 512 ? -23.119 -56.745 -48.136 1.00 27.11 512 GLN A C 1
ATOM 3878 O O . GLN A 1 512 ? -22.879 -57.837 -48.638 1.00 27.11 512 GLN A O 1
ATOM 3883 N N . CYS A 1 513 ? -23.770 -56.613 -46.976 1.00 26.00 513 CYS A N 1
ATOM 3884 C CA . CYS A 1 513 ? -24.718 -57.577 -46.411 1.00 26.00 513 CYS A CA 1
ATOM 3885 C C . CYS A 1 513 ? -25.828 -56.767 -45.726 1.00 26.00 513 CYS A C 1
ATOM 3887 O O . CYS A 1 513 ? -25.544 -55.941 -44.858 1.00 26.00 513 CYS A O 1
ATOM 3889 N N . ASP A 1 514 ? -27.072 -56.960 -46.156 1.00 27.72 514 ASP A N 1
ATOM 3890 C CA . ASP A 1 514 ? -28.226 -56.178 -45.704 1.00 27.72 514 ASP A CA 1
ATOM 3891 C C . ASP A 1 514 ? -28.724 -56.615 -44.318 1.00 27.72 514 ASP A C 1
ATOM 3893 O O . ASP A 1 514 ? -28.916 -57.810 -44.094 1.00 27.72 514 ASP A O 1
ATOM 3897 N N . MET A 1 515 ? -29.056 -55.657 -43.437 1.00 25.89 515 MET A N 1
ATOM 3898 C CA . MET A 1 515 ? -30.422 -55.547 -42.887 1.00 25.89 515 MET A CA 1
ATOM 3899 C C . MET A 1 515 ? -30.660 -54.324 -41.978 1.00 25.89 515 MET A C 1
ATOM 3901 O O . MET A 1 515 ? -30.093 -54.216 -40.898 1.00 25.89 515 MET A O 1
ATOM 3905 N N . ALA A 1 516 ? -31.651 -53.528 -42.397 1.00 26.27 516 ALA A N 1
ATOM 3906 C CA . ALA A 1 516 ? -32.706 -52.894 -41.592 1.00 26.27 516 ALA A CA 1
ATOM 3907 C C . ALA A 1 516 ? -32.425 -51.739 -40.590 1.00 26.27 516 ALA A C 1
ATOM 3909 O O . ALA A 1 516 ? -31.522 -51.764 -39.762 1.00 26.27 516 ALA A O 1
ATOM 3910 N N . CYS A 1 517 ? -33.416 -50.831 -40.593 1.00 26.78 517 CYS A N 1
ATOM 3911 C CA . CYS A 1 517 ? -33.793 -49.801 -39.610 1.00 26.78 517 CYS A CA 1
ATOM 3912 C C . CYS A 1 517 ? -33.105 -48.419 -39.612 1.00 26.78 517 CYS A C 1
ATOM 3914 O O . CYS A 1 517 ? -31.893 -48.282 -39.724 1.00 26.78 517 CYS A O 1
ATOM 3916 N N . ALA A 1 518 ? -33.961 -47.416 -39.352 1.00 30.89 518 ALA A N 1
ATOM 3917 C CA . ALA A 1 518 ? -33.684 -46.010 -39.028 1.00 30.89 518 ALA A CA 1
ATOM 3918 C C . ALA A 1 518 ? -33.345 -45.025 -40.172 1.00 30.89 518 ALA A C 1
ATOM 3920 O O . ALA A 1 518 ? -32.485 -44.158 -40.021 1.00 30.89 518 ALA A O 1
ATOM 3921 N N . ASP A 1 519 ? -34.153 -45.035 -41.238 1.00 26.05 519 ASP A N 1
ATOM 3922 C CA . ASP A 1 519 ? -34.612 -43.767 -41.835 1.00 26.05 519 ASP A CA 1
ATOM 3923 C C . ASP A 1 519 ? -35.581 -43.083 -40.846 1.00 26.05 519 ASP A C 1
ATOM 3925 O O . ASP A 1 519 ? -36.788 -43.288 -40.935 1.00 26.05 519 ASP A O 1
ATOM 3929 N N . ASP A 1 520 ? -35.071 -42.326 -39.865 1.00 30.70 520 ASP A N 1
ATOM 3930 C CA . ASP A 1 520 ? -35.881 -41.369 -39.082 1.00 30.70 520 ASP A CA 1
ATOM 3931 C C . ASP A 1 520 ? -35.011 -40.453 -38.193 1.00 30.70 520 ASP A C 1
ATOM 3933 O O . ASP A 1 520 ? -34.654 -40.826 -37.079 1.00 30.70 520 ASP A O 1
ATOM 3937 N N . LEU A 1 521 ? -34.665 -39.245 -38.679 1.00 27.53 521 LEU A N 1
ATOM 3938 C CA . LEU A 1 521 ? -34.427 -38.054 -37.823 1.00 27.53 521 LEU A CA 1
ATOM 3939 C C . LEU A 1 521 ? -34.299 -36.693 -38.557 1.00 27.53 521 LEU A C 1
ATOM 3941 O O . LEU A 1 521 ? -33.926 -35.704 -37.934 1.00 27.53 521 LEU A O 1
ATOM 3945 N N . VAL A 1 522 ? -34.587 -36.600 -39.864 1.00 26.98 522 VAL A N 1
ATOM 3946 C CA . VAL A 1 522 ? -34.468 -35.335 -40.643 1.00 26.98 522 VAL A CA 1
ATOM 3947 C C . VAL A 1 522 ? -35.812 -34.907 -41.272 1.00 26.98 522 VAL A C 1
ATOM 3949 O O . VAL A 1 522 ? -35.864 -34.077 -42.172 1.00 26.98 522 VAL A O 1
ATOM 3952 N N . LYS A 1 523 ? -36.938 -35.450 -40.782 1.00 29.61 523 LYS A N 1
ATOM 3953 C CA . LYS A 1 523 ? -38.309 -35.043 -41.174 1.00 29.61 523 LYS A CA 1
ATOM 3954 C C . LYS A 1 523 ? -39.131 -34.385 -40.058 1.00 29.61 523 LYS A C 1
ATOM 3956 O O . LYS A 1 523 ? -40.318 -34.129 -40.230 1.00 29.61 523 LYS A O 1
ATOM 3961 N N . THR A 1 524 ? -38.473 -34.030 -38.961 1.00 29.55 524 THR A N 1
ATOM 3962 C CA . THR A 1 524 ? -39.051 -33.317 -37.817 1.00 29.55 524 THR A CA 1
ATOM 3963 C C . THR A 1 524 ? -37.959 -32.352 -37.360 1.00 29.55 524 THR A C 1
ATOM 3965 O O . THR A 1 524 ? -36.935 -32.795 -36.858 1.00 29.55 524 THR A O 1
ATOM 3968 N N . VAL A 1 525 ? -38.003 -31.065 -37.722 1.00 27.52 525 VAL A N 1
ATOM 3969 C CA . VAL A 1 525 ? -38.559 -30.011 -36.846 1.00 27.52 525 VAL A CA 1
ATOM 3970 C C . VAL A 1 525 ? -39.235 -28.850 -37.618 1.00 27.52 525 VAL A C 1
ATOM 3972 O O . VAL A 1 525 ? -39.957 -28.074 -37.002 1.00 27.52 525 VAL A O 1
ATOM 3975 N N . GLU A 1 526 ? -39.143 -28.752 -38.952 1.00 27.42 526 GLU A N 1
ATOM 3976 C CA . GLU A 1 526 ? -39.891 -27.735 -39.738 1.00 27.42 526 GLU A CA 1
ATOM 3977 C C . GLU A 1 526 ? -41.326 -28.172 -40.107 1.00 27.42 526 GLU A C 1
ATOM 3979 O O . GLU A 1 526 ? -41.774 -28.020 -41.242 1.00 27.42 526 GLU A O 1
ATOM 3984 N N . ALA A 1 527 ? -42.064 -28.733 -39.141 1.00 26.75 527 ALA A N 1
ATOM 3985 C CA . ALA A 1 527 ? -43.472 -29.099 -39.324 1.00 26.75 527 ALA A CA 1
ATOM 3986 C C . ALA A 1 527 ? -44.285 -29.217 -38.014 1.00 26.75 527 ALA A C 1
ATOM 3988 O O . ALA A 1 527 ? -44.931 -30.237 -37.808 1.00 26.75 527 ALA A O 1
ATOM 3989 N N . VAL A 1 528 ? -44.312 -28.183 -37.159 1.00 27.34 528 VAL A N 1
ATOM 3990 C CA . VAL A 1 528 ? -45.545 -27.760 -36.443 1.00 27.34 528 VAL A CA 1
ATOM 3991 C C . VAL A 1 528 ? -45.472 -26.254 -36.175 1.00 27.34 528 VAL A C 1
ATOM 3993 O O . VAL A 1 528 ? -44.642 -25.790 -35.397 1.00 27.34 528 VAL A O 1
ATOM 3996 N N . SER A 1 529 ? -46.395 -25.498 -36.765 1.00 23.97 529 SER A N 1
ATOM 3997 C CA . SER A 1 529 ? -46.726 -24.126 -36.376 1.00 23.97 529 SER A CA 1
ATOM 3998 C C . SER A 1 529 ? -48.236 -24.014 -36.117 1.00 23.97 529 SER A C 1
ATOM 4000 O O . SER A 1 529 ? -49.041 -24.543 -36.881 1.00 23.97 529 SER A O 1
ATOM 4002 N N . GLY A 1 530 ? -48.618 -23.315 -35.038 1.00 24.52 530 GLY A N 1
ATOM 4003 C CA . GLY A 1 530 ? -50.016 -23.056 -34.642 1.00 24.52 530 GLY A CA 1
ATOM 4004 C C . GLY A 1 530 ? -50.702 -24.187 -33.841 1.00 24.52 530 GLY A C 1
ATOM 4005 O O . GLY A 1 530 ? -50.279 -25.334 -33.906 1.00 24.52 530 GLY A O 1
ATOM 4006 N N . ILE A 1 531 ? -51.760 -23.941 -33.049 1.00 26.56 531 ILE A N 1
ATOM 4007 C CA . ILE A 1 531 ? -52.608 -22.734 -32.890 1.00 26.56 531 ILE A CA 1
ATOM 4008 C C . ILE A 1 531 ? -53.160 -22.622 -31.447 1.00 26.56 531 ILE A C 1
ATOM 4010 O O . ILE A 1 531 ? -53.630 -23.623 -30.914 1.00 26.56 531 ILE A O 1
ATOM 4014 N N . ALA A 1 532 ? -53.178 -21.397 -30.890 1.00 25.12 532 ALA A N 1
ATOM 4015 C CA . ALA A 1 532 ? -54.252 -20.772 -30.075 1.00 25.12 532 ALA A CA 1
ATOM 4016 C C . ALA A 1 532 ? -53.790 -19.339 -29.683 1.00 25.12 532 ALA A C 1
ATOM 4018 O O . ALA A 1 532 ? -52.818 -19.214 -28.945 1.00 25.12 532 ALA A O 1
ATOM 4019 N N . THR A 1 533 ? -54.227 -18.241 -30.327 1.00 27.20 533 THR A N 1
ATOM 4020 C CA . THR A 1 533 ? -55.442 -17.422 -30.026 1.00 27.20 533 THR A CA 1
ATOM 4021 C C . THR A 1 533 ? -55.598 -17.111 -28.526 1.00 27.20 533 THR A C 1
ATOM 4023 O O . THR A 1 533 ? -55.683 -18.058 -27.748 1.00 27.20 533 THR A O 1
ATOM 4026 N N . SER A 1 534 ? -55.672 -15.867 -28.036 1.00 27.09 534 SER A N 1
ATOM 4027 C CA . SER A 1 534 ? -56.193 -14.603 -28.616 1.00 27.09 534 SER A CA 1
ATOM 4028 C C . SER A 1 534 ? -55.595 -13.349 -27.917 1.00 27.09 534 SER A C 1
ATOM 4030 O O . SER A 1 534 ? -54.962 -13.513 -26.875 1.00 27.09 534 SER A O 1
ATOM 4032 N N . ASP A 1 535 ? -55.785 -12.072 -28.308 1.00 26.33 535 ASP A N 1
ATOM 4033 C CA . ASP A 1 535 ? -56.032 -11.346 -29.588 1.00 26.33 535 ASP A CA 1
ATOM 4034 C C . ASP A 1 535 ? -55.852 -9.807 -29.321 1.00 26.33 535 ASP A C 1
ATOM 4036 O O . ASP A 1 535 ? -55.583 -9.431 -28.181 1.00 26.33 535 ASP A O 1
ATOM 4040 N N . ASP A 1 536 ? -56.027 -8.934 -30.337 1.00 28.06 536 ASP A N 1
ATOM 4041 C CA . ASP A 1 536 ? -56.083 -7.439 -30.310 1.00 28.06 536 ASP A CA 1
ATOM 4042 C C . ASP A 1 536 ? -54.809 -6.641 -29.877 1.00 28.06 536 ASP A C 1
ATOM 4044 O O . ASP A 1 536 ? -54.143 -6.975 -28.908 1.00 28.06 536 ASP A O 1
ATOM 4048 N N . THR A 1 537 ? -54.381 -5.512 -30.487 1.00 28.80 537 THR A N 1
ATOM 4049 C CA . THR A 1 537 ? -55.015 -4.557 -31.437 1.00 28.80 537 THR A CA 1
ATOM 4050 C C . THR A 1 537 ? -53.984 -3.707 -32.248 1.00 28.80 537 THR A C 1
ATOM 4052 O O . THR A 1 537 ? -53.028 -3.190 -31.684 1.00 28.80 537 THR A O 1
ATOM 4055 N N . VAL A 1 538 ? -54.223 -3.503 -33.562 1.00 26.98 538 VAL A N 1
ATOM 4056 C CA . VAL A 1 538 ? -54.282 -2.190 -34.296 1.00 26.98 538 VAL A CA 1
ATOM 4057 C C . VAL A 1 538 ? -53.148 -1.135 -34.041 1.00 26.98 538 VAL A C 1
ATOM 4059 O O . VAL A 1 538 ? -53.187 -0.436 -33.040 1.00 26.98 538 VAL A O 1
ATOM 4062 N N . VAL A 1 539 ? -52.134 -0.941 -34.927 1.00 27.94 539 VAL A N 1
ATOM 4063 C CA . VAL A 1 539 ? -52.058 -0.041 -36.147 1.00 27.94 539 VAL A CA 1
ATOM 4064 C C . VAL A 1 539 ? -50.993 1.112 -35.993 1.00 27.94 539 VAL A C 1
ATOM 4066 O O . VAL A 1 539 ? -50.545 1.320 -34.870 1.00 27.94 539 VAL A O 1
ATOM 4069 N N . PRO A 1 540 ? -50.433 1.742 -37.074 1.00 38.94 540 PRO A N 1
ATOM 4070 C CA . PRO A 1 540 ? -48.978 1.648 -37.351 1.00 38.94 540 PRO A CA 1
ATOM 4071 C C . PRO A 1 540 ? -48.258 2.987 -37.748 1.00 38.94 540 PRO A C 1
ATOM 4073 O O . PRO A 1 540 ? -48.471 4.005 -37.103 1.00 38.94 540 PRO A O 1
ATOM 4076 N N . VAL A 1 541 ? -47.475 2.982 -38.861 1.00 27.77 541 VAL A N 1
ATOM 4077 C CA . VAL A 1 541 ? -46.725 4.083 -39.550 1.00 27.77 541 VAL A CA 1
ATOM 4078 C C . VAL A 1 541 ? -45.308 4.300 -38.966 1.00 27.77 541 VAL A C 1
ATOM 4080 O O . VAL A 1 541 ? -45.154 4.331 -37.756 1.00 27.77 541 VAL A O 1
ATOM 4083 N N . GLY A 1 542 ? -44.182 4.353 -39.704 1.00 25.23 542 GLY A N 1
ATOM 4084 C CA . GLY A 1 542 ? -43.856 4.876 -41.055 1.00 25.23 542 GLY A CA 1
ATOM 4085 C C . GLY A 1 542 ? -43.051 6.187 -40.870 1.00 25.23 542 GLY A C 1
ATOM 4086 O O . GLY A 1 542 ? -43.403 6.966 -39.998 1.00 25.23 542 GLY A O 1
ATOM 4087 N N . THR A 1 543 ? -41.958 6.545 -41.560 1.00 26.69 543 THR A N 1
ATOM 4088 C CA . THR A 1 543 ? -41.490 6.299 -42.945 1.00 26.69 543 THR A CA 1
ATOM 4089 C C . THR A 1 543 ? -39.952 6.532 -43.017 1.00 26.69 543 THR A C 1
ATOM 4091 O O . THR A 1 543 ? -39.351 6.903 -42.012 1.00 26.69 543 THR A O 1
ATOM 4094 N N . VAL A 1 544 ? -39.290 6.323 -44.168 1.00 29.06 544 VAL A N 1
ATOM 4095 C CA . VAL A 1 544 ? -37.810 6.350 -44.346 1.00 29.06 544 VAL A CA 1
ATOM 4096 C C . VAL A 1 544 ? -37.350 7.466 -45.322 1.00 29.06 544 VAL A C 1
ATOM 4098 O O . VAL A 1 544 ? -38.161 7.902 -46.134 1.00 29.06 544 VAL A O 1
ATOM 4101 N N . VAL A 1 545 ? -36.042 7.815 -45.289 1.00 26.83 545 VAL A N 1
ATOM 4102 C CA . VAL A 1 545 ? -35.193 8.612 -46.244 1.00 26.83 545 VAL A CA 1
ATOM 4103 C C . VAL A 1 545 ? -35.485 10.132 -46.408 1.00 26.83 545 VAL A C 1
ATOM 4105 O O . VAL A 1 545 ? -36.623 10.533 -46.178 1.00 26.83 545 VAL A O 1
ATOM 4108 N N . PRO A 1 546 ? -34.531 11.001 -46.868 1.00 40.12 546 PRO A N 1
ATOM 4109 C CA . PRO A 1 546 ? -33.072 10.855 -47.087 1.00 40.12 546 PRO A CA 1
ATOM 4110 C C . PRO A 1 546 ? -32.163 12.009 -46.534 1.00 40.12 546 PRO A C 1
ATOM 4112 O O . PRO A 1 546 ? -32.583 12.882 -45.784 1.00 40.12 546 PRO A O 1
ATOM 4115 N N . GLU A 1 547 ? -30.883 11.945 -46.920 1.00 30.66 547 GLU A N 1
ATOM 4116 C CA . GLU A 1 547 ? -29.670 12.704 -46.553 1.00 30.66 547 GLU A CA 1
ATOM 4117 C C . GLU A 1 547 ? -29.632 14.247 -46.740 1.00 30.66 547 GLU A C 1
ATOM 4119 O O . GLU A 1 547 ? -30.152 14.786 -47.711 1.00 30.66 547 GLU A O 1
ATOM 4124 N N . GLY A 1 548 ? -28.796 14.907 -45.915 1.00 28.69 548 GLY A N 1
ATOM 4125 C CA . GLY A 1 548 ? -27.659 15.721 -46.402 1.00 28.69 548 GLY A CA 1
ATOM 4126 C C . GLY A 1 548 ? -27.815 17.241 -46.620 1.00 28.69 548 GLY A C 1
ATOM 4127 O O . GLY A 1 548 ? -28.583 17.677 -47.467 1.00 28.69 548 GLY A O 1
ATOM 4128 N N . THR A 1 549 ? -26.968 18.046 -45.949 1.00 25.17 549 THR A N 1
ATOM 4129 C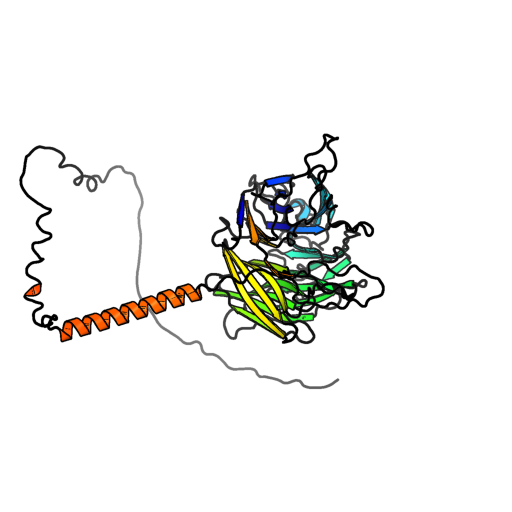 CA . THR A 1 549 ? -26.206 19.211 -46.495 1.00 25.17 549 THR A CA 1
ATOM 4130 C C . THR A 1 549 ? -25.302 19.827 -45.409 1.00 25.17 549 THR A C 1
ATOM 4132 O O . THR A 1 549 ? -25.662 19.867 -44.236 1.00 25.17 549 THR A O 1
ATOM 4135 N N . VAL A 1 550 ? -24.113 20.304 -45.801 1.00 28.59 550 VAL A N 1
ATOM 4136 C CA . VAL A 1 550 ? -23.112 20.971 -44.943 1.00 28.59 550 VAL A CA 1
ATOM 4137 C C . VAL A 1 550 ? -23.257 22.495 -45.030 1.00 28.59 550 VAL A C 1
ATOM 4139 O O . VAL A 1 550 ? -23.394 23.024 -46.130 1.00 28.59 550 VAL A O 1
ATOM 4142 N N . VAL A 1 551 ? -23.136 23.210 -43.904 1.00 27.97 551 VAL A N 1
ATOM 4143 C CA . VAL A 1 551 ? -22.975 24.679 -43.861 1.00 27.97 551 VAL A CA 1
ATOM 4144 C C . VAL A 1 551 ? -21.878 25.036 -42.841 1.00 27.97 551 VAL A C 1
ATOM 4146 O O . VAL A 1 551 ? -21.894 24.480 -41.741 1.00 27.97 551 VAL A O 1
ATOM 4149 N N . PRO A 1 552 ? -20.906 25.911 -43.171 1.00 30.00 552 PRO A N 1
ATOM 4150 C CA . PRO A 1 552 ? -19.828 26.290 -42.258 1.00 30.00 552 PRO A CA 1
ATOM 4151 C C . PRO A 1 552 ? -20.270 27.367 -41.257 1.00 30.00 552 PRO A C 1
ATOM 4153 O O . PRO A 1 552 ? -21.026 28.274 -41.602 1.00 30.00 552 PRO A O 1
ATOM 4156 N N . VAL A 1 553 ? -19.739 27.311 -40.033 1.00 27.20 553 VAL A N 1
ATOM 4157 C CA . VAL A 1 553 ? -19.869 28.399 -39.051 1.00 27.20 553 VAL A CA 1
ATOM 4158 C C . VAL A 1 553 ? -18.675 29.340 -39.190 1.00 27.20 553 VAL A C 1
ATOM 4160 O O . VAL A 1 553 ? -17.524 28.908 -39.155 1.00 27.20 553 VAL A O 1
ATOM 4163 N N . VAL A 1 554 ? -18.975 30.626 -39.362 1.00 27.88 554 VAL A N 1
ATOM 4164 C CA . VAL A 1 554 ? -18.002 31.721 -39.423 1.00 27.88 554 VAL A CA 1
ATOM 4165 C C . VAL A 1 554 ? -17.446 31.985 -38.021 1.00 27.88 554 VAL A C 1
ATOM 4167 O O . VAL A 1 554 ? -18.213 32.100 -37.067 1.00 27.88 554 VAL A O 1
ATOM 4170 N N . LEU A 1 555 ? -16.121 32.086 -37.904 1.00 27.72 555 LEU A N 1
ATOM 4171 C CA . LEU A 1 555 ? -15.450 32.655 -36.734 1.00 27.72 555 LEU A CA 1
ATOM 4172 C C . LEU A 1 555 ? -15.310 34.165 -36.946 1.00 27.72 555 LEU A C 1
ATOM 4174 O O . LEU A 1 555 ? -14.904 34.584 -38.029 1.00 27.72 555 LEU A O 1
ATOM 4178 N N . ASP A 1 556 ? -15.649 34.948 -35.926 1.00 26.70 556 ASP A N 1
ATOM 4179 C CA . ASP A 1 556 ? -15.487 36.403 -35.916 1.00 26.70 556 ASP A CA 1
ATOM 4180 C C . ASP A 1 556 ? -14.318 36.782 -34.992 1.00 26.70 556 ASP A C 1
ATOM 4182 O O . ASP A 1 556 ? -14.231 36.304 -33.858 1.00 26.70 556 ASP A O 1
ATOM 4186 N N . ASP A 1 557 ? -13.406 37.610 -35.500 1.00 29.67 557 ASP A N 1
ATOM 4187 C CA . ASP A 1 557 ? -12.176 38.038 -34.828 1.00 29.67 557 ASP A CA 1
ATOM 4188 C C . ASP A 1 557 ? -12.412 39.364 -34.095 1.00 29.67 557 ASP A C 1
ATOM 4190 O O . ASP A 1 557 ? -12.577 40.404 -34.735 1.00 29.67 557 ASP A O 1
ATOM 4194 N N . SER A 1 558 ? -12.317 39.399 -32.760 1.00 28.50 558 SER A N 1
ATOM 4195 C CA . SER A 1 558 ? -12.048 40.669 -32.063 1.00 28.50 558 SER A CA 1
ATOM 4196 C C . SER A 1 558 ? -11.496 40.528 -30.635 1.00 28.50 558 SER A C 1
ATOM 4198 O O . SER A 1 558 ? -11.778 39.570 -29.924 1.00 28.50 558 SER A O 1
ATOM 4200 N N . ILE A 1 559 ? -10.758 41.574 -30.223 1.00 28.81 559 ILE A N 1
ATOM 4201 C CA . ILE A 1 559 ? -10.240 41.870 -28.867 1.00 28.81 559 ILE A CA 1
ATOM 4202 C C . ILE A 1 559 ? -9.024 41.005 -28.463 1.00 28.81 559 ILE A C 1
ATOM 4204 O O . ILE A 1 559 ? -9.148 39.917 -27.918 1.00 28.81 559 ILE A O 1
ATOM 4208 N N . ARG A 1 560 ? -7.812 41.376 -28.899 1.00 27.09 560 ARG A N 1
ATOM 4209 C CA . ARG A 1 560 ? -6.880 42.391 -28.332 1.00 27.09 560 ARG A CA 1
ATOM 4210 C C . ARG A 1 560 ? -6.172 41.982 -27.033 1.00 27.09 560 ARG A C 1
ATOM 4212 O O . ARG A 1 560 ? -6.783 41.791 -25.992 1.00 27.09 560 ARG A O 1
ATOM 4219 N N . ILE A 1 561 ? -4.846 41.966 -27.146 1.00 27.55 561 ILE A N 1
ATOM 4220 C CA . ILE A 1 561 ? -3.851 41.893 -26.074 1.00 27.55 561 ILE A CA 1
ATOM 4221 C C . ILE A 1 561 ? -3.640 43.309 -25.519 1.00 27.55 561 ILE A C 1
ATOM 4223 O O . ILE A 1 561 ? -3.487 44.237 -26.313 1.00 27.55 561 ILE A O 1
ATOM 4227 N N . GLU A 1 562 ? -3.536 43.455 -24.198 1.00 27.75 562 GLU A N 1
ATOM 4228 C CA . GLU A 1 562 ? -2.782 44.553 -23.581 1.00 27.75 562 GLU A CA 1
ATOM 4229 C C . GLU A 1 562 ? -1.741 43.983 -22.614 1.00 27.75 562 GLU A C 1
ATOM 4231 O O . GLU A 1 562 ? -2.034 43.124 -21.780 1.00 27.75 562 GLU A O 1
ATOM 4236 N N . GLU A 1 563 ? -0.505 44.452 -22.770 1.00 29.06 563 GLU A N 1
ATOM 4237 C CA . GLU A 1 563 ? 0.559 44.297 -21.784 1.00 29.06 563 GLU A CA 1
ATOM 4238 C C . GLU A 1 563 ? 0.291 45.241 -20.607 1.00 29.06 563 GLU A C 1
ATOM 4240 O O . GLU A 1 563 ? -0.077 46.397 -20.814 1.00 29.06 563 GLU A O 1
ATOM 4245 N N . VAL A 1 564 ? 0.582 44.801 -19.383 1.00 30.38 564 VAL A N 1
ATOM 4246 C CA . VAL A 1 564 ? 0.905 45.723 -18.287 1.00 30.38 564 VAL A CA 1
ATOM 4247 C C . VAL A 1 564 ? 2.229 45.284 -17.687 1.00 30.38 564 VAL A C 1
ATOM 4249 O O . VAL A 1 564 ? 2.429 44.111 -17.364 1.00 30.38 564 VAL A O 1
ATOM 4252 N N . LYS A 1 565 ? 3.136 46.247 -17.581 1.00 30.12 565 LYS A N 1
ATOM 4253 C CA . LYS A 1 565 ? 4.507 46.095 -17.120 1.00 30.12 565 LYS A CA 1
ATOM 4254 C C . LYS A 1 565 ? 4.793 47.247 -16.162 1.00 30.12 565 LYS A C 1
ATOM 4256 O O . LYS A 1 565 ? 4.457 48.376 -16.509 1.00 30.12 565 LYS A O 1
ATOM 4261 N N . ASP A 1 566 ? 5.438 46.929 -15.039 1.00 35.78 566 ASP A N 1
ATOM 4262 C CA . ASP A 1 566 ? 6.035 47.868 -14.075 1.00 35.78 566 ASP A CA 1
ATOM 4263 C C . ASP A 1 566 ? 4.992 48.793 -13.355 1.00 35.78 566 ASP A C 1
ATOM 4265 O O . ASP A 1 566 ? 3.894 49.027 -13.849 1.00 35.78 566 ASP A O 1
ATOM 4269 N N . GLU A 1 567 ? 5.172 49.307 -12.133 1.00 36.94 567 GLU A N 1
ATOM 4270 C CA . GLU A 1 567 ? 6.312 49.316 -11.206 1.00 36.94 567 GLU A CA 1
ATOM 4271 C C . GLU A 1 567 ? 5.805 49.621 -9.767 1.00 36.94 567 GLU A C 1
ATOM 4273 O O . GLU A 1 567 ? 5.036 50.574 -9.615 1.00 36.94 567 GLU A O 1
ATOM 4278 N N . LEU A 1 568 ? 6.202 48.837 -8.741 1.00 34.34 568 LEU A N 1
ATOM 4279 C CA . LEU A 1 568 ? 6.437 49.223 -7.319 1.00 34.34 568 LEU A CA 1
ATOM 4280 C C . LEU A 1 568 ? 6.721 48.010 -6.408 1.00 34.34 568 LEU A C 1
ATOM 4282 O O . LEU A 1 568 ? 5.926 47.046 -6.441 1.00 34.34 568 LEU A O 1
#

Secondary structure (DSSP, 8-state):
-PPPPEEEEEE-SS-EEEEEESSSSEEEEEE---SSTT-PPPEEEEEE-SSS-EEEEEEEPPSSS----EEEEE----TT---TT---EEEEEEE-PPPHHHHHTT----EEEEEEE-SSS-EEEEEEEE--S---TT-TT-EEEEEEE-TTSSEEEEEEESTTTTSTTT--EEEEETTT-SEEEEE--GGG----EEEEEE-TTS-EEEEEEETTEEEEEEEETTEE-PPEEEEE----SSSPPPEEEEEEEEETTEEEEEEEPGGG--EEEEEEE-SSS-EEEEEEEPPTT-----EEEEEE---BSSPPP--TTS-------SEEEEEEEEEETTEEEEEEEEEETTTTEEEEEEEEEE-S-SSS-EEEEEEPPPB------------------PPP----S-EEEEEEEETTTEEEEEEEEEEEE--TT-----SS-PPPPPEEEEPPP--THHHHHHHHHHHHHHHHHHHHHHHHHHHTT----TT-TTTTTTTTTTSSSSSS------------SSSSSS-------------------------PPPP-------------

Sequence (568 aa):
MANSTTSEKLTLSCPLFCAEFLTDSLLVVAGGGGAGKSGIPNRISLLDVRDAPTVLTEIDLSRDEDSVMSLGLSRTRDEDDYDEKSLESAVILAGINSSMASVEDGKNLHFRTFDLTVSPFPTIAARDSIQLFSTPKEQNEIYQRLLRVSPSGLLWAIGTGGGKANLPGSSEIVLVNARSQQGSGRIHPEGGKEVEDLDIYSLANGNERLAYCTSSEVFAQDISSTGPGSPKSLYKAPVPITGSKPEIRNIRFISSEIIAIIENAPKRTGSTLIILEITGESKVLARKRLPKWIKSINALDVTFVSRPQNPPSASENTPKSTHLPPIAQYAIALAADTSLTTYLLNIDFTHGRASLQPHQTFRNIHPFQVSRVTFGPISAPTDRPQTPTSPTSPSTTRFPSFSTKPYLPLASVSVGNTVNIHKFPLLFIPSPDASTDEDEKAPQPGAYYLRVPGVKRQTFVSVGLSLVLVIVLAIAMQVVFVRRGGLINLNDWSDAVSPMAGGFSQFGKGEQCDMACADDLVKTVEAVSGIATSDDTVVPVGTVVPEGTVVPVVLDDSIRIEEVKDEL

InterPro domains:
  IPR015943 WD40/YVTN repeat-like-containing domain superfamily [G3DSA:2.130.10.10] (2-308)
  IPR045260 Guanine nucleotide-exchange factor Sec12-like [PTHR23284] (4-476)

Foldseek 3Di:
DDDDWDKAKDFFQAFWQDWDDPFLFKIKTFWWPFLDPPPGWGKIFIWGPPDHIDTQEMDTDDSQWGHFQEKDKQAPPPVPDPPPPPPQKIKIWTFIFGGLVCVLVVHTLGIWIWIFGDPPGTDTGTDDTHDQDPRDHPPSQKTFNAWEAEPVSQKIKTWIDGPCQQPPPNTKIFIAGNVVRHTPDIDAPPNSAGWQYKEWYQDPVRWIKIWTDGQFWIWIWIQDPVGTDDTDTQDGFDDDPDDDTWTWHYWYDPHPFKMWTKTADPPLQFIKIWIWGRPPHIDTQDIDTDPRVQSDWHEKDKDWFWDFPDDPDDDPPDPPPPPDDQKTWMKMWTFGWQKIWIWIWIARPVVRHIDIGTADIDPNNDVTGWNYKYKHDKDDAPPDDPDPPDDDDDDDDDDDDDDRFIWIWMWIGGSSRMIMIITQTKDWDADPPPDPDPPDDDGGTITIDGDRPDPCVVVVVVVVVVVVVVVVVVVVVVVVCVVVVVDDDPVCVVPVPPPPVPVPPPVDDDDDDDDDDDPDDPPDDPDDDDDDDDDDDDDDDDDDDDDDDDDDDDDDDDDDDDDDDDDD

Radius of gyration: 33.56 Å; chains: 1; bounding box: 102×107×97 Å